Protein AF-A0A1B8P230-F1 (afdb_monomer)

Mean predicted aligned error: 6.33 Å

Nearest PDB structures (foldseek):
  3vr4-assembly1_B  TM=9.465E-01  e=1.217E-45  Enterococcus hirae
  3vr5-assembly1_C  TM=9.523E-01  e=3.014E-45  Enterococcus hirae
  5bn3-assembly1_A  TM=9.558E-01  e=3.732E-43  Nanoarchaeum equitans Kin4-M
  5bn4-assembly1_A  TM=9.608E-01  e=5.244E-43  Nanoarchaeum equitans Kin4-M
  8gxu-assembly1_B  TM=9.397E-01  e=6.437E-44  Thermus thermophilus HB8

Radius of gyration: 21.9 Å; Cα contacts (8 Å, |Δi|>4): 856; chains: 1; bounding box: 59×44×60 Å

Organism: Halomonas elongata (NCBI:txid2746)

InterPro domains:
  IPR000194 ATPase, F1/V1/A1 complex, alpha/beta subunit, nucleotide-binding domain [PF00006] (243-408)
  IPR004100 ATPase, F1/V1/A1 complex, alpha/beta subunit, N-terminal domain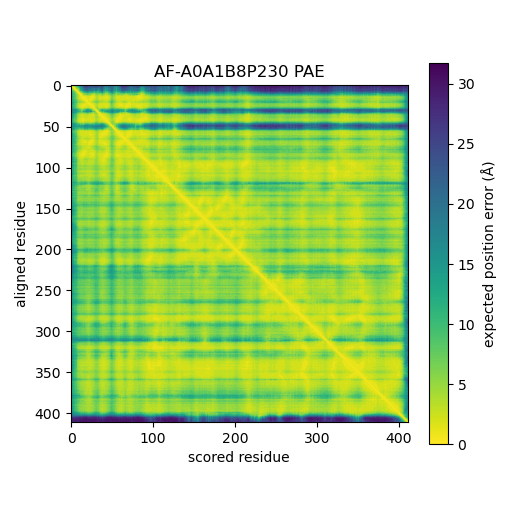 [PF02874] (55-90)
  IPR022878 V-type ATP synthase catalytic alpha chain [NF003220] (13-408)
  IPR022878 V-type ATP synthase catalytic alpha chain [PTHR43607] (56-407)
  IPR027417 P-loop containing nucleoside triphosphate hydrolase [G3DSA:3.40.50.300] (95-408)
  IPR027417 P-loop containing nucleoside triphosphate hydrolase [SSF52540] (185-402)
  IPR031686 ATPsynthase alpha/beta subunit, barrel-sandwich domain [PF16886] (130-217)

Solvent-accessible surface area (backbone atoms only — not comparable to full-atom values): 22576 Å² total; per-residue (Å²): 100,66,77,64,67,71,72,70,55,65,73,63,34,26,25,27,71,43,77,57,81,47,38,32,31,33,33,53,74,46,87,86,55,63,80,88,54,72,48,23,30,32,32,39,39,36,84,59,47,101,92,34,78,78,36,45,41,51,22,34,23,73,43,71,60,90,67,33,31,40,25,40,34,46,48,88,47,83,79,62,49,74,67,25,39,22,26,67,64,90,37,54,59,55,46,83,47,49,79,64,53,59,53,38,48,24,33,21,82,43,33,31,48,73,58,45,37,76,75,55,38,96,53,92,56,79,46,69,54,54,73,58,54,59,71,80,53,65,41,59,37,43,62,70,60,54,63,70,42,78,47,40,54,57,24,65,46,22,35,30,73,50,86,92,43,80,42,65,31,50,38,56,74,87,55,83,70,61,28,33,26,69,40,68,61,64,47,75,39,32,39,78,44,69,42,34,32,33,28,41,90,87,68,51,78,46,81,35,41,51,46,47,75,46,46,34,89,54,60,70,61,54,60,37,35,76,69,69,36,29,46,82,47,82,55,77,54,70,39,49,36,84,41,70,68,40,57,71,76,57,64,47,32,46,41,55,86,86,82,84,86,74,65,88,89,71,48,60,67,59,52,51,51,49,37,70,58,53,33,76,52,65,35,39,34,41,22,35,23,47,35,59,62,67,63,52,48,48,52,68,62,45,32,61,72,36,71,21,84,87,79,72,45,41,43,27,65,38,22,30,38,25,41,21,37,57,89,45,49,56,59,25,25,54,39,17,55,32,43,47,50,45,57,42,48,54,47,36,73,70,66,43,48,62,46,77,46,68,47,34,62,67,44,33,52,49,33,48,20,52,53,34,55,75,69,68,51,76,61,38,74,98,51,29,42,75,58,49,67,62,50,53,48,60,56,58,66,68,55,49,29,63,50,71,66,54,73,95,67,95,122

Secondary structure (DSSP, 8-state):
--HHHHHTPPPP-EEEEEEETTEEEEEES-GGG----TTEEEEE-PPPBTTB----EEEEEEEEETTEEEEEESS--TT--TT-EEEEEEEE-EEEESTT-TT-EEETTS-BHHHHHHHH-SSPPTT----SS-SS-EEEEEE-S-TT-EE-TT-EEEEEEETTEEEEEESPTT--S-EEEEEE--EEEETTS--EEEE-TT--EEEE-S-EEEETTS-HHHHHHHTTSEEEE---SEE--S-HHHHHHS-EETT--------TTSSHHHHHHHHHHHSS-SEEEEEEES--HHHHHHHHHHGGGSB-TTTSSBGGGGEEEEEE-TTS-HHHHHHHHHHHHHHHHHHHHTT--EEEEEETHHHHHHHHHHHHHHTTPPB-GGG-BTTHHHHHHHHHTT-SEEEE--SS---

pLDDT: mean 88.94, std 12.14, range [22.64, 98.06]

Sequence (411 aa):
MTQDTVASMPAATARVVAINEDVVTIELDDDDAGCLIKNEVVYICPPSSVDRPRTLLKAEVLSVKGNEAEAQVYEDTRNVGVGDPVIQSGQQLTVELGPGLLGQVYDGLQNPLPRLLETGGTFLQRGLEVRALDDRHEWSFEARVRSGDEVMPGDTLGVVQEGRFSHRIFVPFALQGTFSVAWIQAGSFTIDTVVARLTDEAGNEHPITMAQRWPVRHPLSQELVSLGRAERRYPEAPLTTTLRLIDTFFPIAKGGTACIPGPFGAGKTVLQNLISRYSDVDIVIIVACGERAGEVVETITEFPQLADPHTGGSLMDRTIIVCNTSSMPVAAREASIHTGTTLGEYYRQMGYDVLLIADSTSRWAQAMRETSGRLEEIPGEEAFPAYLESSIRKLYERAGSSTCTAGSAAA

Structure (mmCIF, N/CA/C/O backbone):
data_AF-A0A1B8P230-F1
#
_entry.id   AF-A0A1B8P230-F1
#
loop_
_atom_site.group_PDB
_atom_site.id
_atom_site.type_symbol
_atom_site.label_atom_id
_atom_site.label_alt_id
_atom_site.label_comp_id
_atom_site.label_asym_id
_atom_site.label_entity_id
_atom_site.label_seq_id
_atom_site.pdbx_PDB_ins_code
_atom_site.Cartn_x
_atom_site.Cartn_y
_atom_site.Cartn_z
_atom_site.occupancy
_atom_site.B_iso_or_equiv
_atom_site.auth_seq_id
_atom_site.auth_comp_id
_atom_site.auth_asym_id
_atom_site.auth_atom_id
_atom_site.pdbx_PDB_model_num
ATOM 1 N N . MET A 1 1 ? -6.462 -16.017 -11.731 1.00 45.06 1 MET A N 1
ATOM 2 C CA . MET A 1 1 ? -7.659 -15.468 -12.407 1.00 45.06 1 MET A CA 1
ATOM 3 C C . MET A 1 1 ? -8.842 -16.406 -12.238 1.00 45.06 1 MET A C 1
ATOM 5 O O . MET A 1 1 ? -8.774 -17.548 -12.683 1.00 45.06 1 MET A O 1
ATOM 9 N N . THR A 1 2 ? -9.929 -15.945 -11.621 1.00 30.88 2 THR A N 1
ATOM 10 C CA . THR A 1 2 ? -11.245 -16.487 -11.982 1.00 30.88 2 THR A CA 1
ATOM 11 C C . THR A 1 2 ? -11.480 -16.136 -13.455 1.00 30.88 2 THR A C 1
ATOM 13 O O . THR A 1 2 ? -11.006 -15.105 -13.934 1.00 30.88 2 THR A O 1
ATOM 16 N N . GLN A 1 3 ? -12.134 -17.013 -14.216 1.00 31.08 3 GLN A N 1
ATOM 17 C CA . GLN A 1 3 ? -12.385 -16.798 -15.651 1.00 31.08 3 GLN A CA 1
ATOM 18 C C . GLN A 1 3 ? -13.116 -15.468 -15.944 1.00 31.08 3 GLN A C 1
ATOM 20 O O . GLN A 1 3 ? -13.044 -14.967 -17.065 1.00 31.08 3 GLN A O 1
ATOM 25 N N . ASP A 1 4 ? -13.736 -14.866 -14.929 1.00 33.03 4 ASP A N 1
ATOM 26 C CA . ASP A 1 4 ? -14.536 -13.649 -15.026 1.00 33.03 4 ASP A CA 1
ATOM 27 C C . ASP A 1 4 ? -13.721 -12.362 -15.253 1.00 33.03 4 ASP A C 1
ATOM 29 O O . ASP A 1 4 ? -14.192 -11.474 -15.957 1.00 33.03 4 ASP A O 1
ATOM 33 N N . THR A 1 5 ? -12.479 -12.247 -14.755 1.00 42.19 5 THR A N 1
ATOM 34 C CA . THR A 1 5 ? -11.695 -10.994 -14.892 1.00 42.19 5 THR A CA 1
ATOM 35 C C . THR A 1 5 ? -11.097 -10.807 -16.292 1.00 42.19 5 THR A C 1
ATOM 37 O O . THR A 1 5 ? -10.924 -9.680 -16.744 1.00 42.19 5 THR A O 1
ATOM 40 N N . VAL A 1 6 ? -10.808 -11.899 -17.014 1.00 41.81 6 VAL A N 1
ATOM 41 C CA . VAL A 1 6 ? -10.354 -11.842 -18.423 1.00 41.81 6 VAL A CA 1
ATOM 42 C C . VAL A 1 6 ? -11.523 -11.528 -19.359 1.00 41.81 6 VAL A C 1
ATOM 44 O O . VAL A 1 6 ? -11.333 -10.893 -20.394 1.00 41.81 6 VAL A O 1
ATOM 47 N N . ALA A 1 7 ? -12.733 -11.973 -19.006 1.00 39.06 7 ALA A N 1
ATOM 48 C CA . ALA A 1 7 ? -13.933 -11.797 -19.819 1.00 39.06 7 ALA A CA 1
ATOM 49 C C . ALA A 1 7 ? -14.480 -10.356 -19.797 1.00 39.06 7 ALA A C 1
ATOM 51 O O . ALA A 1 7 ? -15.213 -9.979 -20.709 1.00 39.06 7 ALA A O 1
ATOM 52 N N . SER A 1 8 ? -14.115 -9.550 -18.793 1.00 51.03 8 SER A N 1
ATOM 53 C CA . SER A 1 8 ? -14.563 -8.159 -18.636 1.00 51.03 8 SER A CA 1
ATOM 54 C C . SER A 1 8 ? -13.562 -7.107 -19.125 1.00 51.03 8 SER A C 1
ATOM 56 O O . SER A 1 8 ? -13.821 -5.915 -18.966 1.00 51.03 8 SER A O 1
ATOM 58 N N . MET A 1 9 ? -12.400 -7.508 -19.649 1.00 62.38 9 MET A N 1
ATOM 59 C CA . MET A 1 9 ? -11.395 -6.548 -20.106 1.00 62.38 9 MET A CA 1
ATOM 60 C C . MET A 1 9 ? -11.778 -5.932 -21.458 1.00 62.38 9 MET A C 1
ATOM 62 O O . MET A 1 9 ? -12.250 -6.656 -22.340 1.00 62.38 9 MET A O 1
ATOM 66 N N . PRO A 1 10 ? -11.574 -4.613 -21.637 1.00 69.88 10 PRO A N 1
ATOM 67 C CA . PRO A 1 10 ? -11.842 -3.951 -22.905 1.00 69.88 10 PRO A CA 1
ATOM 68 C C . PRO A 1 10 ? -10.972 -4.530 -24.028 1.00 69.88 10 PRO A C 1
ATOM 70 O O . PRO A 1 10 ? -9.953 -5.187 -23.790 1.00 69.88 10 PRO A O 1
ATOM 73 N N . ALA A 1 11 ? -11.400 -4.311 -25.272 1.00 82.56 11 ALA A N 1
ATOM 74 C CA . ALA A 1 11 ? -10.597 -4.672 -26.433 1.00 82.56 11 ALA A CA 1
ATOM 75 C C . ALA A 1 11 ? -9.239 -3.953 -26.383 1.00 82.56 11 ALA A C 1
ATOM 77 O O . ALA A 1 11 ? -9.122 -2.876 -25.801 1.00 82.56 11 ALA A O 1
ATOM 78 N N . ALA A 1 12 ? -8.217 -4.556 -26.989 1.00 85.19 12 ALA A N 1
ATOM 79 C CA . ALA A 1 12 ? -6.936 -3.883 -27.149 1.00 85.19 12 ALA A CA 1
ATOM 80 C C . ALA A 1 12 ? -7.118 -2.629 -28.020 1.00 85.19 12 ALA A C 1
ATOM 82 O O . ALA A 1 12 ? -7.791 -2.689 -29.049 1.00 85.19 12 ALA A O 1
ATOM 83 N N . THR A 1 13 ? -6.545 -1.516 -27.570 1.00 90.31 13 THR A N 1
ATOM 84 C CA . THR A 1 13 ? -6.625 -0.187 -28.207 1.00 90.31 13 THR A CA 1
ATOM 85 C C . THR A 1 13 ? -5.250 0.345 -28.610 1.00 90.31 13 THR A C 1
ATOM 87 O O . THR A 1 13 ? -5.142 1.407 -29.224 1.00 90.31 13 THR A O 1
ATOM 90 N N . ALA A 1 14 ? -4.193 -0.382 -28.255 1.00 93.06 14 ALA A N 1
ATOM 91 C CA . ALA A 1 14 ? -2.812 -0.044 -28.535 1.00 93.06 14 ALA A CA 1
ATOM 92 C C . ALA A 1 14 ? -2.002 -1.311 -28.841 1.00 93.06 14 ALA A C 1
ATOM 94 O O . ALA A 1 14 ? -2.432 -2.437 -28.570 1.00 93.06 14 ALA A O 1
ATOM 95 N N . ARG A 1 15 ? -0.783 -1.120 -29.340 1.00 95.00 15 ARG A N 1
ATOM 96 C CA . ARG A 1 15 ? 0.180 -2.187 -29.638 1.00 95.00 15 ARG A CA 1
ATOM 97 C C . ARG A 1 15 ? 1.577 -1.825 -29.157 1.00 95.00 15 ARG A C 1
ATOM 99 O O . ARG A 1 15 ? 1.935 -0.654 -29.080 1.00 95.00 15 ARG A O 1
ATOM 106 N N . VAL A 1 16 ? 2.398 -2.833 -28.884 1.00 96.56 16 VAL A N 1
ATOM 107 C CA . VAL A 1 16 ? 3.826 -2.643 -28.596 1.00 96.56 16 VAL A CA 1
ATOM 108 C C . VAL A 1 16 ? 4.570 -2.282 -29.886 1.00 96.56 16 VAL A C 1
ATOM 110 O O . VAL A 1 16 ? 4.508 -3.029 -30.860 1.00 96.56 16 VAL A O 1
ATOM 113 N N . VAL A 1 17 ? 5.315 -1.178 -29.896 1.00 96.62 17 VAL A N 1
ATOM 114 C CA . VAL A 1 17 ? 6.129 -0.734 -31.047 1.00 96.62 17 VAL A CA 1
ATOM 115 C C . VAL A 1 17 ? 7.633 -0.841 -30.803 1.00 96.62 17 VAL A C 1
ATOM 117 O O . VAL A 1 17 ? 8.394 -1.032 -31.751 1.00 96.62 17 VAL A O 1
ATOM 120 N N . ALA A 1 18 ? 8.070 -0.809 -29.543 1.00 94.44 18 ALA A N 1
ATOM 121 C CA . ALA A 1 18 ? 9.461 -1.047 -29.164 1.00 94.44 18 ALA A CA 1
ATOM 122 C C . ALA A 1 18 ? 9.562 -1.702 -27.781 1.00 94.44 18 ALA A C 1
ATOM 124 O O . ALA A 1 18 ? 8.653 -1.598 -26.959 1.00 94.44 18 ALA A O 1
ATOM 125 N N . ILE A 1 19 ? 10.673 -2.395 -27.530 1.00 93.25 19 ILE A N 1
ATOM 126 C CA . ILE A 1 19 ? 10.939 -3.102 -26.272 1.00 93.25 19 ILE A CA 1
ATOM 127 C C . ILE A 1 19 ? 12.391 -2.842 -25.882 1.00 93.25 19 ILE A C 1
ATOM 129 O O . ILE A 1 19 ? 13.303 -3.169 -26.644 1.00 93.25 19 ILE A O 1
ATOM 133 N N . ASN A 1 20 ? 12.596 -2.290 -24.691 1.00 89.38 20 ASN A N 1
ATOM 134 C CA . ASN A 1 20 ? 13.899 -2.067 -24.085 1.00 89.38 20 ASN A CA 1
ATOM 135 C C . ASN A 1 20 ? 13.904 -2.642 -22.662 1.00 89.38 20 ASN A C 1
ATOM 137 O O . ASN A 1 20 ? 13.469 -1.998 -21.710 1.00 89.38 20 ASN A O 1
ATOM 141 N N . GLU A 1 21 ? 14.379 -3.883 -22.536 1.00 86.75 21 GLU A N 1
ATOM 142 C CA . GLU A 1 21 ? 14.309 -4.662 -21.295 1.00 86.75 21 GLU A CA 1
ATOM 143 C C . GLU A 1 21 ? 12.884 -4.701 -20.720 1.00 86.75 21 GLU A C 1
ATOM 145 O O . GLU A 1 21 ? 12.017 -5.345 -21.308 1.00 86.75 21 GLU A O 1
ATOM 150 N N . ASP A 1 22 ? 12.638 -4.055 -19.580 1.00 88.31 22 ASP A N 1
ATOM 151 C CA . ASP A 1 22 ? 11.344 -4.021 -18.899 1.00 88.31 22 ASP A CA 1
ATOM 152 C C . ASP A 1 22 ? 10.513 -2.758 -19.199 1.00 88.31 22 ASP A C 1
ATOM 154 O O . ASP A 1 22 ? 9.384 -2.645 -18.719 1.00 88.31 22 ASP A O 1
ATOM 158 N N . VAL A 1 23 ? 11.022 -1.851 -20.038 1.00 92.50 23 VAL A N 1
ATOM 159 C CA . VAL A 1 23 ? 10.278 -0.712 -20.587 1.00 92.50 23 VAL A CA 1
ATOM 160 C C . VAL A 1 23 ? 9.848 -1.041 -22.013 1.00 92.50 23 VAL A C 1
ATOM 162 O O . VAL A 1 23 ? 10.655 -1.442 -22.852 1.00 92.50 23 VAL A O 1
ATOM 165 N N . VAL A 1 24 ? 8.568 -0.859 -22.312 1.00 94.94 24 VAL A N 1
ATOM 166 C CA . VAL A 1 24 ? 8.015 -1.006 -23.660 1.00 94.94 24 VAL A CA 1
ATOM 167 C C . VAL A 1 24 ? 7.485 0.329 -24.157 1.00 94.94 24 VAL A C 1
ATOM 169 O O . VAL A 1 24 ? 6.923 1.105 -23.389 1.00 94.94 24 VAL A O 1
ATOM 172 N N . THR A 1 25 ? 7.625 0.590 -25.451 1.00 95.81 25 THR A N 1
ATOM 173 C CA . THR A 1 25 ? 6.913 1.686 -26.109 1.00 95.81 25 THR A CA 1
ATOM 174 C C . THR A 1 25 ? 5.636 1.121 -26.701 1.00 95.81 25 THR A C 1
ATOM 176 O O . THR A 1 25 ? 5.675 0.129 -27.434 1.00 95.81 25 THR A O 1
ATOM 179 N N . ILE A 1 26 ? 4.511 1.741 -26.371 1.00 96.12 26 ILE A N 1
ATOM 180 C CA . ILE A 1 26 ? 3.188 1.407 -26.888 1.00 96.12 26 ILE A CA 1
ATOM 181 C C . ILE A 1 26 ? 2.682 2.548 -27.765 1.00 96.12 26 ILE A C 1
ATOM 183 O O . ILE A 1 26 ? 2.973 3.709 -27.491 1.00 96.12 26 ILE A O 1
ATOM 187 N N . GLU A 1 27 ? 1.922 2.217 -28.799 1.00 95.56 27 GLU A N 1
ATOM 188 C CA . GLU A 1 27 ? 1.308 3.172 -29.722 1.00 95.56 27 GLU A CA 1
ATOM 189 C C . GLU A 1 27 ? -0.181 2.853 -29.861 1.00 95.56 27 GLU A C 1
ATOM 191 O O . GLU A 1 27 ? -0.549 1.677 -29.938 1.00 95.56 27 GLU A O 1
ATOM 196 N N . LEU A 1 28 ? -1.033 3.882 -29.883 1.00 93.62 28 LEU A N 1
ATOM 197 C CA . LEU A 1 28 ? -2.464 3.717 -30.156 1.00 93.62 28 LEU A CA 1
ATOM 198 C C . LEU A 1 28 ? -2.692 3.131 -31.554 1.00 93.62 28 LEU A C 1
ATOM 200 O O . LEU A 1 28 ? -2.002 3.478 -32.516 1.00 93.62 28 LEU A O 1
ATOM 204 N N . ASP A 1 29 ? -3.679 2.243 -31.671 1.00 86.94 29 ASP A N 1
ATOM 205 C CA . ASP A 1 29 ? -3.987 1.613 -32.954 1.00 86.94 29 ASP A CA 1
ATOM 206 C C . ASP A 1 29 ? -4.685 2.562 -33.939 1.00 86.94 29 ASP A C 1
ATOM 208 O O . ASP A 1 29 ? -4.467 2.438 -35.146 1.00 86.94 29 ASP A O 1
ATOM 212 N N . ASP A 1 30 ? -5.470 3.515 -33.429 1.00 79.44 30 ASP A N 1
ATOM 213 C CA . ASP A 1 30 ? -6.177 4.549 -34.193 1.00 79.44 30 ASP A CA 1
ATOM 214 C C . ASP A 1 30 ? -6.366 5.814 -33.328 1.00 79.44 30 ASP A C 1
ATOM 216 O O . ASP A 1 30 ? -6.385 5.722 -32.098 1.00 79.44 30 ASP A O 1
ATOM 220 N N . ASP A 1 31 ? -6.561 6.982 -33.946 1.00 67.38 31 ASP A N 1
ATOM 221 C CA . ASP A 1 31 ? -6.812 8.250 -33.234 1.00 67.38 31 ASP A CA 1
ATOM 222 C C . ASP A 1 31 ? -8.158 8.225 -32.475 1.00 67.38 31 ASP A C 1
ATOM 224 O O . ASP A 1 31 ? -8.325 8.903 -31.460 1.00 67.38 31 ASP A O 1
ATOM 228 N N . ASP A 1 32 ? -9.104 7.393 -32.926 1.00 65.56 32 ASP A N 1
ATOM 229 C CA . ASP A 1 32 ? -10.402 7.167 -32.273 1.00 65.56 32 ASP A CA 1
ATOM 230 C C . ASP A 1 32 ? -10.347 6.096 -31.158 1.00 65.56 32 ASP A C 1
ATOM 232 O O . ASP A 1 32 ? -11.343 5.871 -30.463 1.00 65.56 32 ASP A O 1
ATOM 236 N N . ALA A 1 33 ? -9.202 5.428 -30.951 1.00 66.00 33 ALA A N 1
ATOM 237 C CA . ALA A 1 33 ? -9.055 4.325 -29.990 1.00 66.00 33 ALA A CA 1
ATOM 238 C C . ALA A 1 33 ? -8.981 4.779 -28.516 1.00 66.00 33 ALA A C 1
ATOM 240 O O . ALA A 1 33 ? -8.999 3.943 -27.611 1.00 66.00 33 ALA A O 1
ATOM 241 N N . GLY A 1 34 ? -8.936 6.092 -28.264 1.00 75.31 34 GLY A N 1
ATOM 242 C CA . GLY A 1 34 ? -8.895 6.692 -26.932 1.00 75.31 34 GLY A CA 1
ATOM 243 C C . GLY A 1 34 ? -7.674 7.586 -26.731 1.00 75.31 34 GLY A C 1
ATOM 244 O O . GLY A 1 34 ? -7.084 8.087 -27.682 1.00 75.31 34 GLY A O 1
ATOM 245 N N . CYS A 1 35 ? -7.296 7.816 -25.473 1.00 85.31 35 CYS A N 1
ATOM 246 C CA . CYS A 1 35 ? -6.089 8.562 -25.129 1.00 85.31 35 CYS A CA 1
ATOM 247 C C . CYS A 1 35 ? -5.187 7.738 -24.211 1.00 85.31 35 CYS A C 1
ATOM 249 O O . CYS A 1 35 ? -5.665 6.957 -23.390 1.00 85.31 35 CYS A O 1
ATOM 251 N N . LEU A 1 36 ? -3.874 7.925 -24.343 1.00 90.56 36 LEU A N 1
ATOM 252 C CA . LEU A 1 36 ? -2.891 7.361 -23.423 1.00 90.56 36 LEU A CA 1
ATOM 253 C C . LEU A 1 36 ? -2.810 8.248 -22.180 1.00 90.56 36 LEU A C 1
ATOM 255 O O . LEU A 1 36 ? -2.578 9.456 -22.282 1.00 90.56 36 LEU A O 1
ATOM 259 N N . ILE A 1 37 ? -2.999 7.655 -21.001 1.00 91.81 37 ILE A N 1
ATOM 260 C CA . ILE A 1 37 ? -3.019 8.389 -19.736 1.00 91.81 37 ILE A CA 1
ATOM 261 C C . ILE A 1 37 ? -1.754 8.059 -18.939 1.00 91.81 37 ILE A C 1
ATOM 263 O O . ILE A 1 37 ? -1.391 6.904 -18.733 1.00 91.81 37 ILE A O 1
ATOM 267 N N . LYS A 1 38 ? -1.064 9.092 -18.446 1.00 92.56 38 LYS A N 1
ATOM 268 C CA . LYS A 1 38 ? 0.098 8.905 -17.571 1.00 92.56 38 LYS A CA 1
ATOM 269 C C . LYS A 1 38 ? -0.310 8.232 -16.251 1.00 92.56 38 LYS A C 1
ATOM 271 O O . LYS A 1 38 ? -1.301 8.625 -15.639 1.00 92.56 38 LYS A O 1
ATOM 276 N N . ASN A 1 39 ? 0.512 7.293 -15.782 1.00 91.69 39 ASN A N 1
ATOM 277 C CA . ASN A 1 39 ? 0.304 6.418 -14.620 1.00 91.69 39 ASN A CA 1
ATOM 278 C C . ASN A 1 39 ? -0.857 5.420 -14.775 1.00 91.69 39 ASN A C 1
ATOM 280 O O . ASN A 1 39 ? -1.260 4.784 -13.800 1.00 91.69 39 ASN A O 1
ATOM 284 N N . GLU A 1 40 ? -1.431 5.294 -15.971 1.00 93.88 40 GLU A N 1
ATOM 285 C CA . GLU A 1 40 ? -2.437 4.278 -16.254 1.00 93.88 40 GLU A CA 1
ATOM 286 C C . GLU A 1 40 ? -1.801 2.886 -16.245 1.00 93.88 40 GLU A C 1
ATOM 288 O O . GLU A 1 40 ? -0.692 2.688 -16.745 1.00 93.88 40 GLU A O 1
ATOM 293 N N . VAL A 1 41 ? -2.514 1.908 -15.695 1.00 93.94 41 VAL A N 1
ATOM 294 C CA . VAL A 1 41 ? -2.167 0.500 -15.835 1.00 93.94 41 VAL A CA 1
ATOM 295 C C . VAL A 1 41 ? -2.624 0.010 -17.202 1.00 93.94 41 VAL A C 1
ATOM 297 O O . VAL A 1 41 ? -3.785 0.172 -17.578 1.00 93.94 41 VAL A O 1
ATOM 300 N N . VAL A 1 42 ? -1.731 -0.652 -17.920 1.00 94.62 42 VAL A N 1
ATOM 301 C CA . VAL A 1 42 ? -2.019 -1.322 -19.188 1.00 94.62 42 VAL A CA 1
ATOM 302 C C . VAL A 1 42 ? -1.642 -2.796 -19.093 1.00 94.62 42 VAL A C 1
ATOM 304 O O . VAL A 1 42 ? -0.809 -3.187 -18.272 1.00 94.62 42 VAL A O 1
ATOM 307 N N . TYR A 1 43 ? -2.258 -3.627 -19.929 1.00 94.56 43 TYR A N 1
ATOM 308 C CA . TYR A 1 43 ? -1.983 -5.060 -19.987 1.00 94.56 43 TYR A CA 1
ATOM 309 C C . TYR A 1 43 ? -1.454 -5.434 -21.363 1.00 94.56 43 TYR A C 1
ATOM 311 O O . TYR A 1 43 ? -2.175 -5.369 -22.359 1.00 94.56 43 TYR A O 1
ATOM 319 N N . ILE A 1 44 ? -0.195 -5.857 -21.413 1.00 94.00 44 ILE A N 1
ATOM 320 C CA . ILE A 1 44 ? 0.414 -6.385 -22.633 1.00 94.00 44 ILE A CA 1
ATOM 321 C C . ILE A 1 44 ? -0.061 -7.825 -22.803 1.00 94.00 44 ILE A C 1
ATOM 323 O O . ILE A 1 44 ? -0.026 -8.617 -21.856 1.00 94.00 44 ILE A O 1
ATOM 327 N N . CYS A 1 45 ? -0.489 -8.166 -24.013 1.00 92.00 45 CYS A N 1
ATOM 328 C CA . CYS A 1 45 ? -1.096 -9.446 -24.350 1.00 92.00 45 CYS A CA 1
ATOM 329 C C . CYS A 1 45 ? -0.232 -10.223 -25.359 1.00 92.00 45 CYS A C 1
ATOM 331 O O . CYS A 1 45 ? -0.622 -10.319 -26.527 1.00 92.00 45 CYS A O 1
ATOM 333 N N . PRO A 1 46 ? 0.911 -10.811 -24.952 1.00 87.31 46 PRO A N 1
ATOM 334 C CA . PRO A 1 46 ? 1.714 -11.617 -25.860 1.00 87.31 46 PRO A CA 1
ATOM 335 C C . PRO A 1 46 ? 0.906 -12.769 -26.474 1.00 87.31 46 PRO A C 1
ATOM 337 O O . PRO A 1 46 ? 0.050 -13.357 -25.796 1.00 87.31 46 PRO A O 1
ATOM 340 N N . PRO A 1 47 ? 1.170 -13.136 -27.739 1.00 78.56 47 PRO A N 1
ATOM 341 C CA . PRO A 1 47 ? 0.441 -14.192 -28.421 1.00 78.56 47 PRO A CA 1
ATOM 342 C C . PRO A 1 47 ? 0.578 -15.527 -27.683 1.00 78.56 47 PRO A C 1
ATOM 344 O O . PRO A 1 47 ? 1.678 -15.991 -27.370 1.00 78.56 47 PRO A O 1
ATOM 347 N N . SER A 1 48 ? -0.562 -16.176 -27.440 1.00 74.69 48 SER A N 1
ATOM 348 C CA . SER A 1 48 ? -0.601 -17.535 -26.901 1.00 74.69 48 SER A CA 1
ATOM 349 C C . SER A 1 48 ? -0.121 -18.538 -27.949 1.00 74.69 48 SER A C 1
ATOM 351 O O . SER A 1 48 ? -0.516 -18.456 -29.113 1.00 74.69 48 SER A O 1
ATOM 353 N N . SER A 1 49 ? 0.665 -19.529 -27.536 1.00 62.97 49 SER A N 1
ATOM 354 C CA . SER A 1 49 ? 1.032 -20.680 -28.368 1.00 62.97 49 SER A CA 1
ATOM 355 C C . SER A 1 49 ? 0.613 -21.980 -27.682 1.00 62.97 49 SER A C 1
ATOM 357 O O . SER A 1 49 ? 0.206 -21.971 -26.524 1.00 62.97 49 SER A O 1
ATOM 359 N N . VAL A 1 50 ? 0.701 -23.117 -28.378 1.00 57.41 50 VAL A N 1
ATOM 360 C CA . VAL A 1 50 ? 0.337 -24.435 -27.814 1.00 57.41 50 VAL A CA 1
ATOM 361 C C . VAL A 1 50 ? 1.103 -24.737 -26.512 1.00 57.41 50 VAL A C 1
ATOM 363 O O . VAL A 1 50 ? 0.557 -25.372 -25.617 1.00 57.41 50 VAL A O 1
ATOM 366 N N . ASP A 1 51 ? 2.315 -24.191 -26.370 1.00 56.88 51 ASP A N 1
ATOM 367 C CA . ASP A 1 51 ? 3.165 -24.324 -25.180 1.00 56.88 51 ASP A CA 1
ATOM 368 C C . ASP A 1 51 ? 3.071 -23.123 -24.213 1.00 56.88 51 ASP A C 1
ATOM 370 O O . ASP A 1 51 ? 3.795 -23.072 -23.216 1.00 56.88 51 ASP A O 1
ATOM 374 N N . ARG A 1 52 ? 2.239 -22.111 -24.511 1.0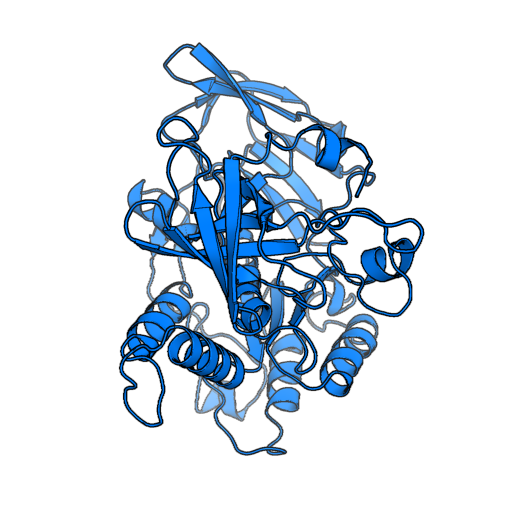0 61.72 52 ARG A N 1
ATOM 375 C CA . ARG A 1 52 ? 2.171 -20.842 -23.766 1.00 61.72 52 ARG A CA 1
ATOM 376 C C . ARG A 1 52 ? 0.723 -20.382 -23.573 1.00 61.72 52 ARG A C 1
ATOM 378 O O . ARG A 1 52 ? 0.116 -19.887 -24.528 1.00 61.72 52 ARG A O 1
ATOM 385 N N . PRO A 1 53 ? 0.166 -20.494 -22.354 1.00 64.44 53 PRO A N 1
ATOM 386 C CA . PRO A 1 53 ? -1.154 -19.949 -22.070 1.00 64.44 53 PRO A CA 1
ATOM 387 C C . PRO A 1 53 ? -1.162 -18.430 -22.278 1.00 64.44 53 PRO A C 1
ATOM 389 O O . PRO A 1 53 ? -0.124 -17.773 -22.208 1.00 64.44 53 PRO A O 1
ATOM 392 N N . ARG A 1 54 ? -2.345 -17.870 -22.542 1.00 68.25 54 ARG A N 1
ATOM 393 C CA . ARG A 1 54 ? -2.532 -16.421 -22.661 1.00 68.25 54 ARG A CA 1
ATOM 394 C C . ARG A 1 54 ? -2.140 -15.752 -21.340 1.00 68.25 54 ARG A C 1
ATOM 396 O O . ARG A 1 54 ? -2.743 -16.043 -20.311 1.00 68.25 54 ARG A O 1
ATOM 403 N N . THR A 1 55 ? -1.153 -14.863 -21.385 1.00 81.75 55 THR A N 1
ATOM 404 C CA . THR A 1 55 ? -0.675 -14.084 -20.233 1.00 81.75 55 THR A CA 1
ATOM 405 C C . THR A 1 55 ? -1.006 -12.613 -20.427 1.00 81.75 55 THR A C 1
ATOM 407 O O . THR A 1 55 ? -0.867 -12.098 -21.535 1.00 81.75 55 THR A O 1
ATOM 410 N N . LEU A 1 56 ? -1.403 -11.940 -19.351 1.00 88.81 56 LEU A N 1
ATOM 411 C CA . LEU A 1 56 ? -1.617 -10.497 -19.321 1.00 88.81 56 LEU A CA 1
ATOM 412 C C . LEU A 1 56 ? -0.539 -9.882 -18.440 1.00 88.81 56 LEU A C 1
ATOM 414 O O . LEU A 1 56 ? -0.568 -10.057 -17.227 1.00 88.81 56 LEU A O 1
ATOM 418 N N . LEU A 1 57 ? 0.432 -9.206 -19.045 1.00 91.75 57 LEU A N 1
ATOM 419 C CA . LEU A 1 57 ? 1.528 -8.601 -18.293 1.00 91.75 57 LEU A CA 1
ATOM 420 C C . LEU A 1 57 ? 1.126 -7.191 -17.889 1.00 91.75 57 LEU A C 1
ATOM 422 O O . LEU A 1 57 ? 0.898 -6.337 -18.748 1.00 91.75 57 LEU A O 1
ATOM 426 N N . LYS A 1 58 ? 1.041 -6.959 -16.582 1.00 93.62 58 LYS A N 1
ATOM 427 C CA . LYS A 1 58 ? 0.692 -5.658 -16.017 1.00 93.62 58 LYS A CA 1
ATOM 428 C C . LYS A 1 58 ? 1.856 -4.684 -16.196 1.00 93.62 58 LYS A C 1
ATOM 430 O O . LYS A 1 58 ? 2.992 -4.992 -15.829 1.00 93.62 58 LYS A O 1
ATOM 435 N N . ALA A 1 59 ? 1.566 -3.507 -16.728 1.00 94.00 59 ALA A N 1
ATOM 436 C CA . ALA A 1 59 ? 2.522 -2.424 -16.903 1.00 94.00 59 ALA A CA 1
ATOM 437 C C . ALA A 1 59 ? 1.903 -1.082 -16.494 1.00 94.00 59 ALA A C 1
ATOM 439 O O . ALA A 1 59 ? 0.682 -0.952 -16.459 1.00 94.00 59 ALA A O 1
ATOM 440 N N . GLU A 1 60 ? 2.730 -0.089 -16.185 1.00 94.38 60 GLU A N 1
ATOM 441 C CA . GLU A 1 60 ? 2.305 1.278 -15.866 1.00 94.38 60 GLU A CA 1
ATOM 442 C C . GLU A 1 60 ? 2.893 2.269 -16.870 1.00 94.38 60 GLU A C 1
ATOM 444 O O . GLU A 1 60 ? 4.097 2.268 -17.122 1.00 94.38 60 GLU A O 1
ATOM 449 N N . VAL A 1 61 ? 2.052 3.141 -17.425 1.00 94.81 61 VAL A N 1
ATOM 450 C CA . VAL A 1 61 ? 2.471 4.207 -18.341 1.00 94.81 61 VAL A CA 1
ATOM 451 C C . VAL A 1 61 ? 3.283 5.263 -17.587 1.00 94.81 61 VAL A C 1
ATOM 453 O O . VAL A 1 61 ? 2.761 5.959 -16.718 1.00 94.81 61 VAL A O 1
ATOM 456 N N . LEU A 1 62 ? 4.551 5.437 -17.951 1.00 91.94 62 LEU A N 1
ATOM 457 C CA . LEU A 1 62 ? 5.467 6.396 -17.330 1.00 91.94 62 LEU A CA 1
ATOM 458 C C . LEU A 1 62 ? 5.428 7.767 -18.015 1.00 91.94 62 LEU A C 1
ATOM 460 O O . LEU A 1 62 ? 5.421 8.815 -17.355 1.00 91.94 62 LEU A O 1
ATOM 464 N N . SER A 1 63 ? 5.400 7.766 -19.347 1.00 91.69 63 SER A N 1
ATOM 465 C CA . SER A 1 63 ? 5.443 8.972 -20.171 1.00 91.69 63 SER A CA 1
ATOM 466 C C . SER A 1 63 ? 4.521 8.825 -21.383 1.00 91.69 63 SER A C 1
ATOM 468 O O . SER A 1 63 ? 4.287 7.718 -21.857 1.00 91.69 63 SER A O 1
ATOM 470 N N . VAL A 1 64 ? 3.974 9.945 -21.860 1.00 93.44 64 VAL A N 1
ATOM 471 C CA . VAL A 1 64 ? 3.108 10.003 -23.047 1.00 93.44 64 VAL A CA 1
ATOM 472 C C . VAL A 1 64 ? 3.644 11.092 -23.970 1.00 93.44 64 VAL A C 1
ATOM 474 O O . VAL A 1 64 ? 3.872 12.223 -23.529 1.00 93.44 64 VAL A O 1
ATOM 477 N N . LYS A 1 65 ? 3.864 10.751 -25.240 1.00 91.56 65 LYS A N 1
ATOM 478 C CA . LYS A 1 65 ? 4.405 11.612 -26.297 1.00 91.56 65 LYS A CA 1
ATOM 479 C C . LYS A 1 65 ? 3.542 11.445 -27.553 1.00 91.56 65 LYS A C 1
ATOM 481 O O . LYS A 1 65 ? 3.795 10.588 -28.388 1.00 91.56 65 LYS A O 1
ATOM 486 N N . GLY A 1 66 ? 2.518 12.286 -27.697 1.00 90.31 66 GLY A N 1
ATOM 487 C CA . GLY A 1 66 ? 1.577 12.170 -28.815 1.00 90.31 66 GLY A CA 1
ATOM 488 C C . GLY A 1 66 ? 0.727 10.903 -28.700 1.00 90.31 66 GLY A C 1
ATOM 489 O O . GLY A 1 66 ? 0.044 10.728 -27.693 1.00 90.31 66 GLY A O 1
ATOM 490 N N . ASN A 1 67 ? 0.779 10.047 -29.722 1.00 92.06 67 ASN A N 1
ATOM 491 C CA . ASN A 1 67 ? 0.097 8.750 -29.779 1.00 92.06 67 ASN A CA 1
ATOM 492 C C . ASN A 1 67 ? 0.954 7.585 -29.245 1.00 92.06 67 ASN A C 1
ATOM 494 O O . ASN A 1 67 ? 0.491 6.445 -29.258 1.00 92.06 67 ASN A O 1
ATOM 498 N N . GLU A 1 68 ? 2.175 7.864 -28.778 1.00 94.56 68 GLU A N 1
ATOM 499 C CA . GLU A 1 68 ? 3.073 6.888 -28.164 1.00 94.56 68 GLU A CA 1
ATOM 500 C C . GLU A 1 68 ? 3.197 7.106 -26.651 1.00 94.56 68 GLU A C 1
ATOM 502 O O . GLU A 1 68 ? 3.099 8.226 -26.138 1.00 94.56 68 GLU A O 1
ATOM 507 N N . ALA A 1 69 ? 3.467 6.028 -25.922 1.00 95.25 69 ALA A N 1
ATOM 508 C CA . ALA A 1 69 ? 3.790 6.066 -24.505 1.00 95.25 69 ALA A CA 1
ATOM 509 C C . ALA A 1 69 ? 4.878 5.055 -24.148 1.00 95.25 69 ALA A C 1
ATOM 511 O O . ALA A 1 69 ? 4.952 3.970 -24.718 1.00 95.25 69 ALA A O 1
ATOM 512 N N . GLU A 1 70 ? 5.700 5.394 -23.161 1.00 95.06 70 GLU A N 1
ATOM 513 C CA . GLU A 1 70 ? 6.628 4.453 -22.533 1.00 95.06 70 GLU A CA 1
ATOM 514 C C . GLU A 1 70 ? 5.934 3.853 -21.308 1.00 95.06 70 GLU A C 1
ATOM 516 O O . GLU A 1 70 ? 5.493 4.586 -20.418 1.00 95.06 70 GLU A O 1
ATOM 521 N N . ALA A 1 71 ? 5.823 2.528 -21.258 1.00 94.88 71 ALA A N 1
ATOM 522 C CA . ALA A 1 71 ? 5.206 1.788 -20.168 1.00 94.88 71 ALA A CA 1
ATOM 523 C C . ALA A 1 71 ? 6.204 0.821 -19.526 1.00 94.88 71 ALA A C 1
ATOM 525 O O . ALA A 1 71 ? 6.929 0.094 -20.203 1.00 94.88 71 ALA A O 1
ATOM 526 N N . GLN A 1 72 ? 6.219 0.799 -18.201 1.00 94.25 72 GLN A N 1
ATOM 527 C CA . GLN A 1 72 ? 7.075 -0.052 -17.392 1.00 94.25 72 GLN A CA 1
ATOM 528 C C . GLN A 1 72 ? 6.338 -1.327 -17.016 1.00 94.25 72 GLN A C 1
ATOM 530 O O . GLN A 1 72 ? 5.331 -1.279 -16.312 1.00 94.25 72 GLN A O 1
ATOM 535 N N . VAL A 1 73 ? 6.856 -2.473 -17.438 1.00 93.56 73 VAL A N 1
ATOM 536 C CA . VAL A 1 73 ? 6.286 -3.777 -17.102 1.00 93.56 73 VAL A CA 1
ATOM 537 C C . VAL A 1 73 ? 6.704 -4.158 -15.681 1.00 93.56 73 VAL A C 1
ATOM 539 O O . VAL A 1 73 ? 7.880 -4.074 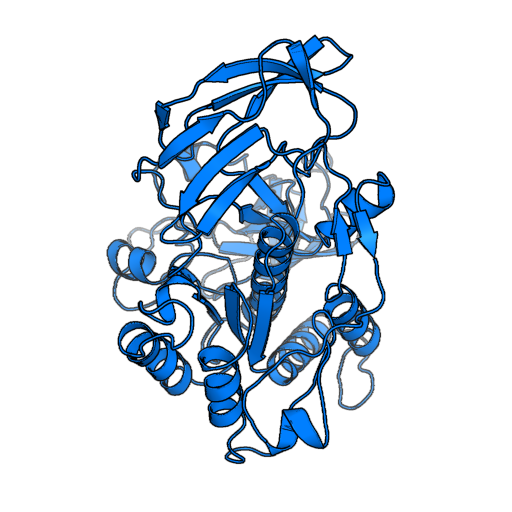-15.324 1.00 93.56 73 VAL A O 1
ATOM 542 N N . TYR A 1 74 ? 5.745 -4.583 -14.855 1.00 90.81 74 TYR A N 1
ATOM 543 C CA . TYR A 1 74 ? 6.005 -5.035 -13.479 1.00 90.81 74 TYR A CA 1
ATOM 544 C C . TYR A 1 74 ? 6.476 -6.487 -13.392 1.00 90.81 74 TYR A C 1
ATOM 546 O O . TYR A 1 74 ? 6.686 -7.016 -12.303 1.00 90.81 74 TYR A O 1
ATOM 554 N N . GLU A 1 75 ? 6.635 -7.132 -14.538 1.00 87.94 75 GLU A N 1
ATOM 555 C CA . GLU A 1 75 ? 6.979 -8.531 -14.698 1.00 87.94 75 GLU A CA 1
ATOM 556 C C . GLU A 1 75 ? 8.078 -8.692 -15.745 1.00 87.94 75 GLU A C 1
ATOM 558 O O . GLU A 1 75 ? 8.442 -7.768 -16.468 1.00 87.94 75 GLU A O 1
ATOM 563 N N . ASP A 1 76 ? 8.598 -9.908 -15.845 1.00 85.56 76 ASP A N 1
ATOM 564 C CA . ASP A 1 76 ? 9.543 -10.286 -16.885 1.00 85.56 76 ASP A CA 1
ATOM 565 C C . ASP A 1 76 ? 8.931 -10.086 -18.288 1.00 85.56 76 ASP A C 1
ATOM 567 O O . ASP A 1 76 ? 7.808 -10.524 -18.556 1.00 85.56 76 ASP A O 1
ATOM 571 N N . THR A 1 77 ? 9.672 -9.452 -19.197 1.00 88.00 77 THR A N 1
ATOM 572 C CA . THR A 1 77 ? 9.255 -9.128 -20.573 1.00 88.00 77 THR A CA 1
ATOM 573 C C . THR A 1 77 ? 9.695 -10.153 -21.615 1.00 88.00 77 THR A C 1
ATOM 575 O O . THR A 1 77 ? 9.446 -9.974 -22.807 1.00 88.00 77 THR A O 1
ATOM 578 N N . ARG A 1 78 ? 10.303 -11.280 -21.219 1.00 86.12 78 ARG A N 1
ATOM 579 C CA . ARG A 1 78 ? 10.668 -12.352 -22.157 1.00 86.12 78 ARG A CA 1
ATOM 580 C C . ARG A 1 78 ? 9.465 -12.755 -23.005 1.00 86.12 78 ARG A C 1
ATOM 582 O O . ARG A 1 78 ? 8.408 -13.108 -22.483 1.00 86.12 78 ARG A O 1
ATOM 589 N N . ASN A 1 79 ? 9.652 -12.821 -24.317 1.00 85.69 79 ASN A N 1
ATOM 590 C CA . ASN A 1 79 ? 8.604 -13.151 -25.287 1.00 85.69 79 ASN A CA 1
ATOM 591 C C . ASN A 1 79 ? 7.509 -12.091 -25.481 1.00 85.69 79 ASN A C 1
ATOM 593 O O . ASN A 1 79 ? 6.520 -12.412 -26.130 1.00 85.69 79 ASN A O 1
ATOM 597 N N . VAL A 1 80 ? 7.673 -10.877 -24.954 1.00 90.62 80 VAL A N 1
ATOM 598 C CA . VAL A 1 80 ? 6.952 -9.720 -25.495 1.00 90.62 80 VAL A CA 1
ATOM 599 C C . VAL A 1 80 ? 7.562 -9.401 -26.860 1.00 90.62 80 VAL A C 1
ATOM 601 O O . VAL A 1 80 ? 8.786 -9.453 -27.020 1.00 90.62 80 VAL A O 1
ATOM 604 N N . GLY A 1 81 ? 6.718 -9.147 -27.852 1.00 92.00 81 GLY A N 1
ATOM 605 C CA . GLY A 1 81 ? 7.091 -8.842 -29.228 1.00 92.00 81 GLY A CA 1
ATOM 606 C C . GLY A 1 81 ? 6.502 -7.521 -29.715 1.00 92.00 81 GLY A C 1
ATOM 607 O O . GLY A 1 81 ? 5.504 -7.026 -29.200 1.00 92.00 81 GLY A O 1
ATOM 608 N N . VAL A 1 82 ? 7.132 -6.943 -30.738 1.00 94.50 82 VAL A N 1
ATOM 609 C CA . VAL A 1 82 ? 6.552 -5.812 -31.472 1.00 94.50 82 VAL A CA 1
ATOM 610 C C . VAL A 1 82 ? 5.282 -6.285 -32.182 1.00 94.50 82 VAL A C 1
ATOM 612 O O . VAL A 1 82 ? 5.283 -7.332 -32.829 1.00 94.50 82 VAL A O 1
ATOM 615 N N . GLY A 1 83 ? 4.216 -5.500 -32.064 1.00 92.75 83 GLY A N 1
ATOM 616 C CA . GLY A 1 83 ? 2.872 -5.824 -32.531 1.00 92.75 83 GLY A CA 1
ATOM 617 C C . GLY A 1 83 ? 2.002 -6.532 -31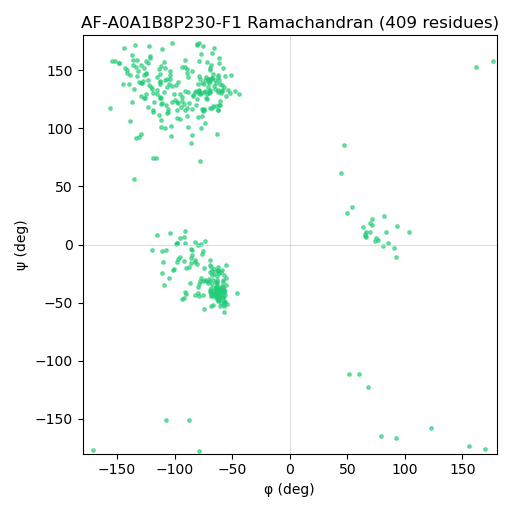.492 1.00 92.75 83 GLY A C 1
ATOM 618 O O . GLY A 1 83 ? 0.830 -6.769 -31.780 1.00 92.75 83 GLY A O 1
ATOM 619 N N . ASP A 1 84 ? 2.526 -6.855 -30.303 1.00 93.69 84 ASP A N 1
ATOM 620 C CA . ASP A 1 84 ? 1.709 -7.444 -29.241 1.00 93.69 84 ASP A CA 1
ATOM 621 C C . ASP A 1 84 ? 0.597 -6.464 -28.821 1.00 93.69 84 ASP A C 1
ATOM 623 O O . ASP A 1 84 ? 0.889 -5.289 -28.571 1.00 93.69 84 ASP A O 1
ATOM 627 N N . PRO A 1 85 ? -0.666 -6.919 -28.728 1.00 93.88 85 PRO A N 1
ATOM 628 C CA . PRO A 1 85 ? -1.778 -6.062 -28.346 1.00 93.88 85 PRO A CA 1
ATOM 629 C C . PRO A 1 85 ? -1.660 -5.587 -26.896 1.00 93.88 85 PRO A C 1
ATOM 631 O O . PRO A 1 85 ? -1.201 -6.315 -26.013 1.00 93.88 85 PRO A O 1
ATOM 634 N N . VAL A 1 86 ? -2.133 -4.371 -26.645 1.00 94.50 86 VAL A N 1
ATOM 635 C CA . VAL A 1 86 ? -2.118 -3.704 -25.345 1.00 94.50 86 VAL A CA 1
ATOM 636 C C . VAL A 1 86 ? -3.533 -3.254 -24.998 1.00 94.50 86 VAL A C 1
ATOM 638 O O . VAL A 1 86 ? -4.200 -2.560 -25.764 1.00 94.50 86 VAL A O 1
ATOM 641 N N . ILE A 1 87 ? -3.994 -3.673 -23.822 1.00 93.38 87 ILE A N 1
ATOM 642 C CA . ILE A 1 87 ? -5.294 -3.298 -23.269 1.00 93.38 87 ILE A CA 1
ATOM 643 C C . ILE A 1 87 ? -5.088 -2.153 -22.281 1.00 93.38 87 ILE A C 1
ATOM 645 O O . ILE A 1 87 ? -4.358 -2.298 -21.299 1.00 93.38 87 ILE A O 1
ATOM 649 N N . GLN A 1 88 ? -5.766 -1.038 -22.524 1.00 91.88 88 GLN A N 1
ATOM 650 C CA . GLN A 1 88 ? -5.833 0.097 -21.611 1.00 91.88 88 GLN A CA 1
ATOM 651 C C . GLN A 1 88 ? -6.895 -0.142 -20.535 1.00 91.88 88 GLN A C 1
ATOM 653 O O . GLN A 1 88 ? -8.015 -0.553 -20.838 1.00 91.88 88 GLN A O 1
ATOM 658 N N . SER A 1 89 ? -6.547 0.073 -19.265 1.00 90.25 89 SER A N 1
ATOM 659 C CA . SER A 1 89 ? -7.492 -0.128 -18.157 1.00 90.25 89 SER A CA 1
ATOM 660 C C . SER A 1 89 ? -8.302 1.123 -17.815 1.00 90.25 89 SER A C 1
ATOM 662 O O . SER A 1 89 ? -9.328 1.018 -17.145 1.00 90.25 89 SER A O 1
ATOM 664 N N . GLY A 1 90 ? -7.827 2.305 -18.217 1.00 88.25 90 GLY A N 1
ATOM 665 C CA . GLY A 1 90 ? -8.339 3.607 -17.789 1.00 88.25 90 GLY A CA 1
ATOM 666 C C . GLY A 1 90 ? -8.122 3.906 -16.301 1.00 88.25 90 GLY A C 1
ATOM 667 O O . GLY A 1 90 ? -8.647 4.895 -15.791 1.00 88.25 90 GLY A O 1
ATOM 668 N N . GLN A 1 91 ? -7.387 3.056 -15.577 1.00 89.75 91 GLN A N 1
ATOM 669 C CA . GLN A 1 91 ? -7.217 3.129 -14.127 1.00 89.75 91 GLN A CA 1
ATOM 670 C C . GLN A 1 91 ? -5.736 3.186 -13.758 1.00 89.75 91 GLN A C 1
ATOM 672 O O . GLN A 1 91 ? -4.889 2.585 -14.409 1.00 89.75 91 GLN A O 1
ATOM 677 N N . GLN A 1 92 ? -5.415 3.902 -12.681 1.00 92.38 92 GLN A N 1
ATOM 678 C CA . GLN A 1 92 ? -4.077 3.862 -12.085 1.00 92.38 92 GLN A CA 1
ATOM 679 C C . GLN A 1 92 ? -3.871 2.556 -11.309 1.00 92.38 92 GLN A C 1
ATOM 681 O O . GLN A 1 92 ? -4.821 1.811 -11.061 1.00 92.38 92 GLN A O 1
ATOM 686 N N . LEU A 1 93 ? -2.640 2.284 -10.871 1.00 92.50 93 LEU A N 1
ATOM 687 C CA . LEU A 1 93 ? -2.379 1.151 -9.986 1.00 92.50 93 LEU A CA 1
ATOM 688 C C . LEU A 1 93 ? -3.137 1.337 -8.665 1.00 92.50 93 LEU A C 1
ATOM 690 O O . LEU A 1 93 ? -2.864 2.268 -7.905 1.00 92.50 93 LEU A O 1
ATOM 694 N N . THR A 1 94 ? -4.084 0.441 -8.393 1.00 94.19 94 THR A N 1
ATOM 695 C CA . THR A 1 94 ? -4.913 0.456 -7.182 1.00 94.19 94 THR A CA 1
ATOM 696 C C . THR A 1 94 ? -4.642 -0.737 -6.284 1.00 94.19 94 THR A C 1
ATOM 698 O O . THR A 1 94 ? -4.396 -1.832 -6.786 1.00 94.19 94 THR A O 1
ATOM 701 N N . VAL A 1 95 ? -4.840 -0.539 -4.986 1.00 96.06 95 VAL A N 1
ATOM 702 C CA . VAL A 1 95 ? -4.962 -1.606 -3.985 1.00 96.06 95 VAL A CA 1
ATOM 703 C C . VAL A 1 95 ? -6.417 -1.797 -3.572 1.00 96.06 95 VAL A C 1
ATOM 705 O O . VAL A 1 95 ? -7.197 -0.846 -3.589 1.00 96.06 95 VAL A O 1
ATOM 708 N N . GLU A 1 96 ? -6.781 -3.020 -3.207 1.00 96.75 96 GLU A N 1
ATOM 709 C CA . GLU A 1 96 ? -8.050 -3.368 -2.573 1.00 96.75 96 GLU A CA 1
ATOM 710 C C . GLU A 1 96 ? -7.951 -3.134 -1.056 1.00 96.75 96 GLU A C 1
ATOM 712 O O . GLU A 1 96 ? -7.024 -3.603 -0.396 1.00 96.75 96 GLU A O 1
ATOM 717 N N . LEU A 1 97 ? -8.896 -2.379 -0.507 1.00 97.06 97 LEU A N 1
ATOM 718 C CA . LEU A 1 97 ? -8.997 -2.001 0.898 1.00 97.06 97 LEU A CA 1
ATOM 719 C C . LEU A 1 97 ? -10.298 -2.567 1.463 1.00 97.06 97 LEU A C 1
ATOM 721 O O . LEU A 1 97 ? -11.371 -2.270 0.939 1.00 97.06 97 LEU A O 1
ATOM 725 N N . GLY A 1 98 ? -10.209 -3.366 2.518 1.00 96.75 98 GLY A N 1
ATOM 726 C CA . GLY A 1 98 ? -11.354 -4.015 3.149 1.00 96.75 98 GLY A CA 1
ATOM 727 C C . GLY A 1 98 ? -10.903 -5.060 4.169 1.00 96.75 98 GLY A C 1
ATOM 728 O O . GLY A 1 98 ? -9.699 -5.192 4.412 1.00 96.75 98 GLY A O 1
ATOM 729 N N . PRO A 1 99 ? -11.839 -5.800 4.777 1.00 97.12 99 PRO A N 1
ATOM 730 C CA . PRO A 1 99 ? -11.510 -6.770 5.812 1.00 97.12 99 PRO A CA 1
ATOM 731 C C . PRO A 1 99 ? -10.792 -7.998 5.238 1.00 97.12 99 PRO A C 1
ATOM 733 O O . PRO A 1 99 ? -11.115 -8.474 4.148 1.00 97.12 99 PRO A O 1
ATOM 736 N N . GLY A 1 100 ? -9.817 -8.516 5.987 1.00 95.81 100 GLY A N 1
ATOM 737 C CA . GLY A 1 100 ? -8.967 -9.645 5.597 1.00 95.81 100 GLY A CA 1
ATOM 738 C C . GLY A 1 100 ? -7.558 -9.249 5.149 1.00 95.81 100 GLY A C 1
ATOM 739 O O . GLY A 1 100 ? -6.845 -10.084 4.597 1.00 95.81 100 GLY A O 1
ATOM 740 N N . LEU A 1 101 ? -7.148 -7.994 5.360 1.00 97.12 101 LEU A N 1
ATOM 741 C CA . LEU A 1 101 ? -5.792 -7.524 5.073 1.00 97.12 101 LEU A CA 1
ATOM 742 C C . LEU A 1 101 ? -4.795 -7.944 6.162 1.00 97.12 101 LEU A C 1
ATOM 744 O O . LEU A 1 101 ? -3.628 -8.170 5.841 1.00 97.12 101 LEU A O 1
ATOM 748 N N . LEU A 1 102 ? -5.218 -8.011 7.431 1.00 96.12 102 LEU A N 1
ATOM 749 C CA . LEU A 1 102 ? -4.332 -8.353 8.546 1.00 96.12 102 LEU A CA 1
ATOM 750 C C . LEU A 1 102 ? -3.897 -9.821 8.481 1.00 96.12 102 LEU A C 1
ATOM 752 O O . LEU A 1 102 ? -4.666 -10.708 8.110 1.00 96.12 102 LEU A O 1
ATOM 756 N N . GLY A 1 103 ? -2.638 -10.079 8.836 1.00 94.44 103 GLY A N 1
ATOM 757 C CA . GLY A 1 103 ? -2.044 -11.413 8.783 1.00 94.44 103 GLY A CA 1
ATOM 758 C C . GLY A 1 103 ? -1.693 -11.897 7.376 1.00 94.44 103 GLY A C 1
ATOM 759 O O . GLY A 1 103 ? -1.256 -13.038 7.221 1.00 94.44 103 GLY A O 1
ATOM 760 N N . GLN A 1 104 ? -1.844 -11.054 6.351 1.00 96.12 104 GLN A N 1
ATOM 761 C CA . GLN A 1 104 ? -1.519 -11.407 4.973 1.00 96.12 104 GLN A CA 1
ATOM 762 C C . GLN A 1 104 ? -0.077 -11.062 4.592 1.00 96.12 104 GLN A C 1
ATOM 764 O O . GLN A 1 104 ? 0.542 -10.124 5.106 1.00 96.12 104 GLN A O 1
ATOM 769 N N . VAL A 1 105 ? 0.427 -11.829 3.623 1.00 96.50 105 VAL A N 1
ATOM 770 C CA . VAL A 1 105 ? 1.706 -11.592 2.952 1.00 96.50 105 VAL A CA 1
ATOM 771 C C . VAL A 1 105 ? 1.440 -11.357 1.470 1.00 96.50 105 VAL A C 1
ATOM 773 O O . VAL A 1 105 ? 0.988 -12.260 0.762 1.00 96.50 105 VAL A O 1
ATOM 776 N N . TYR A 1 106 ? 1.745 -10.152 1.007 1.00 96.75 106 TYR A N 1
ATOM 777 C CA . TYR A 1 106 ? 1.518 -9.687 -0.356 1.00 96.75 106 TYR A CA 1
ATOM 778 C C . TYR A 1 106 ? 2.824 -9.539 -1.136 1.00 96.75 106 TYR A C 1
ATOM 780 O O . TYR A 1 106 ? 3.882 -9.328 -0.545 1.00 96.75 106 TYR A O 1
ATOM 788 N N . ASP A 1 107 ? 2.755 -9.593 -2.464 1.00 94.12 107 ASP A N 1
ATOM 789 C CA . ASP A 1 107 ? 3.799 -9.039 -3.327 1.00 94.12 107 ASP A CA 1
ATOM 790 C C . ASP A 1 107 ? 3.687 -7.500 -3.453 1.00 94.12 107 ASP A C 1
ATOM 792 O O . ASP A 1 107 ? 2.816 -6.865 -2.850 1.00 94.12 107 ASP A O 1
ATOM 796 N N . GLY A 1 108 ? 4.557 -6.875 -4.255 1.00 92.12 108 GLY A N 1
ATOM 797 C CA . GLY A 1 108 ? 4.535 -5.422 -4.480 1.00 92.12 108 GLY A CA 1
ATOM 798 C C . GLY A 1 108 ? 3.259 -4.873 -5.140 1.00 92.12 108 GLY A C 1
ATOM 799 O O . GLY A 1 108 ? 2.983 -3.677 -5.014 1.00 92.12 108 GLY A O 1
ATOM 800 N N . LEU A 1 109 ? 2.469 -5.729 -5.796 1.00 93.06 109 LEU A N 1
ATOM 801 C CA . LEU A 1 109 ? 1.218 -5.400 -6.490 1.00 93.06 109 LEU A CA 1
ATOM 802 C C . LEU A 1 109 ? -0.032 -5.836 -5.709 1.00 93.06 109 LEU A C 1
ATOM 804 O O . LEU A 1 109 ? -1.136 -5.748 -6.242 1.00 93.06 109 LEU A O 1
ATOM 808 N N . GLN A 1 110 ? 0.139 -6.262 -4.453 1.00 96.12 110 GLN A N 1
ATOM 809 C CA . GLN A 1 110 ? -0.917 -6.748 -3.564 1.00 96.12 110 GLN A CA 1
ATOM 810 C C . GLN A 1 110 ? -1.499 -8.130 -3.923 1.00 96.12 110 GLN A C 1
ATOM 812 O O . GLN A 1 110 ? -2.592 -8.479 -3.476 1.00 96.12 110 GLN A O 1
ATOM 817 N N . ASN A 1 111 ? -0.774 -8.970 -4.666 1.00 94.75 111 ASN A N 1
ATOM 818 C CA . ASN A 1 111 ? -1.157 -10.374 -4.814 1.00 94.75 111 ASN A CA 1
ATOM 819 C C . ASN A 1 111 ? -0.762 -11.163 -3.553 1.00 94.75 111 ASN A C 1
ATOM 821 O O . ASN A 1 111 ? 0.396 -11.090 -3.130 1.00 94.75 111 ASN A O 1
ATOM 825 N N . PRO A 1 112 ? -1.664 -11.952 -2.945 1.00 95.44 112 PRO A N 1
ATOM 826 C CA . PRO A 1 112 ? -1.345 -12.719 -1.748 1.00 95.44 112 PRO A CA 1
ATOM 827 C C . PRO A 1 112 ? -0.461 -13.920 -2.107 1.00 95.44 112 PRO A C 1
ATOM 829 O O . PRO A 1 112 ? -0.889 -14.839 -2.816 1.00 95.44 112 PRO A O 1
ATOM 832 N N . LEU A 1 113 ? 0.771 -13.941 -1.588 1.00 93.31 113 LEU A N 1
ATOM 833 C CA . LEU A 1 113 ? 1.768 -14.973 -1.901 1.00 93.31 113 LEU A CA 1
ATOM 834 C C . LEU A 1 113 ? 1.287 -16.408 -1.597 1.00 93.31 113 LEU A C 1
ATOM 836 O O . LEU A 1 113 ? 1.531 -17.284 -2.430 1.00 93.31 113 LEU A O 1
ATOM 840 N N . PRO A 1 114 ? 0.571 -16.689 -0.483 1.00 92.38 114 PRO A N 1
ATOM 841 C CA . PRO A 1 114 ? 0.053 -18.034 -0.223 1.00 92.38 114 PRO A CA 1
ATOM 842 C C . PRO A 1 114 ? -0.907 -18.538 -1.310 1.00 92.38 114 PRO A C 1
ATOM 844 O O . PRO A 1 114 ? -0.820 -19.691 -1.721 1.00 92.38 114 PRO A O 1
ATOM 847 N N . ARG A 1 115 ? -1.775 -17.674 -1.852 1.00 91.06 115 ARG A N 1
ATOM 848 C CA . ARG A 1 115 ? -2.707 -18.079 -2.919 1.00 91.06 115 ARG A CA 1
ATOM 849 C C . ARG A 1 115 ? -2.040 -18.166 -4.285 1.00 91.06 115 ARG A C 1
ATOM 851 O O . ARG A 1 115 ? -2.438 -18.989 -5.113 1.00 91.06 115 ARG A O 1
ATOM 858 N N . LEU A 1 116 ? -1.022 -17.340 -4.531 1.00 90.00 116 LEU A N 1
ATOM 859 C CA . LEU A 1 116 ? -0.173 -17.491 -5.712 1.00 90.00 116 LEU A CA 1
ATOM 860 C C . LEU A 1 116 ? 0.521 -18.856 -5.712 1.00 90.00 116 LEU A C 1
ATOM 862 O O . LEU A 1 116 ? 0.572 -19.493 -6.759 1.00 90.00 116 LEU A O 1
ATOM 866 N N . LEU A 1 117 ? 0.970 -19.343 -4.551 1.00 89.75 117 LEU A N 1
ATOM 867 C CA . LEU A 1 117 ? 1.537 -20.686 -4.411 1.00 89.75 117 LEU A CA 1
ATOM 868 C C . LEU A 1 117 ? 0.509 -21.783 -4.734 1.00 89.75 117 LEU A C 1
ATOM 870 O O . LEU A 1 117 ? 0.826 -22.718 -5.468 1.00 89.75 117 LEU A O 1
ATOM 874 N N . GLU A 1 118 ? -0.719 -21.661 -4.226 1.00 88.19 118 GLU A N 1
ATOM 875 C CA . GLU A 1 118 ? -1.804 -22.619 -4.495 1.00 88.19 118 GLU A CA 1
ATOM 876 C C . GLU A 1 118 ? -2.206 -22.660 -5.978 1.00 88.19 118 GLU A C 1
ATOM 878 O O . GLU A 1 118 ? -2.506 -23.728 -6.510 1.00 88.19 118 GLU A O 1
ATOM 883 N N . THR A 1 119 ? -2.193 -21.506 -6.654 1.00 83.38 119 THR A N 1
ATOM 884 C CA . THR A 1 119 ? -2.683 -21.372 -8.037 1.00 83.38 119 THR A CA 1
ATOM 885 C C . THR A 1 119 ? -1.584 -21.584 -9.085 1.00 83.38 119 THR A C 1
ATOM 887 O O . THR A 1 119 ? -1.823 -22.201 -10.121 1.00 83.38 119 THR A O 1
ATOM 890 N N . GLY A 1 120 ? -0.384 -21.050 -8.840 1.00 77.94 120 GLY A N 1
ATOM 891 C CA . GLY A 1 120 ? 0.740 -20.988 -9.784 1.00 77.94 120 GLY A CA 1
ATOM 892 C C . GLY A 1 120 ? 1.929 -21.886 -9.431 1.00 77.94 120 GLY A C 1
ATOM 893 O O . GLY A 1 120 ? 2.867 -22.007 -10.223 1.00 77.94 120 GLY A O 1
ATOM 894 N N . GLY A 1 121 ? 1.906 -22.551 -8.275 1.00 85.56 121 GLY A N 1
ATOM 895 C CA . GLY A 1 121 ? 2.999 -23.399 -7.806 1.00 85.56 121 GLY A CA 1
ATOM 896 C C . GLY A 1 121 ? 4.162 -22.614 -7.192 1.00 85.56 121 GLY A C 1
ATOM 897 O O . GLY A 1 121 ? 4.043 -21.454 -6.814 1.00 85.56 121 GLY A O 1
ATOM 898 N N . THR A 1 122 ? 5.311 -23.276 -7.037 1.00 85.56 122 THR A N 1
ATOM 899 C CA . THR A 1 122 ? 6.437 -22.780 -6.219 1.00 85.56 122 THR A CA 1
ATOM 900 C C . THR A 1 122 ? 7.136 -21.537 -6.776 1.00 85.56 122 THR A C 1
ATOM 902 O O . THR A 1 122 ? 7.743 -20.786 -6.015 1.00 85.56 122 THR A O 1
ATOM 905 N N . PHE A 1 123 ? 7.087 -21.321 -8.089 1.00 86.12 123 PHE A N 1
ATOM 906 C CA . PHE A 1 123 ? 7.714 -20.173 -8.741 1.00 86.12 123 PHE A CA 1
ATOM 907 C C . PHE A 1 123 ? 6.650 -19.173 -9.177 1.00 86.12 123 PHE A C 1
ATOM 909 O O . PHE A 1 123 ? 5.592 -19.571 -9.661 1.00 86.12 123 PHE A O 1
ATOM 916 N N . LEU A 1 124 ? 6.959 -17.879 -9.059 1.00 85.00 124 LEU A N 1
ATOM 917 C CA . LEU A 1 124 ? 6.075 -16.824 -9.545 1.00 85.00 124 LEU A CA 1
ATOM 918 C C . LEU A 1 124 ? 5.877 -16.961 -11.057 1.00 85.00 124 LEU A C 1
ATOM 920 O O . LEU A 1 124 ? 6.836 -16.924 -11.834 1.00 85.00 124 LEU A O 1
ATOM 924 N N . GLN A 1 125 ? 4.621 -17.139 -11.455 1.00 84.19 125 GLN A N 1
ATOM 925 C CA . GLN A 1 125 ? 4.216 -17.194 -12.851 1.00 84.19 125 GLN A CA 1
ATOM 926 C C . GLN A 1 125 ? 3.875 -15.795 -13.358 1.00 84.19 125 GLN A C 1
ATOM 928 O O . GLN A 1 125 ? 3.370 -14.959 -12.616 1.00 84.19 125 GLN A O 1
ATOM 933 N N . ARG A 1 126 ? 4.140 -15.559 -14.641 1.00 86.12 126 ARG A N 1
ATOM 934 C CA . ARG A 1 126 ? 3.849 -14.288 -15.311 1.00 86.12 126 ARG A CA 1
ATOM 935 C C . ARG A 1 126 ? 2.368 -14.175 -15.647 1.00 86.12 126 ARG A C 1
ATOM 937 O O . ARG A 1 126 ? 1.755 -15.162 -16.053 1.00 86.12 126 ARG A O 1
ATOM 944 N N . GLY A 1 127 ? 1.823 -12.975 -15.514 1.00 84.12 127 GLY A N 1
ATOM 945 C CA . GLY A 1 127 ? 0.428 -12.634 -15.756 1.00 84.12 127 GLY A CA 1
ATOM 946 C C . GLY A 1 127 ? -0.546 -13.337 -14.818 1.00 84.12 127 GLY A C 1
ATOM 947 O O . GLY A 1 127 ? -1.741 -13.399 -15.109 1.00 84.12 127 GLY A O 1
ATOM 948 N N . LEU A 1 128 ? -0.045 -13.911 -13.720 1.00 84.75 128 LEU A N 1
ATOM 949 C CA . LEU A 1 128 ? -0.878 -14.537 -12.711 1.00 84.75 128 LEU A CA 1
ATOM 950 C C . LEU A 1 128 ? -1.284 -13.486 -11.681 1.00 84.75 128 LEU A C 1
ATOM 952 O O . LEU A 1 128 ? -0.530 -13.171 -10.769 1.00 84.75 128 LEU A O 1
ATOM 956 N N . GLU A 1 129 ? -2.514 -13.003 -11.806 1.00 83.56 129 GLU A N 1
ATOM 957 C CA . GLU A 1 129 ? -3.137 -12.134 -10.811 1.00 83.56 129 GLU A CA 1
ATOM 958 C C . GLU A 1 129 ? -4.132 -12.935 -9.961 1.00 83.56 129 GLU A C 1
ATOM 960 O O . GLU A 1 129 ? -4.913 -13.769 -10.463 1.00 83.56 129 GLU A O 1
ATOM 965 N N . VAL A 1 130 ? -4.081 -12.685 -8.654 1.00 88.69 130 VAL A N 1
ATOM 966 C CA . VAL A 1 130 ? -4.990 -13.253 -7.658 1.00 88.69 130 VAL A CA 1
ATOM 967 C C . VAL A 1 130 ? -5.544 -12.108 -6.830 1.00 88.69 130 VAL A C 1
ATOM 969 O O . VAL A 1 130 ? -4.819 -11.187 -6.466 1.00 88.69 130 VAL A O 1
ATOM 972 N N . ARG A 1 131 ? -6.839 -12.172 -6.523 1.00 91.44 131 ARG A N 1
ATOM 973 C CA . ARG A 1 131 ? -7.498 -11.160 -5.707 1.00 91.44 131 ARG A CA 1
ATOM 974 C C . ARG A 1 131 ? -6.811 -11.015 -4.347 1.00 91.44 131 ARG A C 1
ATOM 976 O O . ARG A 1 131 ? -6.511 -12.026 -3.704 1.00 91.44 131 ARG A O 1
ATOM 983 N N . ALA A 1 132 ? -6.608 -9.765 -3.933 1.00 94.00 132 ALA A N 1
ATOM 984 C CA . ALA A 1 132 ? -5.955 -9.414 -2.679 1.00 94.00 132 ALA A CA 1
ATOM 985 C C . ALA A 1 132 ? -6.724 -9.963 -1.472 1.00 94.00 132 ALA A C 1
ATOM 987 O O . ALA A 1 132 ? -6.158 -10.688 -0.657 1.00 94.00 132 ALA A O 1
ATOM 988 N N . LEU A 1 133 ? -8.025 -9.675 -1.395 1.00 94.88 133 LEU A N 1
ATOM 989 C CA . LEU A 1 133 ? -8.882 -10.099 -0.287 1.00 94.88 133 LEU A CA 1
ATOM 990 C C . LEU A 1 133 ? -9.553 -11.454 -0.544 1.00 94.88 133 LEU A C 1
ATOM 992 O O . LEU A 1 133 ? -9.637 -11.923 -1.679 1.00 94.88 133 LEU A O 1
ATOM 996 N N . ASP A 1 134 ? -9.988 -12.133 0.522 1.00 93.12 134 ASP A N 1
ATOM 997 C CA . ASP A 1 134 ? -10.775 -13.370 0.419 1.00 93.12 134 ASP A CA 1
ATOM 998 C C . ASP A 1 134 ? -12.218 -13.088 0.014 1.00 93.12 134 ASP A C 1
ATOM 1000 O O . ASP A 1 134 ? -12.967 -12.468 0.765 1.00 93.12 134 ASP A O 1
ATOM 1004 N N . ASP A 1 135 ? -12.609 -13.572 -1.160 1.00 89.69 135 ASP A N 1
ATOM 1005 C CA . ASP A 1 135 ? -13.961 -13.418 -1.691 1.00 89.69 135 ASP A CA 1
ATOM 1006 C C . ASP A 1 135 ? -14.942 -14.488 -1.193 1.00 89.69 135 ASP A C 1
ATOM 1008 O O . ASP A 1 135 ? -16.152 -14.359 -1.389 1.00 89.69 135 ASP A O 1
ATOM 1012 N N . ARG A 1 136 ? -14.447 -15.524 -0.505 1.00 92.62 136 ARG A N 1
ATOM 1013 C CA . ARG A 1 136 ? -15.257 -16.618 0.053 1.00 92.62 136 ARG A CA 1
ATOM 1014 C C . ARG A 1 136 ? -15.494 -16.477 1.545 1.00 92.62 136 ARG A C 1
ATOM 1016 O O . ARG A 1 136 ? -16.422 -17.093 2.063 1.00 92.62 136 ARG A O 1
ATOM 1023 N N . HIS A 1 137 ? -14.649 -15.724 2.243 1.00 94.50 137 HIS A N 1
ATOM 1024 C CA . HIS A 1 137 ? -14.819 -15.504 3.670 1.00 94.50 137 HIS A CA 1
ATOM 1025 C C . HIS A 1 137 ? -16.039 -14.620 3.937 1.00 94.50 137 HIS A C 1
ATOM 1027 O O . HIS A 1 137 ? -16.189 -13.548 3.347 1.00 94.50 137 HIS A O 1
ATOM 1033 N N . GLU A 1 138 ? -16.898 -15.066 4.850 1.00 96.62 138 GLU A N 1
ATOM 1034 C CA . GLU A 1 138 ? -18.045 -14.288 5.297 1.00 96.62 138 GLU A CA 1
ATOM 1035 C C . GLU A 1 138 ? -17.717 -13.512 6.574 1.00 96.62 138 GLU A C 1
ATOM 1037 O O . GLU A 1 138 ? -17.252 -14.071 7.566 1.00 96.62 138 GLU A O 1
ATOM 1042 N N . TRP A 1 139 ? -18.019 -12.219 6.555 1.00 97.69 139 TRP A N 1
ATOM 1043 C CA . TRP A 1 139 ? -17.839 -11.296 7.663 1.00 97.69 139 TRP A CA 1
ATOM 1044 C C . TRP A 1 139 ? -19.186 -10.939 8.284 1.00 97.69 139 TRP A C 1
ATOM 1046 O O . TRP A 1 139 ? -20.143 -10.618 7.578 1.00 97.69 139 TRP A O 1
ATOM 1056 N N . SER A 1 140 ? -19.247 -10.933 9.616 1.00 97.94 140 SER A N 1
ATOM 1057 C CA . SER A 1 140 ? -20.401 -10.419 10.359 1.00 97.94 140 SER A CA 1
ATOM 1058 C C . SER A 1 140 ? -20.383 -8.889 10.364 1.00 97.94 140 SER A C 1
ATOM 1060 O O . SER A 1 140 ? -19.654 -8.275 11.143 1.00 97.94 140 SER A O 1
ATOM 1062 N N . PHE A 1 141 ? -21.186 -8.282 9.493 1.00 98.06 141 PHE A N 1
ATOM 1063 C CA . PHE A 1 141 ? -21.330 -6.840 9.337 1.00 98.06 141 PHE A CA 1
ATOM 1064 C C . PHE A 1 141 ? -22.393 -6.257 10.270 1.00 98.06 141 PHE A C 1
ATOM 1066 O O . PHE A 1 141 ? -23.576 -6.609 10.210 1.00 98.06 141 PHE A O 1
ATOM 1073 N N . GLU A 1 142 ? -21.965 -5.305 11.099 1.00 97.62 142 GLU A N 1
ATOM 1074 C CA . GLU A 1 142 ? -22.808 -4.524 11.998 1.00 97.62 142 GLU A CA 1
ATOM 1075 C C . GLU A 1 142 ? -22.967 -3.090 11.482 1.00 97.62 142 GLU A C 1
ATOM 1077 O O . GLU A 1 142 ? -22.023 -2.296 11.494 1.00 97.62 142 GLU A O 1
ATOM 1082 N N . ALA A 1 143 ? -24.181 -2.725 11.072 1.00 96.38 143 ALA A N 1
ATOM 1083 C CA . ALA A 1 143 ? -24.494 -1.370 10.626 1.00 96.38 143 ALA A CA 1
ATOM 1084 C C . ALA A 1 143 ? -24.383 -0.343 11.773 1.00 96.38 143 ALA A C 1
ATOM 1086 O O . ALA A 1 143 ? -24.876 -0.571 12.882 1.00 96.38 143 ALA A O 1
ATOM 1087 N N . ARG A 1 144 ? -23.768 0.813 11.494 1.00 95.50 144 ARG A N 1
ATOM 1088 C CA . ARG A 1 144 ? -23.649 1.961 12.416 1.00 95.50 144 ARG A CA 1
ATOM 1089 C C . ARG A 1 144 ? -24.498 3.163 11.995 1.00 95.50 144 ARG A C 1
ATOM 1091 O O . ARG A 1 144 ? -24.764 4.017 12.835 1.00 95.50 144 ARG A O 1
ATOM 1098 N N . VAL A 1 145 ? -24.974 3.177 10.751 1.00 94.69 145 VAL A N 1
ATOM 1099 C CA . VAL A 1 145 ? -25.929 4.159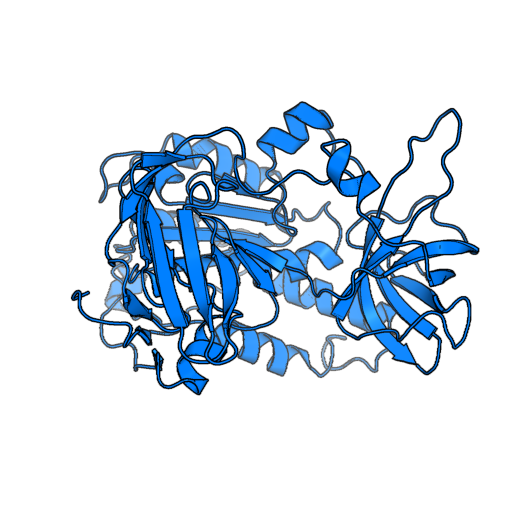 10.207 1.00 94.69 145 VAL A CA 1
ATOM 1100 C C . VAL A 1 145 ? -27.289 3.514 9.925 1.00 94.69 145 VAL A C 1
ATOM 1102 O O . VAL A 1 145 ? -27.434 2.288 9.960 1.00 94.69 145 VAL A O 1
ATOM 1105 N N . ARG A 1 146 ? -28.305 4.334 9.658 1.00 94.38 146 ARG A N 1
ATOM 1106 C CA . ARG A 1 146 ? -29.677 3.926 9.330 1.00 94.38 146 ARG A CA 1
ATOM 1107 C C . ARG A 1 146 ? -30.091 4.472 7.965 1.00 94.38 146 ARG A C 1
ATOM 1109 O O . ARG A 1 146 ? -29.515 5.424 7.454 1.00 94.38 146 ARG A O 1
ATOM 1116 N N . SER A 1 147 ? -31.120 3.862 7.376 1.00 95.25 147 SER A N 1
ATOM 1117 C CA . SER A 1 147 ? -31.751 4.401 6.166 1.00 95.25 147 SER A CA 1
ATOM 1118 C C . SER A 1 147 ? -32.273 5.818 6.433 1.00 95.25 147 SER A C 1
ATOM 1120 O O . SER A 1 147 ? -32.917 6.057 7.456 1.00 95.25 147 SER A O 1
ATOM 1122 N N . GLY A 1 148 ? -31.972 6.735 5.517 1.00 92.75 148 GLY A N 1
ATOM 1123 C CA . GLY A 1 148 ? -32.271 8.161 5.619 1.00 92.75 148 GLY A CA 1
ATOM 1124 C C . GLY A 1 148 ? -31.162 9.019 6.233 1.00 92.75 148 GLY A C 1
ATOM 1125 O O . GLY A 1 148 ? -31.262 10.239 6.132 1.00 92.75 148 GLY A O 1
ATOM 1126 N N . ASP A 1 149 ? -30.116 8.431 6.824 1.00 95.06 149 ASP A N 1
ATOM 1127 C CA . ASP A 1 149 ? -28.976 9.206 7.326 1.00 95.06 149 ASP A CA 1
ATOM 1128 C C . ASP A 1 149 ? -28.193 9.829 6.155 1.00 95.06 149 ASP A C 1
ATOM 1130 O O . ASP A 1 149 ? -28.033 9.211 5.097 1.00 95.06 149 ASP A O 1
ATOM 1134 N N . GLU A 1 150 ? -27.691 11.049 6.352 1.00 95.00 150 GLU A N 1
ATOM 1135 C CA . GLU A 1 150 ? -26.755 11.693 5.428 1.00 95.00 150 GLU A CA 1
ATOM 1136 C C . GLU A 1 150 ? -25.320 11.312 5.791 1.00 95.00 150 GLU A C 1
ATOM 1138 O O . GLU A 1 150 ? -24.910 11.399 6.950 1.00 95.00 150 GLU A O 1
ATOM 1143 N N . VAL A 1 151 ? -24.555 10.893 4.788 1.00 93.88 151 VAL A N 1
ATOM 1144 C CA . VAL A 1 151 ? -23.171 10.444 4.926 1.00 93.88 151 VAL A CA 1
ATOM 1145 C C . VAL A 1 151 ? -22.293 11.073 3.849 1.00 93.88 151 VAL A C 1
ATOM 1147 O O . VAL A 1 151 ? -22.740 11.396 2.747 1.00 93.88 151 VAL A O 1
ATOM 1150 N N . MET A 1 152 ? -21.016 11.228 4.165 1.00 91.56 152 MET A N 1
ATOM 1151 C CA . MET A 1 152 ? -19.983 11.745 3.277 1.00 91.56 152 MET A CA 1
ATOM 1152 C C . MET A 1 152 ? -18.858 10.713 3.105 1.00 91.56 152 MET A C 1
ATOM 1154 O O . MET A 1 152 ? -18.709 9.809 3.933 1.00 91.56 152 MET A O 1
ATOM 1158 N N . PRO A 1 153 ? -18.020 10.840 2.062 1.00 90.75 153 PRO A N 1
ATOM 1159 C CA . PRO A 1 153 ? -16.819 10.024 1.900 1.00 90.75 153 PRO A CA 1
ATOM 1160 C C . PRO A 1 153 ? -15.982 9.953 3.187 1.00 90.75 153 PRO A C 1
ATOM 1162 O O . PRO A 1 153 ? -15.733 10.966 3.853 1.00 90.75 153 PRO A O 1
ATOM 1165 N N . GLY A 1 154 ? -15.575 8.737 3.559 1.00 89.38 154 GLY A N 1
ATOM 1166 C CA . GLY A 1 154 ? -14.848 8.466 4.801 1.00 89.38 154 GLY A CA 1
ATOM 1167 C C . GLY A 1 154 ? -15.704 8.355 6.072 1.00 89.38 154 GLY A C 1
ATOM 1168 O O . GLY A 1 154 ? -15.143 8.071 7.128 1.00 89.38 154 GLY A O 1
ATOM 1169 N N . ASP A 1 155 ? -17.031 8.531 6.015 1.00 91.69 155 ASP A N 1
ATOM 1170 C CA . ASP A 1 155 ? -17.906 8.159 7.138 1.00 91.69 155 ASP A CA 1
ATOM 1171 C C . ASP A 1 155 ? -17.982 6.644 7.317 1.00 91.69 155 ASP A C 1
ATOM 1173 O O . ASP A 1 155 ? -17.881 5.880 6.360 1.00 91.69 155 ASP A O 1
ATOM 1177 N N . THR A 1 156 ? -18.180 6.195 8.555 1.00 94.44 156 THR A N 1
ATOM 1178 C CA . THR A 1 156 ? -18.321 4.768 8.868 1.00 94.44 156 THR A CA 1
ATOM 1179 C C . THR A 1 156 ? -19.767 4.318 8.665 1.00 94.44 156 THR A C 1
ATOM 1181 O O . THR A 1 156 ? -20.657 4.744 9.394 1.00 94.44 156 THR A O 1
ATOM 1184 N N . LEU A 1 157 ? -19.997 3.406 7.719 1.00 95.31 157 LEU A N 1
ATOM 1185 C CA . LEU A 1 157 ? -21.301 2.774 7.485 1.00 95.31 157 LEU A CA 1
ATOM 1186 C C . LEU A 1 157 ? -21.579 1.651 8.487 1.00 95.31 157 LEU A C 1
ATOM 1188 O O . LEU A 1 157 ? -22.710 1.452 8.935 1.00 95.31 157 LEU A O 1
ATOM 1192 N N . GLY A 1 158 ? -20.539 0.908 8.848 1.00 95.81 158 GLY A N 1
ATOM 1193 C CA . GLY A 1 158 ? -20.634 -0.225 9.753 1.00 95.81 158 GLY A CA 1
ATOM 1194 C C . GLY A 1 158 ? -19.270 -0.753 10.156 1.00 95.81 158 GLY A C 1
ATOM 1195 O O . GLY A 1 158 ? -18.239 -0.187 9.791 1.00 95.81 158 GLY A O 1
ATOM 1196 N N . VAL A 1 159 ? -19.265 -1.832 10.927 1.00 97.56 159 VAL A N 1
ATOM 1197 C CA . VAL A 1 159 ? -18.042 -2.484 11.401 1.00 97.56 159 VAL A CA 1
ATOM 1198 C C . VAL A 1 159 ? -18.106 -3.988 11.180 1.00 97.56 159 VAL A C 1
ATOM 1200 O O . VAL A 1 159 ? -19.181 -4.584 11.228 1.00 97.56 159 VAL A O 1
ATOM 1203 N N . VAL A 1 160 ? -16.943 -4.589 10.958 1.00 97.44 160 VAL A N 1
ATOM 1204 C CA . VAL A 1 160 ? -16.726 -6.038 10.988 1.00 97.44 160 VAL A CA 1
ATOM 1205 C C . VAL A 1 160 ? -15.579 -6.345 11.943 1.00 97.44 160 VAL A C 1
ATOM 1207 O O . VAL A 1 160 ? -14.687 -5.522 12.148 1.00 97.44 160 VAL A O 1
ATOM 1210 N N . GLN A 1 161 ? -15.595 -7.527 12.548 1.00 96.56 161 GLN A N 1
ATOM 1211 C CA . GLN A 1 161 ? -14.532 -7.944 13.456 1.00 96.56 161 GLN A CA 1
ATOM 1212 C C . GLN A 1 161 ? -13.420 -8.659 12.676 1.00 96.56 161 GLN A C 1
ATOM 1214 O O . GLN A 1 161 ? -13.619 -9.785 12.230 1.00 96.56 161 GLN A O 1
ATOM 1219 N N . GLU A 1 162 ? -12.246 -8.036 12.549 1.00 94.94 162 GLU A N 1
ATOM 1220 C CA . GLU A 1 162 ? -11.049 -8.622 11.929 1.00 94.94 162 GLU A CA 1
ATOM 1221 C C . GLU A 1 162 ? -10.054 -9.045 13.011 1.00 94.94 162 GLU A C 1
ATOM 1223 O O . GLU A 1 162 ? -9.264 -8.256 13.536 1.00 94.94 162 GLU A O 1
ATOM 1228 N N . GLY A 1 163 ? -10.144 -10.314 13.414 1.00 90.31 163 GLY A N 1
ATOM 1229 C CA . GLY A 1 163 ? -9.395 -10.822 14.559 1.00 90.31 163 GLY A CA 1
ATOM 1230 C C . GLY A 1 163 ? -9.773 -10.057 15.828 1.00 90.31 163 GLY A C 1
ATOM 1231 O O . GLY A 1 163 ? -10.892 -10.171 16.323 1.00 90.31 163 GLY A O 1
ATOM 1232 N N . ARG A 1 164 ? -8.845 -9.257 16.357 1.00 89.38 164 ARG A N 1
ATOM 1233 C CA . ARG A 1 164 ? -9.054 -8.406 17.544 1.00 89.38 164 ARG A CA 1
ATOM 1234 C C . ARG A 1 164 ? -9.445 -6.963 17.208 1.00 89.38 164 ARG A C 1
ATOM 1236 O O . ARG A 1 164 ? -9.828 -6.222 18.109 1.00 89.38 164 ARG A O 1
ATOM 1243 N N . PHE A 1 165 ? -9.352 -6.567 15.943 1.00 93.56 165 PHE A N 1
ATOM 1244 C CA . PHE A 1 165 ? -9.570 -5.194 15.508 1.00 93.56 165 PHE A CA 1
ATOM 1245 C C . PHE A 1 165 ? -10.998 -5.006 14.993 1.00 93.56 165 PHE A C 1
ATOM 1247 O O . PHE A 1 165 ? -11.558 -5.860 14.306 1.00 93.56 165 PHE A O 1
ATOM 1254 N N . SER A 1 166 ? -11.592 -3.867 15.342 1.00 95.38 166 SER A N 1
ATOM 1255 C CA . SER A 1 166 ? -12.886 -3.431 14.823 1.00 95.38 166 SER A CA 1
ATOM 1256 C C . SER A 1 166 ? -12.655 -2.721 13.495 1.00 95.38 166 SER A C 1
ATOM 1258 O O . SER A 1 166 ? -12.406 -1.515 13.449 1.00 95.38 166 SER A O 1
ATOM 1260 N N . HIS A 1 167 ? -12.768 -3.466 12.408 1.00 97.25 167 HIS A N 1
ATOM 1261 C CA . HIS A 1 167 ? -12.546 -2.964 11.066 1.00 97.25 167 HIS A CA 1
ATOM 1262 C C . HIS A 1 167 ? -13.745 -2.123 10.610 1.00 97.25 167 HIS A C 1
ATOM 1264 O O . HIS A 1 167 ? -14.868 -2.620 10.494 1.00 97.25 167 HIS A O 1
ATOM 1270 N N . ARG A 1 168 ? -13.525 -0.827 10.362 1.00 96.31 168 ARG A N 1
ATOM 1271 C CA . ARG A 1 168 ? -14.584 0.101 9.934 1.00 96.31 168 ARG A CA 1
ATOM 1272 C C . ARG A 1 168 ? -14.789 0.018 8.424 1.00 96.31 168 ARG A C 1
ATOM 1274 O O . ARG A 1 168 ? -13.845 0.159 7.653 1.00 96.31 168 ARG A O 1
ATOM 1281 N N . ILE A 1 169 ? -16.038 -0.158 8.008 1.00 96.88 169 ILE A N 1
ATOM 1282 C CA . ILE A 1 169 ? -16.441 -0.088 6.604 1.00 96.88 169 ILE A CA 1
ATOM 1283 C C . ILE A 1 169 ? -16.848 1.349 6.306 1.00 96.88 169 ILE A C 1
ATOM 1285 O O . ILE A 1 169 ? -17.807 1.865 6.886 1.00 96.88 169 ILE A O 1
ATOM 1289 N N . PHE A 1 170 ? -16.101 1.995 5.418 1.00 94.62 170 PHE A N 1
ATOM 1290 C CA . PHE A 1 170 ? -16.293 3.400 5.082 1.00 94.62 170 PHE A CA 1
ATOM 1291 C C . PHE A 1 170 ? -17.194 3.590 3.865 1.00 94.62 170 PHE A C 1
ATOM 1293 O O . PHE A 1 170 ? -17.204 2.763 2.953 1.00 94.62 170 PHE A O 1
ATOM 1300 N N . VAL A 1 171 ? -17.867 4.738 3.802 1.00 94.19 171 VAL A N 1
ATOM 1301 C CA . VAL A 1 171 ? -18.300 5.313 2.526 1.00 94.19 171 VAL A CA 1
ATOM 1302 C C . VAL A 1 171 ? -17.059 5.453 1.638 1.00 94.19 171 VAL A C 1
ATOM 1304 O O . VAL A 1 171 ? -16.070 6.033 2.107 1.00 94.19 171 VAL A O 1
ATOM 1307 N N . PRO A 1 172 ? -17.071 4.939 0.392 1.00 93.50 172 PRO A N 1
ATOM 1308 C CA . PRO A 1 172 ? -15.878 4.906 -0.437 1.00 93.50 172 PRO A CA 1
ATOM 1309 C C . PRO A 1 172 ? -15.214 6.272 -0.576 1.00 93.50 172 PRO A C 1
ATOM 1311 O O . PRO A 1 172 ? -15.871 7.269 -0.877 1.00 93.50 172 PRO A O 1
ATOM 1314 N N . PHE A 1 173 ? -13.896 6.306 -0.390 1.00 90.94 173 PHE A N 1
ATOM 1315 C CA . PHE A 1 173 ? -13.129 7.556 -0.368 1.00 90.94 173 PHE A CA 1
ATOM 1316 C C . PHE A 1 173 ? -13.116 8.279 -1.722 1.00 90.94 173 PHE A C 1
ATOM 1318 O O . PHE A 1 173 ? -12.832 9.469 -1.776 1.00 90.94 173 PHE A O 1
ATOM 1325 N N . ALA A 1 174 ? -13.390 7.556 -2.813 1.00 89.12 174 ALA A N 1
ATOM 1326 C CA . ALA A 1 174 ? -13.362 8.086 -4.176 1.00 89.12 174 ALA A CA 1
ATOM 1327 C C . ALA A 1 174 ? -14.653 8.821 -4.566 1.00 89.12 174 ALA A C 1
ATOM 1329 O O . ALA A 1 174 ? -14.688 9.499 -5.591 1.00 89.12 174 ALA A O 1
ATOM 1330 N N . LEU A 1 175 ? -15.722 8.661 -3.780 1.00 89.44 175 LEU A N 1
ATOM 1331 C CA . LEU A 1 175 ? -16.962 9.394 -3.995 1.00 89.44 175 LEU A CA 1
ATOM 1332 C C . LEU A 1 175 ? -16.783 10.868 -3.610 1.00 89.44 175 LEU A C 1
ATOM 1334 O O . LEU A 1 175 ? -15.915 11.216 -2.813 1.00 89.44 175 LEU A O 1
ATOM 1338 N N . GLN A 1 176 ? -17.622 11.736 -4.171 1.00 87.06 176 GLN A N 1
ATOM 1339 C CA . GLN A 1 176 ? -17.626 13.170 -3.885 1.00 87.06 176 GLN A CA 1
ATOM 1340 C C . GLN A 1 176 ? -19.051 13.652 -3.626 1.00 87.06 176 GLN A C 1
ATOM 1342 O O . GLN A 1 176 ? -19.991 13.183 -4.263 1.00 87.06 176 GLN A O 1
ATOM 1347 N N . GLY A 1 177 ? -19.191 14.611 -2.711 1.00 88.19 177 GLY A N 1
ATOM 1348 C CA . GLY A 1 177 ? -20.482 15.166 -2.308 1.00 88.19 177 GLY A CA 1
ATOM 1349 C C . GLY A 1 177 ? -21.102 14.461 -1.102 1.00 88.19 177 GLY A C 1
ATOM 1350 O O . GLY A 1 177 ? -20.433 13.721 -0.376 1.00 88.19 177 GLY A O 1
ATOM 1351 N N . THR A 1 178 ? -22.383 14.742 -0.882 1.00 92.06 178 THR A N 1
ATOM 1352 C CA . THR A 1 178 ? -23.187 14.180 0.209 1.00 92.06 178 THR A CA 1
ATOM 1353 C C . THR A 1 178 ? -24.108 13.105 -0.343 1.00 92.06 178 THR A C 1
ATOM 1355 O O . THR A 1 178 ? -24.651 13.239 -1.440 1.00 92.06 178 THR A O 1
ATOM 1358 N N . PHE A 1 179 ? -24.303 12.044 0.431 1.00 95.12 179 PHE A N 1
ATOM 1359 C CA . PHE A 1 179 ? -25.137 10.917 0.050 1.00 95.12 179 PHE A CA 1
ATOM 1360 C C . PHE A 1 179 ? -26.173 10.629 1.126 1.00 95.12 179 PHE A C 1
ATOM 1362 O O . PHE A 1 179 ? -25.893 10.746 2.315 1.00 95.12 179 PHE A O 1
ATOM 1369 N N . SER A 1 180 ? -27.352 10.180 0.712 1.00 96.25 180 SER A N 1
ATOM 1370 C CA . SER A 1 180 ? -28.357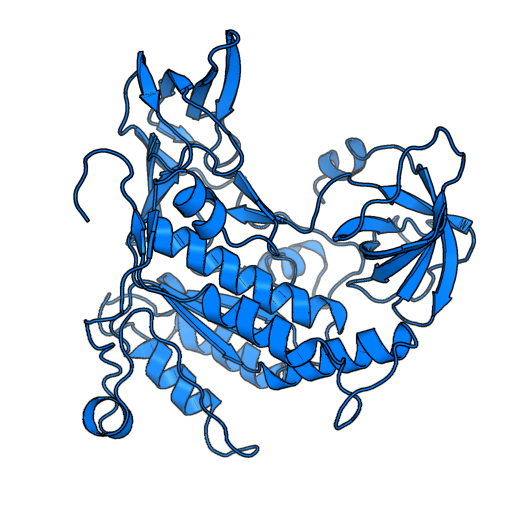 9.634 1.625 1.00 96.25 180 SER A CA 1
ATOM 1371 C C . SER A 1 180 ? -28.311 8.108 1.614 1.00 96.25 180 SER A C 1
ATOM 1373 O O . SER A 1 180 ? -28.189 7.479 0.558 1.00 96.25 180 SER A O 1
ATOM 1375 N N . VAL A 1 181 ? -28.402 7.482 2.786 1.00 96.75 181 VAL A N 1
ATOM 1376 C CA . VAL A 1 181 ? -28.445 6.018 2.894 1.00 96.75 181 VAL A CA 1
ATOM 1377 C C . VAL A 1 181 ? -29.822 5.527 2.441 1.00 96.75 181 VAL A C 1
ATOM 1379 O O . VAL A 1 181 ? -30.797 5.633 3.184 1.00 96.75 181 VAL A O 1
ATOM 1382 N N . ALA A 1 182 ? -29.918 4.952 1.240 1.00 95.44 182 ALA A N 1
ATOM 1383 C CA . ALA A 1 182 ? -31.169 4.383 0.736 1.00 95.44 182 ALA A CA 1
ATOM 1384 C C . ALA A 1 182 ? -31.567 3.160 1.567 1.00 95.44 182 ALA A C 1
ATOM 1386 O O . ALA A 1 182 ? -32.668 3.084 2.114 1.00 95.44 182 ALA A O 1
ATOM 1387 N N . TRP A 1 183 ? -30.635 2.224 1.730 1.00 96.56 183 TRP A N 1
ATOM 1388 C CA . TRP A 1 183 ? -30.776 1.099 2.645 1.00 96.56 183 TRP A CA 1
ATOM 1389 C C . TRP A 1 183 ? -29.409 0.591 3.096 1.00 96.56 183 TRP A C 1
ATOM 1391 O O . TRP A 1 183 ? -28.398 0.793 2.424 1.00 96.56 183 TRP A O 1
ATOM 1401 N N . ILE A 1 184 ? -29.405 -0.084 4.242 1.00 96.50 184 ILE A N 1
ATOM 1402 C CA . ILE A 1 184 ? -28.247 -0.763 4.818 1.00 96.50 184 ILE A CA 1
ATOM 1403 C C . ILE A 1 184 ? -28.722 -2.035 5.522 1.00 96.50 184 ILE A C 1
ATOM 1405 O O . ILE A 1 184 ? -29.764 -2.023 6.182 1.00 96.50 184 ILE A O 1
ATOM 1409 N N . GLN A 1 185 ? -27.986 -3.135 5.367 1.00 95.88 185 GLN A N 1
ATOM 1410 C CA . GLN A 1 185 ? -28.357 -4.434 5.925 1.00 95.88 185 GLN A CA 1
ATOM 1411 C C . GLN A 1 185 ? -27.216 -5.012 6.765 1.00 95.88 185 GLN A C 1
ATOM 1413 O O . GLN A 1 185 ? -26.108 -5.169 6.273 1.00 95.88 185 GLN A O 1
ATOM 1418 N N . ALA A 1 186 ? -27.506 -5.363 8.020 1.00 96.50 186 ALA A N 1
ATOM 1419 C CA . ALA A 1 186 ? -26.605 -6.123 8.888 1.00 96.50 186 ALA A CA 1
ATOM 1420 C C . ALA A 1 186 ? -26.754 -7.640 8.651 1.00 96.50 186 ALA A C 1
ATOM 1422 O O . ALA A 1 186 ? -27.846 -8.110 8.315 1.00 96.50 186 ALA A O 1
ATOM 1423 N N . GLY A 1 187 ? -25.679 -8.410 8.832 1.00 96.06 187 GLY A N 1
ATOM 1424 C CA . GLY A 1 187 ? -25.673 -9.856 8.571 1.00 96.06 187 GLY A CA 1
ATOM 1425 C C . GLY A 1 187 ? -24.284 -10.428 8.281 1.00 96.06 187 GLY A C 1
ATOM 1426 O O . GLY A 1 187 ? -23.288 -9.729 8.414 1.00 96.06 187 GLY A O 1
ATOM 1427 N N . SER A 1 188 ? -24.233 -11.706 7.898 1.00 97.50 188 SER A N 1
ATOM 1428 C CA . SER A 1 188 ? -23.015 -12.385 7.434 1.00 97.50 188 SER A CA 1
ATOM 1429 C C . SER A 1 188 ? -22.931 -12.257 5.917 1.00 97.50 188 SER A C 1
ATOM 1431 O O . SER A 1 188 ? -23.869 -12.663 5.228 1.00 97.50 188 SER A O 1
ATOM 1433 N N . PHE A 1 189 ? -21.858 -11.661 5.401 1.00 97.00 189 PHE A N 1
ATOM 1434 C CA . PHE A 1 189 ? -21.709 -11.371 3.976 1.00 97.00 189 PHE A CA 1
ATOM 1435 C C . PHE A 1 189 ? -20.267 -11.551 3.509 1.00 97.00 189 PHE A C 1
ATOM 1437 O O . PHE A 1 189 ? -19.331 -11.329 4.273 1.00 97.00 189 PHE A O 1
ATOM 1444 N N . THR A 1 190 ? -20.065 -11.885 2.238 1.00 97.06 190 THR A N 1
ATOM 1445 C CA . THR A 1 190 ? -18.735 -11.787 1.620 1.00 97.06 190 THR A CA 1
ATOM 1446 C C . THR A 1 190 ? -18.405 -10.335 1.289 1.00 97.06 190 THR A C 1
ATOM 1448 O O . THR A 1 190 ? -19.293 -9.482 1.215 1.00 97.06 190 THR A O 1
ATOM 1451 N N . ILE A 1 191 ? -17.129 -10.047 1.034 1.00 95.56 191 ILE A N 1
ATOM 1452 C CA . ILE A 1 191 ? -16.668 -8.691 0.705 1.00 95.56 191 ILE A CA 1
ATOM 1453 C C . ILE A 1 191 ? -17.316 -8.084 -0.550 1.00 95.56 191 ILE A C 1
ATOM 1455 O O . ILE A 1 191 ? -17.392 -6.862 -0.634 1.00 95.56 191 ILE A O 1
ATOM 1459 N N . ASP A 1 192 ? -17.812 -8.913 -1.478 1.00 94.88 192 ASP A N 1
ATOM 1460 C CA . ASP A 1 192 ? -18.488 -8.501 -2.723 1.00 94.88 192 ASP A CA 1
ATOM 1461 C C . ASP A 1 192 ? -19.976 -8.239 -2.570 1.00 94.88 192 ASP A C 1
ATOM 1463 O O . ASP A 1 192 ? -20.618 -7.669 -3.456 1.00 94.88 192 ASP A O 1
ATOM 1467 N N . THR A 1 193 ? -20.559 -8.712 -1.475 1.00 96.25 193 THR A N 1
ATOM 1468 C CA . THR A 1 193 ? -21.986 -8.539 -1.269 1.00 96.25 193 THR A CA 1
ATOM 1469 C C . THR A 1 193 ? -22.256 -7.066 -0.986 1.00 96.25 193 THR A C 1
ATOM 1471 O O . THR A 1 193 ? -21.595 -6.439 -0.156 1.00 96.25 193 THR A O 1
ATOM 1474 N N . VAL A 1 194 ? -23.243 -6.502 -1.678 1.00 97.19 194 VAL A N 1
ATOM 1475 C CA . VAL A 1 194 ? -23.684 -5.127 -1.435 1.00 97.19 194 VAL A CA 1
ATOM 1476 C C . VAL A 1 194 ? -24.339 -5.069 -0.056 1.00 97.19 194 VAL A C 1
ATOM 1478 O O . VAL A 1 194 ? -25.356 -5.721 0.170 1.00 97.19 194 VAL A O 1
ATOM 1481 N N . VAL A 1 195 ? -23.760 -4.288 0.856 1.00 96.38 195 VAL A N 1
ATOM 1482 C CA . VAL A 1 195 ? -24.234 -4.127 2.245 1.00 96.38 195 VAL A CA 1
ATOM 1483 C C . VAL A 1 195 ? -25.029 -2.838 2.450 1.00 96.38 195 VAL A C 1
ATOM 1485 O O . VAL A 1 195 ? -25.818 -2.741 3.392 1.00 96.38 195 VAL A O 1
ATOM 1488 N N . ALA A 1 196 ? -24.850 -1.854 1.564 1.00 96.44 196 ALA A N 1
ATOM 1489 C CA . ALA A 1 196 ? -25.607 -0.609 1.559 1.00 96.44 196 ALA A CA 1
ATOM 1490 C C . ALA A 1 196 ? -25.790 -0.060 0.136 1.00 96.44 196 ALA A C 1
ATOM 1492 O O . ALA A 1 196 ? -24.984 -0.330 -0.756 1.00 96.44 196 ALA A O 1
ATOM 1493 N N . ARG A 1 197 ? -26.824 0.759 -0.069 1.00 97.19 197 ARG A N 1
ATOM 1494 C CA . ARG A 1 197 ? -26.933 1.650 -1.234 1.00 97.19 197 ARG A CA 1
ATOM 1495 C C . ARG A 1 197 ? -27.013 3.094 -0.784 1.00 97.19 197 ARG A C 1
ATOM 1497 O O . ARG A 1 197 ? -27.784 3.426 0.116 1.00 97.19 197 ARG A O 1
ATOM 1504 N N . LEU A 1 198 ? -26.235 3.937 -1.445 1.00 96.62 198 LEU A N 1
ATOM 1505 C CA . LEU A 1 198 ? -26.205 5.376 -1.234 1.00 96.62 198 LEU A CA 1
ATOM 1506 C C . LEU A 1 198 ? -26.851 6.078 -2.424 1.00 96.62 198 LEU A C 1
ATOM 1508 O O . LEU A 1 198 ? -26.655 5.645 -3.553 1.00 96.62 198 LEU A O 1
ATOM 1512 N N . THR A 1 199 ? -27.608 7.143 -2.190 1.00 96.56 199 THR A N 1
ATOM 1513 C CA . THR A 1 199 ? -28.196 7.962 -3.261 1.00 96.56 199 THR A CA 1
ATOM 1514 C C . THR A 1 199 ? -27.543 9.333 -3.256 1.00 96.56 199 THR A C 1
ATOM 1516 O O . THR A 1 199 ? -27.489 9.973 -2.202 1.00 96.56 199 THR A O 1
ATOM 1519 N N . ASP A 1 200 ? -27.026 9.757 -4.408 1.00 94.62 200 ASP A N 1
ATOM 1520 C CA . ASP A 1 200 ? -26.460 11.098 -4.585 1.00 94.62 200 ASP A CA 1
ATOM 1521 C C . ASP A 1 200 ? -27.550 12.172 -4.776 1.00 94.62 200 ASP A C 1
ATOM 1523 O O . ASP A 1 200 ? -28.739 11.873 -4.899 1.00 94.62 200 ASP A O 1
ATOM 1527 N N . GLU A 1 201 ? -27.151 13.445 -4.819 1.00 90.50 201 GLU A N 1
ATOM 1528 C CA . GLU A 1 201 ? -28.069 14.576 -5.036 1.00 90.50 201 GLU A CA 1
ATOM 1529 C C . GLU A 1 201 ? -28.791 14.530 -6.397 1.00 90.50 201 GLU A C 1
ATOM 1531 O O . GLU A 1 201 ? -29.864 15.116 -6.553 1.00 90.50 201 GLU A O 1
ATOM 1536 N N . ALA A 1 202 ? -28.225 13.828 -7.384 1.00 90.94 202 ALA A N 1
ATOM 1537 C CA . ALA A 1 202 ? -28.820 13.636 -8.704 1.00 90.94 202 ALA A CA 1
ATOM 1538 C C . ALA A 1 202 ? -29.800 12.446 -8.752 1.00 90.94 202 ALA A C 1
ATOM 1540 O O . ALA A 1 202 ? -30.453 12.234 -9.776 1.00 90.94 202 ALA A O 1
ATOM 1541 N N . GLY A 1 203 ? -29.941 11.697 -7.654 1.00 89.50 203 GLY A N 1
ATOM 1542 C CA . GLY A 1 203 ? -30.813 10.533 -7.548 1.00 89.50 203 GLY A CA 1
ATOM 1543 C C . GLY A 1 203 ? -30.204 9.234 -8.082 1.00 89.50 203 GLY A C 1
ATOM 1544 O O . GLY A 1 203 ? -30.935 8.254 -8.226 1.00 89.50 203 GLY A O 1
ATOM 1545 N N . ASN A 1 204 ? -28.902 9.193 -8.386 1.00 93.50 204 ASN A N 1
ATOM 1546 C CA . ASN A 1 204 ? -28.246 7.949 -8.782 1.00 93.50 204 ASN A CA 1
ATOM 1547 C C . ASN A 1 204 ? -27.920 7.107 -7.549 1.00 93.50 204 ASN A C 1
ATOM 1549 O O . ASN A 1 204 ? -27.431 7.614 -6.536 1.00 93.50 204 ASN A O 1
ATOM 1553 N N . GLU A 1 205 ? -28.148 5.800 -7.663 1.00 94.19 205 GLU A N 1
ATOM 1554 C CA . GLU A 1 205 ? -27.814 4.842 -6.616 1.00 94.19 205 GLU A CA 1
ATOM 1555 C C . GLU A 1 205 ? -26.402 4.274 -6.799 1.00 94.19 205 GLU A C 1
ATOM 1557 O O . GLU A 1 205 ? -26.039 3.771 -7.863 1.00 94.19 205 GLU A O 1
ATOM 1562 N N . HIS A 1 206 ? -25.641 4.274 -5.710 1.00 95.25 206 HIS A N 1
ATOM 1563 C CA . HIS A 1 206 ? -24.277 3.773 -5.614 1.00 95.25 206 HIS A CA 1
ATOM 1564 C C . HIS A 1 206 ? -24.257 2.538 -4.699 1.00 95.25 206 HIS A C 1
ATOM 1566 O O . HIS A 1 206 ? -24.516 2.667 -3.495 1.00 95.25 206 HIS A O 1
ATOM 1572 N N . PRO A 1 207 ? -24.005 1.326 -5.231 1.00 96.31 207 PRO A N 1
ATOM 1573 C CA . PRO A 1 207 ? -23.900 0.116 -4.422 1.00 96.31 207 PRO A CA 1
ATOM 1574 C C . PRO A 1 207 ? -22.579 0.088 -3.653 1.00 96.31 207 PRO A C 1
ATOM 1576 O O . PRO A 1 207 ? -21.513 0.276 -4.237 1.00 96.31 207 PRO A O 1
ATOM 1579 N N . ILE A 1 208 ? -22.651 -0.181 -2.350 1.00 96.38 208 ILE A N 1
ATOM 1580 C CA . ILE A 1 208 ? -21.490 -0.228 -1.463 1.00 96.38 208 ILE A CA 1
ATOM 1581 C C . ILE A 1 208 ? -21.248 -1.654 -0.978 1.00 96.38 208 ILE A C 1
ATOM 1583 O O . ILE A 1 208 ? -22.129 -2.297 -0.402 1.00 96.38 208 ILE A O 1
ATOM 1587 N N . THR A 1 209 ? -20.026 -2.117 -1.199 1.00 96.81 209 THR A N 1
ATOM 1588 C CA . THR A 1 209 ? -19.459 -3.383 -0.730 1.00 96.81 209 THR A CA 1
ATOM 1589 C C . THR A 1 209 ? -18.535 -3.150 0.468 1.00 96.81 209 THR A C 1
ATOM 1591 O O . THR A 1 209 ? -18.250 -2.008 0.829 1.00 96.81 209 THR A O 1
ATOM 1594 N N . MET A 1 210 ? -18.044 -4.219 1.102 1.00 96.31 210 MET A N 1
ATOM 1595 C CA . MET A 1 210 ? -17.086 -4.087 2.214 1.00 96.31 210 MET A CA 1
ATOM 1596 C C . MET A 1 210 ? -15.645 -3.850 1.745 1.00 96.31 210 MET A C 1
ATOM 1598 O O . MET A 1 210 ? -14.813 -3.407 2.533 1.00 96.31 210 MET A O 1
ATOM 1602 N N . ALA A 1 211 ? -15.360 -4.123 0.471 1.00 95.75 211 ALA A N 1
ATOM 1603 C CA . ALA A 1 211 ? -14.101 -3.789 -0.176 1.00 95.75 211 ALA A CA 1
ATOM 1604 C C . ALA A 1 211 ? -14.253 -2.566 -1.092 1.00 95.75 211 ALA A C 1
ATOM 1606 O O . ALA A 1 211 ? -15.285 -2.384 -1.739 1.00 95.75 211 ALA A O 1
ATOM 1607 N N . GLN A 1 212 ? -13.205 -1.751 -1.179 1.00 94.94 212 GLN A N 1
ATOM 1608 C CA . GLN A 1 212 ? -13.077 -0.633 -2.116 1.00 94.94 212 GLN A CA 1
ATOM 1609 C C . GLN A 1 212 ? -11.668 -0.603 -2.715 1.00 94.94 212 GLN A C 1
ATOM 1611 O O . GLN A 1 212 ? -10.752 -1.217 -2.178 1.00 94.94 212 GLN A O 1
ATOM 1616 N N . ARG A 1 213 ? -11.467 0.108 -3.827 1.00 94.31 213 ARG A N 1
ATOM 1617 C CA . ARG A 1 213 ? -10.151 0.223 -4.476 1.00 94.31 213 ARG A CA 1
ATOM 1618 C C . ARG A 1 213 ? -9.626 1.648 -4.368 1.00 94.31 213 ARG A C 1
ATOM 1620 O O . ARG A 1 213 ? -10.395 2.592 -4.534 1.00 94.31 213 ARG A O 1
ATOM 1627 N N . TRP A 1 214 ? -8.327 1.801 -4.121 1.00 94.69 214 TRP A N 1
ATOM 1628 C CA . TRP A 1 214 ? -7.685 3.112 -4.001 1.00 94.69 214 TRP A CA 1
ATOM 1629 C C . TRP A 1 214 ? -6.364 3.179 -4.771 1.00 94.69 214 TRP A C 1
ATOM 1631 O O . TRP A 1 214 ? -5.559 2.251 -4.652 1.00 94.69 214 TRP A O 1
ATOM 1641 N N . PRO A 1 215 ? -6.101 4.244 -5.551 1.00 94.69 215 PRO A N 1
ATOM 1642 C CA . PRO A 1 215 ? -4.863 4.368 -6.308 1.00 94.69 215 PRO A CA 1
ATOM 1643 C C . PRO A 1 215 ? -3.665 4.650 -5.389 1.00 94.69 215 PRO A C 1
ATOM 1645 O O . PRO A 1 215 ? -3.642 5.629 -4.648 1.00 94.69 215 PRO A O 1
ATOM 1648 N N . VAL A 1 216 ? -2.625 3.817 -5.469 1.00 93.81 216 VAL A N 1
ATOM 1649 C CA . VAL A 1 216 ? -1.528 3.795 -4.478 1.00 93.81 216 VAL A CA 1
ATOM 1650 C C . VAL A 1 216 ? -0.658 5.053 -4.475 1.00 93.81 216 VAL A C 1
ATOM 1652 O O . VAL A 1 216 ? 0.010 5.361 -3.483 1.00 93.81 216 VAL A O 1
ATOM 1655 N N . ARG A 1 217 ? -0.645 5.790 -5.591 1.00 90.31 217 ARG A N 1
ATOM 1656 C CA . ARG A 1 217 ? 0.129 7.029 -5.755 1.00 90.31 217 ARG A CA 1
ATOM 1657 C C . ARG A 1 217 ? -0.568 8.257 -5.165 1.00 90.31 217 ARG A C 1
ATOM 1659 O O . ARG A 1 217 ? 0.105 9.265 -4.952 1.00 90.31 217 ARG A O 1
ATOM 1666 N N . HIS A 1 218 ? -1.867 8.174 -4.866 1.00 91.12 218 HIS A N 1
ATOM 1667 C CA . HIS A 1 218 ? -2.621 9.263 -4.243 1.00 91.12 218 HIS A CA 1
ATOM 1668 C C . HIS A 1 218 ? -2.710 9.037 -2.733 1.00 91.12 218 HIS A C 1
ATOM 1670 O O . HIS A 1 218 ? -3.219 7.998 -2.307 1.00 91.12 218 HIS A O 1
ATOM 1676 N N . PRO A 1 219 ? -2.231 9.979 -1.902 1.00 89.88 219 PRO A N 1
ATOM 1677 C CA . PRO A 1 219 ? -2.396 9.883 -0.459 1.00 89.88 219 PRO A CA 1
ATOM 1678 C C . PRO A 1 219 ? -3.879 9.858 -0.091 1.00 89.88 219 PRO A C 1
ATOM 1680 O O . PRO A 1 219 ? -4.614 10.796 -0.397 1.00 89.88 219 PRO A O 1
ATOM 1683 N N . LEU A 1 220 ? -4.317 8.824 0.622 1.00 87.62 220 LEU A N 1
ATOM 1684 C CA . LEU A 1 220 ? -5.723 8.662 0.995 1.00 87.62 220 LEU A CA 1
ATOM 1685 C C . LEU A 1 220 ? -6.201 9.820 1.885 1.00 87.62 220 LEU A C 1
ATOM 1687 O O . LEU A 1 220 ? -7.314 10.321 1.742 1.00 87.62 220 LEU A O 1
ATOM 1691 N N . SER A 1 221 ? -5.335 10.320 2.772 1.00 78.56 221 SER A N 1
ATOM 1692 C CA . SER A 1 221 ? -5.658 11.472 3.620 1.00 78.56 221 SER A CA 1
ATOM 1693 C C . SER A 1 221 ? -5.774 12.791 2.867 1.00 78.56 221 SER A C 1
ATOM 1695 O O . SER A 1 221 ? -6.411 13.697 3.387 1.00 78.56 221 SER A O 1
ATOM 1697 N N . GLN A 1 222 ? -5.156 12.943 1.693 1.00 82.38 222 GLN A N 1
ATOM 1698 C CA . GLN A 1 222 ? -5.149 14.229 0.991 1.00 82.38 222 GLN A CA 1
ATOM 1699 C C . GLN A 1 222 ? -6.558 14.630 0.550 1.00 82.38 222 GLN A C 1
ATOM 1701 O O . GLN A 1 222 ? -6.949 15.778 0.757 1.00 82.38 222 GLN A O 1
ATOM 1706 N N . GLU A 1 223 ? -7.330 13.678 0.026 1.00 76.62 223 GLU A N 1
ATOM 1707 C CA . GLU A 1 223 ? -8.724 13.903 -0.367 1.00 76.62 223 GLU A CA 1
ATOM 1708 C C . GLU A 1 223 ? -9.574 14.289 0.847 1.00 76.62 223 GLU A C 1
ATOM 1710 O O . GLU A 1 223 ? -10.229 15.330 0.843 1.00 76.62 223 GLU A O 1
ATOM 1715 N N . LEU A 1 224 ? -9.461 13.543 1.952 1.00 81.12 224 LEU A N 1
ATOM 1716 C CA . LEU A 1 224 ? -10.182 13.861 3.189 1.00 81.12 224 LEU A CA 1
ATOM 1717 C C . LEU A 1 224 ? -9.789 15.227 3.770 1.00 81.12 224 LEU A C 1
ATOM 1719 O O . LEU A 1 224 ? -10.656 15.965 4.229 1.00 81.12 224 LEU A O 1
ATOM 1723 N N . VAL A 1 225 ? -8.510 15.607 3.727 1.00 82.62 225 VAL A N 1
ATOM 1724 C CA . VAL A 1 225 ? -8.064 16.941 4.165 1.00 82.62 225 VAL A CA 1
ATOM 1725 C C . VAL A 1 225 ? -8.653 18.030 3.271 1.00 82.62 225 VAL A C 1
ATOM 1727 O O . VAL A 1 225 ? -9.135 19.039 3.780 1.00 82.62 225 VAL A O 1
ATOM 1730 N N . SER A 1 226 ? -8.665 17.825 1.951 1.00 80.31 226 SER A N 1
ATOM 1731 C CA . SER A 1 226 ? -9.223 18.796 1.002 1.00 80.31 226 SER A CA 1
ATOM 1732 C C . SER A 1 226 ? -10.725 19.021 1.199 1.00 80.31 226 SER A C 1
ATOM 1734 O O . SER A 1 226 ? -11.208 20.142 1.054 1.00 80.31 226 SER A O 1
ATOM 1736 N N . LEU A 1 227 ? -11.439 17.981 1.636 1.00 77.25 227 LEU A N 1
ATOM 1737 C CA . LEU A 1 227 ? -12.853 18.028 2.001 1.00 77.25 227 LEU A CA 1
ATOM 1738 C C . LEU A 1 227 ? -13.101 18.600 3.414 1.00 77.25 227 LEU A C 1
ATOM 1740 O O . LEU A 1 227 ? -14.248 18.674 3.848 1.00 77.25 227 LEU A O 1
ATOM 1744 N N . GLY A 1 228 ? -12.057 18.980 4.166 1.00 79.00 228 GLY A N 1
ATOM 1745 C CA . GLY A 1 228 ? -12.178 19.429 5.563 1.00 79.00 228 GLY A CA 1
ATOM 1746 C C . GLY A 1 228 ? -12.561 18.311 6.543 1.00 79.00 228 GLY A C 1
ATOM 1747 O O . GLY A 1 228 ? -13.041 18.568 7.649 1.00 79.00 228 GLY A O 1
ATOM 1748 N N . ARG A 1 229 ? -12.372 17.057 6.126 1.00 78.38 229 ARG A N 1
ATOM 1749 C CA . ARG A 1 229 ? -12.765 15.825 6.828 1.00 78.38 229 ARG A CA 1
ATOM 1750 C C . ARG A 1 229 ? -11.628 15.197 7.625 1.00 78.38 229 ARG A C 1
ATOM 1752 O O . ARG A 1 229 ? -11.849 14.302 8.437 1.00 78.38 229 ARG A O 1
ATOM 1759 N N . ALA A 1 230 ? -10.408 15.661 7.396 1.00 83.00 230 ALA A N 1
ATOM 1760 C CA . ALA A 1 230 ? -9.249 15.324 8.193 1.00 83.00 230 ALA A CA 1
ATOM 1761 C C . ALA A 1 230 ? -8.391 16.570 8.410 1.00 83.00 230 ALA A C 1
ATOM 1763 O O . ALA A 1 230 ? -8.277 17.425 7.536 1.00 83.00 230 ALA A O 1
ATOM 1764 N N . GLU A 1 231 ? -7.758 16.657 9.572 1.00 85.88 231 GLU A N 1
ATOM 1765 C CA . GLU A 1 231 ? -6.810 17.719 9.894 1.00 85.88 231 GLU A CA 1
ATOM 1766 C C . GLU A 1 231 ? -5.489 17.091 10.326 1.00 85.88 231 GLU A C 1
ATOM 1768 O O . GLU A 1 231 ? -5.464 16.198 11.179 1.00 85.88 231 GLU A O 1
ATOM 1773 N N . ARG A 1 232 ? -4.381 17.541 9.728 1.00 86.31 232 ARG A N 1
ATOM 1774 C CA . ARG A 1 232 ? -3.046 17.085 10.115 1.00 86.31 232 ARG A CA 1
ATOM 1775 C C . ARG A 1 232 ? -2.633 17.768 11.412 1.00 86.31 232 ARG A C 1
ATOM 1777 O O . ARG A 1 232 ? -2.692 18.989 11.517 1.00 86.31 232 ARG A O 1
ATOM 1784 N N . ARG A 1 233 ? -2.173 16.976 12.377 1.00 87.69 233 ARG A N 1
ATOM 1785 C CA . ARG A 1 233 ? -1.699 17.459 13.675 1.00 87.69 233 ARG A CA 1
ATOM 1786 C C . ARG A 1 233 ? -0.203 17.257 13.821 1.00 87.69 233 ARG A C 1
ATOM 1788 O O . ARG A 1 233 ? 0.386 16.352 13.226 1.00 87.69 233 ARG A O 1
ATOM 1795 N N . TYR A 1 234 ? 0.403 18.100 14.649 1.00 88.31 234 TYR A N 1
ATOM 1796 C CA . TYR A 1 234 ? 1.769 17.871 15.087 1.00 88.31 234 TYR A CA 1
ATOM 1797 C C . TYR A 1 234 ? 1.814 16.646 16.015 1.00 88.31 234 TYR A C 1
ATOM 1799 O O . TYR A 1 234 ? 0.981 16.536 16.915 1.00 88.31 234 TYR A O 1
ATOM 1807 N N . PRO A 1 235 ? 2.757 15.712 15.803 1.00 89.62 235 PRO A N 1
ATOM 1808 C CA . PRO A 1 235 ? 2.988 14.597 16.713 1.00 89.62 235 PRO A CA 1
ATOM 1809 C C . PRO A 1 235 ? 3.424 15.074 18.106 1.00 89.62 235 PRO A C 1
ATOM 1811 O O . PRO A 1 235 ? 4.505 15.642 18.251 1.00 89.62 235 PRO A O 1
ATOM 1814 N N . GLU A 1 236 ? 2.609 14.819 19.130 1.00 88.88 236 GLU A N 1
ATOM 1815 C CA . GLU A 1 236 ? 2.925 15.178 20.526 1.00 88.88 236 GLU A CA 1
ATOM 1816 C C . GLU A 1 236 ? 3.224 13.954 21.402 1.00 88.88 236 GLU A C 1
ATOM 1818 O O . GLU A 1 236 ? 4.079 14.008 22.286 1.00 88.88 236 GLU A O 1
ATOM 1823 N N . ALA A 1 237 ? 2.542 12.833 21.156 1.00 92.00 237 ALA A N 1
ATOM 1824 C CA . ALA A 1 237 ? 2.709 11.615 21.941 1.00 92.00 237 ALA A CA 1
ATOM 1825 C C . ALA A 1 237 ? 3.981 10.853 21.521 1.00 92.00 237 ALA A C 1
ATOM 1827 O O . ALA A 1 237 ? 4.172 10.625 20.325 1.00 92.00 237 ALA A O 1
ATOM 1828 N N . PRO A 1 238 ? 4.844 10.410 22.455 1.00 93.62 238 PRO A N 1
ATOM 1829 C CA . PRO A 1 238 ? 5.987 9.568 22.122 1.00 93.62 238 PRO A CA 1
ATOM 1830 C C . PRO A 1 238 ? 5.539 8.154 21.716 1.00 93.62 238 PRO A C 1
ATOM 1832 O O . PRO A 1 238 ? 4.639 7.568 22.316 1.00 93.62 238 PRO A O 1
ATOM 1835 N N . LEU A 1 239 ? 6.205 7.588 20.714 1.00 94.38 239 LEU A N 1
ATOM 1836 C CA . LEU A 1 239 ? 6.140 6.177 20.366 1.00 94.38 239 LEU A CA 1
ATOM 1837 C C . LEU A 1 239 ? 7.044 5.406 21.328 1.00 94.38 239 LEU A C 1
ATOM 1839 O O . LEU A 1 239 ? 8.268 5.504 21.252 1.00 94.38 239 LEU A O 1
ATOM 1843 N N . THR A 1 240 ? 6.442 4.620 22.218 1.00 94.69 240 THR A N 1
ATOM 1844 C CA . THR A 1 240 ? 7.206 3.749 23.116 1.00 94.69 240 THR A CA 1
ATOM 1845 C C . THR A 1 240 ? 7.696 2.544 22.326 1.00 94.69 240 THR A C 1
ATOM 1847 O O . THR A 1 240 ? 6.892 1.710 21.916 1.00 94.69 240 THR A O 1
ATOM 1850 N N . THR A 1 241 ? 9.007 2.448 22.095 1.00 93.12 241 THR A N 1
ATOM 1851 C CA . THR A 1 241 ? 9.619 1.310 21.386 1.00 93.12 241 THR A CA 1
ATOM 1852 C C . THR A 1 241 ? 10.078 0.203 22.331 1.00 93.12 241 THR A C 1
ATOM 1854 O O . THR A 1 241 ? 10.382 -0.898 21.878 1.00 93.12 241 THR A O 1
ATOM 1857 N N . THR A 1 242 ? 10.147 0.491 23.638 1.00 92.12 242 THR A N 1
ATOM 1858 C CA . THR A 1 242 ? 10.746 -0.323 24.717 1.00 92.12 242 THR A CA 1
ATOM 1859 C C . THR A 1 242 ? 12.262 -0.509 24.601 1.00 92.12 242 THR A C 1
ATOM 1861 O O . THR A 1 242 ? 12.892 -1.235 25.379 1.00 92.12 242 THR A O 1
ATOM 1864 N N . LEU A 1 243 ? 12.890 0.192 23.657 1.00 94.50 243 LEU A N 1
ATOM 1865 C CA . LEU A 1 243 ? 14.326 0.180 23.453 1.00 94.50 243 LEU A CA 1
ATOM 1866 C C . LEU A 1 243 ? 14.930 1.394 24.144 1.00 94.50 243 LEU A C 1
ATOM 1868 O O . LEU A 1 243 ? 14.822 2.517 23.661 1.00 94.50 243 LEU A O 1
ATOM 1872 N N . ARG A 1 244 ? 15.644 1.153 25.251 1.00 96.12 244 ARG A N 1
ATOM 1873 C CA . ARG A 1 244 ? 16.247 2.204 26.095 1.00 96.12 244 ARG A CA 1
ATOM 1874 C C . ARG A 1 244 ? 16.986 3.283 25.300 1.00 96.12 244 ARG A C 1
ATOM 1876 O O . ARG A 1 244 ? 16.880 4.456 25.636 1.00 96.12 244 ARG A O 1
ATOM 1883 N N . LEU A 1 245 ? 17.740 2.889 24.270 1.00 94.50 245 LEU A N 1
ATOM 1884 C CA . LEU A 1 245 ? 18.508 3.828 23.449 1.00 94.50 245 LEU A CA 1
ATOM 1885 C C . LEU A 1 245 ? 17.608 4.777 22.649 1.00 94.50 245 LEU A C 1
ATOM 1887 O O . LEU A 1 245 ? 17.896 5.969 22.604 1.00 94.50 245 LEU A O 1
ATOM 1891 N N . ILE A 1 246 ? 16.529 4.264 22.056 1.00 95.19 246 ILE A N 1
ATOM 1892 C CA . ILE A 1 246 ? 15.591 5.065 21.265 1.00 95.19 246 ILE A CA 1
ATOM 1893 C C . ILE A 1 246 ? 14.740 5.909 22.209 1.00 95.19 246 ILE A C 1
ATOM 1895 O O . ILE A 1 246 ? 14.792 7.130 22.139 1.00 95.19 246 ILE A O 1
ATOM 1899 N N . ASP A 1 247 ? 14.066 5.283 23.173 1.00 95.62 247 ASP A N 1
ATOM 1900 C CA . ASP A 1 247 ? 13.102 5.970 24.039 1.00 95.62 247 ASP A CA 1
ATOM 1901 C C . ASP A 1 247 ? 13.749 7.062 24.917 1.00 95.62 247 ASP A C 1
ATOM 1903 O O . ASP A 1 247 ? 13.083 8.024 25.288 1.00 95.62 247 ASP A O 1
ATOM 1907 N N . THR A 1 248 ? 15.045 6.941 25.243 1.00 95.81 248 THR A N 1
ATOM 1908 C CA . THR A 1 248 ? 15.754 7.927 26.086 1.00 95.81 248 THR A CA 1
ATOM 1909 C C . THR A 1 248 ? 16.479 9.000 25.276 1.00 95.81 248 THR A C 1
ATOM 1911 O O . THR A 1 248 ? 16.403 10.175 25.625 1.00 95.81 248 THR A O 1
ATOM 1914 N N . PHE A 1 249 ? 17.233 8.618 24.238 1.00 96.44 249 PHE A N 1
ATOM 1915 C CA . PHE A 1 249 ? 18.152 9.541 23.554 1.00 96.44 249 PHE A CA 1
ATOM 1916 C C . PHE A 1 249 ? 17.647 10.014 22.192 1.00 96.44 249 PHE A C 1
ATOM 1918 O O . PHE A 1 249 ? 17.991 11.118 21.775 1.00 96.44 249 PHE A O 1
ATOM 1925 N N . PHE A 1 250 ? 16.845 9.200 21.504 1.00 95.62 250 PHE A N 1
ATOM 1926 C CA . PHE A 1 250 ? 16.366 9.473 20.148 1.00 95.62 250 PHE A CA 1
ATOM 1927 C C . PHE A 1 250 ? 14.866 9.159 20.026 1.00 95.62 250 PHE A C 1
ATOM 1929 O O . PHE A 1 250 ? 14.489 8.312 19.212 1.00 95.62 250 PHE A O 1
ATOM 1936 N N . PRO A 1 251 ? 14.008 9.776 20.863 1.00 94.25 251 PRO A N 1
ATOM 1937 C CA . PRO A 1 251 ? 12.600 9.421 20.914 1.00 94.25 251 PRO A CA 1
ATOM 1938 C C . PRO A 1 251 ? 11.914 9.752 19.590 1.00 94.25 251 PRO A C 1
ATOM 1940 O O . PRO A 1 251 ? 12.171 10.782 18.965 1.00 94.25 251 PRO A O 1
ATOM 1943 N N . ILE A 1 252 ? 11.008 8.871 19.185 1.00 94.44 252 ILE A N 1
ATOM 1944 C CA . ILE A 1 252 ? 10.170 9.029 17.998 1.00 94.44 252 ILE A CA 1
ATOM 1945 C C . ILE A 1 252 ? 8.773 9.390 18.500 1.00 94.44 252 ILE A C 1
ATOM 1947 O O . ILE A 1 252 ? 8.322 8.819 19.485 1.00 94.44 252 ILE A O 1
ATOM 1951 N N . ALA A 1 253 ? 8.080 10.331 17.863 1.00 94.12 253 ALA A N 1
ATOM 1952 C CA . ALA A 1 253 ? 6.682 10.629 18.182 1.00 94.12 253 ALA A CA 1
ATOM 1953 C C . ALA A 1 253 ? 5.726 9.758 17.345 1.00 94.12 253 ALA A C 1
ATOM 1955 O O . ALA A 1 253 ? 6.057 9.390 16.217 1.00 94.12 253 ALA A O 1
ATOM 1956 N N . LYS A 1 254 ? 4.527 9.450 17.852 1.00 93.69 254 LYS A N 1
ATOM 1957 C CA . LYS A 1 254 ? 3.459 8.777 17.096 1.00 93.69 254 LYS A CA 1
ATOM 1958 C C . LYS A 1 254 ? 2.999 9.672 15.941 1.00 93.69 254 LYS A C 1
ATOM 1960 O O . LYS A 1 254 ? 2.564 10.801 16.149 1.00 93.69 254 LYS A O 1
ATOM 1965 N N . GLY A 1 255 ? 3.140 9.178 14.711 1.00 90.56 255 GLY A N 1
ATOM 1966 C CA . GLY A 1 255 ? 2.975 9.971 13.486 1.00 90.56 255 GLY A CA 1
ATOM 1967 C C . GLY A 1 255 ? 4.240 10.719 13.042 1.00 90.56 255 GLY A C 1
ATOM 1968 O O . GLY A 1 255 ? 4.204 11.431 12.043 1.00 90.56 255 GLY A O 1
ATOM 1969 N N . GLY A 1 256 ? 5.352 10.572 13.762 1.00 92.56 256 GLY A N 1
ATOM 1970 C CA . GLY A 1 256 ? 6.670 11.021 13.331 1.00 92.56 256 GLY A CA 1
ATOM 1971 C C . GLY A 1 256 ? 7.331 10.044 12.357 1.00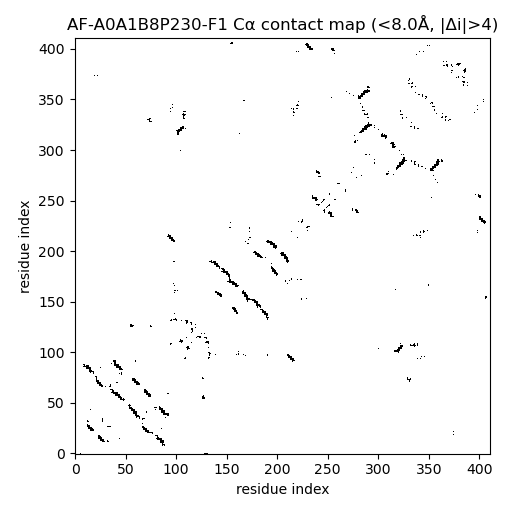 92.56 256 GLY A C 1
ATOM 1972 O O . GLY A 1 256 ? 6.858 8.934 12.121 1.00 92.56 256 GLY A O 1
ATOM 1973 N N . THR A 1 257 ? 8.466 10.461 11.805 1.00 93.75 257 THR A N 1
ATOM 1974 C CA . THR A 1 257 ? 9.272 9.665 10.873 1.00 93.75 257 THR A CA 1
ATOM 1975 C C . THR A 1 257 ? 10.678 9.489 11.425 1.00 93.75 257 THR A C 1
ATOM 1977 O O . THR A 1 257 ? 11.275 10.455 11.899 1.00 93.75 257 THR A O 1
ATOM 1980 N N . ALA A 1 258 ? 11.232 8.284 11.319 1.00 93.81 258 ALA A N 1
ATOM 1981 C CA . ALA A 1 258 ? 12.599 7.985 11.729 1.00 93.81 258 ALA A CA 1
ATOM 1982 C C . ALA A 1 258 ? 13.360 7.275 10.606 1.00 93.81 258 ALA A C 1
ATOM 1984 O O . ALA A 1 258 ? 12.767 6.606 9.759 1.00 93.81 258 ALA A O 1
ATOM 1985 N N . CYS A 1 259 ? 14.684 7.407 10.612 1.00 93.56 259 CYS A N 1
ATOM 1986 C CA . CYS A 1 259 ? 15.569 6.684 9.710 1.00 93.56 259 CYS A CA 1
ATOM 1987 C C . CYS A 1 259 ? 16.593 5.874 10.513 1.00 93.56 259 CYS A C 1
ATOM 1989 O O . CYS A 1 259 ? 17.097 6.324 11.540 1.00 93.56 259 CYS A O 1
ATOM 1991 N N . ILE A 1 260 ? 16.905 4.669 10.033 1.00 93.56 260 ILE A N 1
ATOM 1992 C CA . ILE A 1 260 ? 17.912 3.781 10.630 1.00 93.56 260 ILE A CA 1
ATOM 1993 C C . ILE A 1 260 ? 19.010 3.544 9.581 1.00 93.56 260 ILE A C 1
ATOM 1995 O O . ILE A 1 260 ? 19.050 2.488 8.941 1.00 93.56 260 ILE A O 1
ATOM 1999 N N . PRO A 1 261 ? 19.879 4.540 9.322 1.00 94.25 261 PRO A N 1
ATOM 2000 C CA . PRO A 1 261 ? 20.987 4.371 8.397 1.00 94.25 261 PRO A CA 1
ATOM 2001 C C . PRO A 1 261 ? 22.068 3.487 9.027 1.00 94.25 261 PRO A C 1
ATOM 2003 O O . PRO A 1 261 ? 22.347 3.559 10.222 1.00 94.25 261 PRO A O 1
ATOM 2006 N N . GLY A 1 262 ? 22.723 2.660 8.217 1.00 92.81 262 GLY A N 1
ATOM 2007 C CA . GLY A 1 262 ? 23.847 1.864 8.696 1.00 92.81 262 GLY A CA 1
ATOM 2008 C C . GLY A 1 262 ? 24.411 0.914 7.644 1.00 92.81 262 GLY A C 1
ATOM 2009 O O . GLY A 1 262 ? 23.697 0.536 6.706 1.00 92.81 262 GLY A O 1
ATOM 2010 N N . PRO A 1 263 ? 25.676 0.487 7.797 1.00 91.94 263 PRO A N 1
ATOM 2011 C CA . PRO A 1 263 ? 26.312 -0.431 6.862 1.00 91.94 263 PRO A CA 1
ATOM 2012 C C . PRO A 1 263 ? 25.642 -1.815 6.872 1.00 91.94 263 PRO A C 1
ATOM 2014 O O . PRO A 1 263 ? 24.793 -2.136 7.714 1.00 91.94 263 PRO A O 1
ATOM 2017 N N . PHE A 1 264 ? 25.997 -2.649 5.898 1.00 86.25 264 PHE A N 1
ATOM 2018 C CA . PHE A 1 264 ? 25.554 -4.043 5.854 1.00 86.25 264 PHE A CA 1
ATOM 2019 C C . PHE A 1 264 ? 26.005 -4.790 7.118 1.00 86.25 264 PHE A C 1
ATOM 2021 O O . PHE A 1 264 ? 27.125 -4.599 7.584 1.00 86.25 264 PHE A O 1
ATOM 2028 N N . GLY A 1 265 ? 25.123 -5.615 7.690 1.00 85.69 265 GLY A N 1
ATOM 2029 C CA . GLY A 1 265 ? 25.419 -6.384 8.906 1.00 85.69 265 GLY A CA 1
ATOM 2030 C C . GLY A 1 265 ? 25.393 -5.594 10.223 1.00 85.69 265 GLY A C 1
ATOM 2031 O O . GLY A 1 265 ? 25.643 -6.177 11.269 1.00 85.69 265 GLY A O 1
ATOM 2032 N N . ALA A 1 266 ? 25.043 -4.302 10.218 1.00 91.19 266 ALA A N 1
ATOM 2033 C CA . ALA A 1 266 ? 24.980 -3.476 11.434 1.00 91.19 266 ALA A CA 1
ATOM 2034 C C . ALA A 1 266 ? 23.780 -3.768 12.366 1.00 91.19 266 ALA A C 1
ATOM 2036 O O . ALA A 1 266 ? 23.589 -3.061 13.349 1.00 91.19 266 ALA A O 1
ATOM 2037 N N . GLY A 1 267 ? 22.945 -4.765 12.050 1.00 90.31 267 GLY A N 1
ATOM 2038 C CA . GLY A 1 267 ? 21.761 -5.106 12.848 1.00 90.31 267 GLY A CA 1
ATOM 2039 C C . GLY A 1 267 ? 20.519 -4.246 12.578 1.00 90.31 267 GLY A C 1
ATOM 2040 O O . GLY A 1 267 ? 19.659 -4.154 13.447 1.00 90.31 267 GLY A O 1
ATOM 2041 N N . LYS A 1 268 ? 20.395 -3.631 11.390 1.00 91.75 268 LYS A N 1
ATOM 2042 C CA . LYS A 1 268 ? 19.216 -2.821 11.006 1.00 91.75 268 LYS A CA 1
ATOM 2043 C C . LYS A 1 268 ? 17.908 -3.612 11.100 1.00 91.75 268 LYS A C 1
ATOM 2045 O O . LYS A 1 268 ? 17.004 -3.201 11.817 1.00 91.75 268 LYS A O 1
ATOM 2050 N N . THR A 1 269 ? 17.857 -4.772 10.451 1.00 89.00 269 THR A N 1
ATOM 2051 C CA . THR A 1 269 ? 16.684 -5.656 10.436 1.00 89.00 269 THR A CA 1
ATOM 2052 C C . THR A 1 269 ? 16.366 -6.196 11.831 1.00 89.00 269 THR A C 1
ATOM 2054 O O . THR A 1 269 ? 15.208 -6.248 12.226 1.00 89.00 269 THR A O 1
ATOM 2057 N N . VAL A 1 270 ? 17.391 -6.493 12.643 1.00 91.38 270 VAL A N 1
ATOM 2058 C CA . VAL A 1 270 ? 17.205 -6.882 14.053 1.00 91.38 270 VAL A CA 1
ATOM 2059 C C . VAL A 1 270 ? 16.531 -5.754 14.836 1.00 91.38 270 VAL A C 1
ATOM 2061 O O . VAL A 1 270 ? 15.571 -5.995 15.562 1.00 91.38 270 VAL A O 1
ATOM 2064 N N . LEU A 1 271 ? 17.002 -4.515 14.672 1.00 93.50 271 LEU A N 1
ATOM 2065 C CA . LEU A 1 271 ? 16.415 -3.354 15.334 1.00 93.50 271 LEU A CA 1
ATOM 2066 C C . LEU A 1 271 ? 14.967 -3.112 14.884 1.00 93.50 271 LEU A C 1
ATOM 2068 O O . LEU A 1 271 ? 14.100 -2.894 15.724 1.00 93.50 271 LEU A O 1
ATOM 2072 N N . GLN A 1 272 ? 14.694 -3.191 13.581 1.00 93.19 272 GLN A N 1
ATOM 2073 C CA . GLN A 1 272 ? 13.347 -3.061 13.019 1.00 93.19 272 GLN A CA 1
ATOM 2074 C C . GLN A 1 272 ? 12.397 -4.148 13.540 1.00 93.19 272 GLN A C 1
ATOM 2076 O O . GLN A 1 272 ? 11.280 -3.826 13.937 1.00 93.19 272 GLN A O 1
ATOM 2081 N N . ASN A 1 273 ? 12.845 -5.406 13.615 1.00 91.44 273 ASN A N 1
ATOM 2082 C CA . ASN A 1 273 ? 12.064 -6.510 14.174 1.00 91.44 273 ASN A CA 1
ATOM 2083 C C . ASN A 1 273 ? 11.733 -6.246 15.657 1.00 91.44 273 ASN A C 1
ATOM 2085 O O . ASN A 1 273 ? 10.569 -6.304 16.055 1.00 91.44 273 ASN A O 1
ATOM 2089 N N . LEU A 1 274 ? 12.714 -5.820 16.462 1.00 93.25 274 LEU A N 1
ATOM 2090 C CA . LEU A 1 274 ? 12.472 -5.435 17.858 1.00 93.25 274 LEU A CA 1
ATOM 2091 C C . LEU A 1 274 ? 11.439 -4.304 17.982 1.00 93.25 274 LEU A C 1
ATOM 2093 O O . LEU A 1 274 ? 10.530 -4.409 18.803 1.00 93.25 274 LEU A O 1
ATOM 2097 N N . ILE A 1 275 ? 11.537 -3.259 17.153 1.00 94.19 275 ILE A N 1
ATOM 2098 C CA . ILE A 1 275 ? 10.547 -2.173 17.139 1.00 94.19 275 ILE A CA 1
ATOM 2099 C C . ILE A 1 275 ? 9.171 -2.727 16.747 1.00 94.19 275 ILE A C 1
ATOM 2101 O O . ILE A 1 275 ? 8.197 -2.456 17.439 1.00 94.19 275 ILE A O 1
ATOM 2105 N N . SER A 1 276 ? 9.067 -3.551 15.703 1.00 92.94 276 SER A N 1
ATOM 2106 C CA . SER A 1 276 ? 7.789 -4.133 15.264 1.00 92.94 276 SER A CA 1
ATOM 2107 C C . SER A 1 276 ? 7.102 -4.970 16.349 1.00 92.94 276 SER A C 1
ATOM 2109 O O . SER A 1 276 ? 5.880 -4.939 16.502 1.00 92.94 276 SER A O 1
ATOM 2111 N N . ARG A 1 277 ? 7.894 -5.679 17.158 1.00 91.81 277 ARG A N 1
ATOM 2112 C CA . ARG A 1 277 ? 7.394 -6.566 18.202 1.00 91.81 277 ARG A CA 1
ATOM 2113 C C . ARG A 1 277 ? 6.956 -5.823 19.456 1.00 91.81 277 ARG A C 1
ATOM 2115 O O . ARG A 1 277 ? 5.930 -6.174 20.026 1.00 91.81 277 ARG A O 1
ATOM 2122 N N . TYR A 1 278 ? 7.752 -4.860 19.911 1.00 92.81 278 TYR A N 1
ATOM 2123 C CA . TYR A 1 278 ? 7.560 -4.245 21.226 1.00 92.81 278 TYR A CA 1
ATOM 2124 C C . TYR A 1 278 ? 7.007 -2.818 21.182 1.00 92.81 278 TYR A C 1
ATOM 2126 O O . TYR A 1 278 ? 6.746 -2.243 22.235 1.00 92.81 278 TYR A O 1
ATOM 2134 N N . SER A 1 279 ? 6.844 -2.224 19.998 1.00 92.38 279 SER A N 1
ATOM 2135 C CA . SER A 1 279 ? 6.278 -0.879 19.902 1.00 92.38 279 SER A CA 1
ATOM 2136 C C . SER A 1 279 ? 4.805 -0.826 20.307 1.00 92.38 279 SER A C 1
ATOM 2138 O O . SER A 1 279 ? 4.013 -1.731 20.022 1.00 92.38 279 SER A O 1
ATOM 2140 N N . ASP A 1 280 ? 4.450 0.280 20.961 1.00 90.75 280 ASP A N 1
ATOM 2141 C CA . ASP A 1 280 ? 3.080 0.648 21.319 1.00 90.75 280 ASP A CA 1
ATOM 2142 C C . ASP A 1 280 ? 2.320 1.220 20.112 1.00 90.75 280 ASP A C 1
ATOM 2144 O O . ASP A 1 280 ? 2.101 2.428 19.996 1.00 90.75 280 ASP A O 1
ATOM 2148 N N . VAL A 1 281 ? 1.992 0.333 19.176 1.00 93.56 281 VAL A N 1
ATOM 2149 C CA . VAL A 1 281 ? 1.161 0.595 17.992 1.00 93.56 281 VAL A CA 1
ATOM 2150 C C . VAL A 1 281 ? 0.106 -0.492 17.852 1.00 93.56 281 VAL A C 1
ATOM 2152 O O . VAL A 1 281 ? 0.284 -1.596 18.363 1.00 93.56 281 VAL A O 1
ATOM 2155 N N . ASP A 1 282 ? -0.972 -0.210 17.133 1.00 94.25 282 ASP A N 1
ATOM 2156 C CA . ASP A 1 282 ? -2.039 -1.178 16.897 1.00 94.25 282 ASP A CA 1
ATOM 2157 C C . ASP A 1 282 ? -1.693 -2.121 15.748 1.00 94.25 282 ASP A C 1
ATOM 2159 O O . ASP A 1 282 ? -1.901 -3.326 15.857 1.00 94.25 282 ASP A O 1
ATOM 2163 N N . ILE A 1 283 ? -1.149 -1.580 14.653 1.00 95.69 283 ILE A N 1
ATOM 2164 C CA . ILE A 1 283 ? -0.929 -2.308 13.398 1.00 95.69 283 ILE A CA 1
ATOM 2165 C C . ILE A 1 283 ? 0.495 -2.083 12.900 1.00 95.69 283 ILE A C 1
ATOM 2167 O O . ILE A 1 283 ? 1.030 -0.974 12.947 1.00 95.69 283 ILE A O 1
ATOM 2171 N N . VAL A 1 284 ? 1.106 -3.146 12.383 1.00 96.69 284 VAL A N 1
ATOM 2172 C CA . VAL A 1 284 ? 2.451 -3.124 11.809 1.00 96.69 284 VAL A CA 1
ATOM 2173 C C . VAL A 1 284 ? 2.374 -3.443 10.320 1.00 96.69 284 VAL A C 1
ATOM 2175 O O . VAL A 1 284 ? 1.740 -4.407 9.906 1.00 96.69 284 VAL A O 1
ATOM 2178 N N . ILE A 1 285 ? 3.057 -2.659 9.496 1.00 97.75 285 ILE A N 1
ATOM 2179 C CA . ILE A 1 285 ? 3.206 -2.924 8.067 1.00 97.75 285 ILE A CA 1
ATOM 2180 C C . ILE A 1 285 ? 4.688 -2.988 7.745 1.00 97.75 285 ILE A C 1
ATOM 2182 O O . ILE A 1 285 ? 5.414 -2.011 7.922 1.00 97.75 285 ILE A O 1
ATOM 2186 N N . ILE A 1 286 ? 5.141 -4.138 7.261 1.00 96.69 286 ILE A N 1
ATOM 2187 C CA . ILE A 1 286 ? 6.526 -4.349 6.849 1.00 96.69 286 ILE A CA 1
ATOM 2188 C C . ILE A 1 286 ? 6.567 -4.382 5.333 1.00 96.69 286 ILE A C 1
ATOM 2190 O O . ILE A 1 286 ? 6.008 -5.277 4.709 1.00 96.69 286 ILE A O 1
ATOM 2194 N N . VAL A 1 287 ? 7.262 -3.423 4.738 1.00 96.81 287 VAL A N 1
ATOM 2195 C CA . VAL A 1 287 ? 7.556 -3.396 3.311 1.00 96.81 287 VAL A CA 1
ATOM 2196 C C . VAL A 1 287 ? 9.002 -3.825 3.108 1.00 96.81 287 VAL A C 1
ATOM 2198 O O . VAL A 1 287 ? 9.926 -3.038 3.313 1.00 96.81 287 VAL A O 1
ATOM 2201 N N . ALA A 1 288 ? 9.185 -5.075 2.696 1.00 94.88 288 ALA A N 1
ATOM 2202 C CA . ALA A 1 288 ? 10.476 -5.633 2.327 1.00 94.88 288 ALA A CA 1
ATOM 2203 C C . ALA A 1 288 ? 10.776 -5.322 0.849 1.00 94.88 288 ALA A C 1
ATOM 2205 O O . ALA A 1 288 ? 10.451 -6.103 -0.046 1.00 94.88 288 ALA A O 1
ATOM 2206 N N . CYS A 1 289 ? 11.369 -4.160 0.590 1.00 94.19 289 CYS A N 1
ATOM 2207 C CA . CYS A 1 289 ? 11.714 -3.643 -0.728 1.00 94.19 289 CYS A CA 1
ATOM 2208 C C . CYS A 1 289 ? 13.170 -3.966 -1.096 1.00 94.19 289 CYS A C 1
ATOM 2210 O O . CYS A 1 289 ? 14.118 -3.374 -0.586 1.00 94.19 289 CYS A O 1
ATOM 2212 N N . GLY A 1 290 ? 13.356 -4.889 -2.037 1.00 90.19 290 GLY A N 1
ATOM 2213 C CA . GLY A 1 290 ? 14.656 -5.257 -2.598 1.00 90.19 290 GLY A CA 1
ATOM 2214 C C . GLY A 1 290 ? 15.571 -6.044 -1.654 1.00 90.19 290 GLY A C 1
ATOM 2215 O O . GLY A 1 290 ? 16.770 -6.138 -1.931 1.00 90.19 290 GLY A O 1
ATOM 2216 N N . GLU A 1 291 ? 15.029 -6.619 -0.581 1.00 89.56 291 GLU A N 1
ATOM 2217 C CA . GLU A 1 291 ? 15.793 -7.395 0.402 1.00 89.56 291 GLU A CA 1
ATOM 2218 C C . GLU A 1 291 ? 16.059 -8.835 -0.054 1.00 89.56 291 GLU A C 1
ATOM 2220 O O . GLU A 1 291 ? 15.592 -9.306 -1.108 1.00 89.56 291 GLU A O 1
ATOM 2225 N N . ARG A 1 292 ? 16.898 -9.546 0.705 1.00 88.12 292 ARG A N 1
ATOM 2226 C CA . ARG A 1 292 ? 17.224 -10.942 0.402 1.00 88.12 292 ARG A CA 1
ATOM 2227 C C . ARG A 1 292 ? 16.043 -11.829 0.771 1.00 88.12 292 ARG A C 1
ATOM 2229 O O . ARG A 1 292 ? 15.464 -11.696 1.841 1.00 88.12 292 ARG A O 1
ATOM 2236 N N . ALA A 1 293 ? 15.739 -12.806 -0.083 1.00 85.88 293 ALA A N 1
ATOM 2237 C CA . ALA A 1 293 ? 14.635 -13.735 0.160 1.00 85.88 293 ALA A CA 1
ATOM 2238 C C . ALA A 1 293 ? 14.747 -14.451 1.521 1.00 85.88 293 ALA A C 1
ATOM 2240 O O . ALA A 1 293 ? 13.733 -14.665 2.169 1.00 85.88 293 ALA A O 1
ATOM 2241 N N . GLY A 1 294 ? 15.968 -14.764 1.976 1.00 85.31 294 GLY A N 1
ATOM 2242 C CA . GLY A 1 294 ? 16.193 -15.380 3.287 1.00 85.31 294 GLY A CA 1
ATOM 2243 C C . GLY A 1 294 ? 15.688 -14.536 4.463 1.00 85.31 294 GLY A C 1
ATOM 2244 O O . GLY A 1 294 ? 15.005 -15.074 5.323 1.00 85.31 294 GLY A O 1
ATOM 2245 N N . GLU A 1 295 ? 15.950 -13.225 4.462 1.00 83.88 295 GLU A N 1
ATOM 2246 C CA . GLU A 1 295 ? 15.535 -12.294 5.531 1.00 83.88 295 GLU A CA 1
ATOM 2247 C C . GLU A 1 295 ? 14.005 -12.123 5.554 1.00 83.88 295 GLU A C 1
ATOM 2249 O O . GLU A 1 295 ? 13.365 -12.070 6.606 1.00 83.88 295 GLU A O 1
ATOM 2254 N N . VAL A 1 296 ? 13.392 -12.107 4.368 1.00 88.19 296 VAL A N 1
ATOM 2255 C CA . VAL A 1 296 ? 11.932 -12.048 4.222 1.00 88.19 296 VAL A CA 1
ATOM 2256 C C . VAL A 1 296 ? 11.274 -13.341 4.709 1.00 88.19 296 VAL A C 1
ATOM 2258 O O . VAL A 1 296 ? 10.282 -13.293 5.432 1.00 88.19 296 VAL A O 1
ATOM 2261 N N . VAL A 1 297 ? 11.832 -14.503 4.357 1.00 89.88 297 VAL A N 1
ATOM 2262 C CA . VAL A 1 297 ? 11.328 -15.810 4.808 1.00 89.88 297 VAL A CA 1
ATOM 2263 C C . VAL A 1 297 ? 11.464 -15.965 6.321 1.00 89.88 297 VAL A C 1
ATOM 2265 O O . VAL A 1 297 ? 10.537 -16.458 6.959 1.00 89.88 297 VAL A O 1
ATOM 2268 N N . GLU A 1 298 ? 12.575 -15.520 6.906 1.00 88.06 298 GLU A N 1
ATOM 2269 C CA . GLU A 1 298 ? 12.762 -15.482 8.361 1.00 88.06 298 GLU A CA 1
ATOM 2270 C C . GLU A 1 298 ? 11.633 -14.676 9.020 1.00 88.06 298 GLU A C 1
ATOM 2272 O O . GLU A 1 298 ? 10.912 -15.203 9.860 1.00 88.06 298 GLU A O 1
ATOM 2277 N N . THR A 1 299 ? 11.352 -13.470 8.520 1.00 88.06 299 THR A N 1
ATOM 2278 C CA . THR A 1 299 ? 10.242 -12.632 9.011 1.00 88.06 299 THR A CA 1
ATOM 2279 C C . THR A 1 299 ? 8.886 -13.351 8.913 1.00 88.06 299 THR A C 1
ATOM 2281 O O . THR A 1 299 ? 8.157 -13.439 9.899 1.00 88.06 299 THR A O 1
ATOM 2284 N N . ILE A 1 300 ? 8.556 -13.927 7.751 1.00 90.62 300 ILE A N 1
ATOM 2285 C CA . ILE A 1 300 ? 7.275 -14.624 7.519 1.00 90.62 300 ILE A CA 1
ATOM 2286 C C . ILE A 1 300 ? 7.123 -15.862 8.419 1.00 90.62 300 ILE A C 1
ATOM 2288 O O . ILE A 1 300 ? 6.012 -16.199 8.823 1.00 90.62 300 ILE A O 1
ATOM 2292 N N . THR A 1 301 ? 8.217 -16.562 8.722 1.00 90.31 301 THR A N 1
ATOM 2293 C CA . THR A 1 301 ? 8.185 -17.809 9.505 1.00 90.31 301 THR A CA 1
ATOM 2294 C C . THR A 1 301 ? 8.245 -17.578 11.012 1.00 90.31 301 THR A C 1
ATOM 2296 O O . THR A 1 301 ? 7.624 -18.336 11.763 1.00 90.31 301 THR A O 1
ATOM 2299 N N . GLU A 1 302 ? 8.949 -16.540 11.464 1.00 90.38 302 GLU A N 1
ATOM 2300 C CA . GLU A 1 302 ? 9.093 -16.205 12.880 1.00 90.38 302 GLU A CA 1
ATOM 2301 C C . GLU A 1 302 ? 7.877 -15.461 13.432 1.00 90.38 302 GLU A C 1
ATOM 2303 O O . GLU A 1 302 ? 7.421 -15.776 14.529 1.00 90.38 302 GLU A O 1
ATOM 2308 N N . PHE A 1 303 ? 7.313 -14.507 12.686 1.00 91.31 303 PHE A N 1
ATOM 2309 C CA . PHE A 1 303 ? 6.239 -13.635 13.181 1.00 91.31 303 PHE A CA 1
ATOM 2310 C C . PHE A 1 303 ? 5.008 -14.400 13.686 1.00 91.31 303 PHE A C 1
ATOM 2312 O O . PHE A 1 303 ? 4.523 -14.065 14.769 1.00 91.31 303 PHE A O 1
ATOM 2319 N N . PRO A 1 304 ? 4.543 -15.469 13.006 1.00 91.50 304 PRO A N 1
ATOM 2320 C CA . PRO A 1 304 ? 3.481 -16.328 13.520 1.00 91.50 304 PRO A CA 1
ATOM 2321 C C . PRO A 1 304 ? 3.795 -16.965 14.884 1.00 91.50 304 PRO A C 1
ATOM 2323 O O . PRO A 1 304 ? 2.885 -17.179 15.685 1.00 91.50 304 PRO A O 1
ATOM 2326 N N . GLN A 1 305 ? 5.069 -17.255 15.165 1.00 90.19 305 GLN A N 1
ATOM 2327 C CA . GLN A 1 305 ? 5.535 -17.925 16.387 1.00 90.19 305 GLN A CA 1
ATOM 2328 C C . GLN A 1 305 ? 5.809 -16.947 17.537 1.00 90.19 305 GLN A C 1
ATOM 2330 O O . GLN A 1 305 ? 5.875 -17.349 18.702 1.00 90.19 305 GLN A O 1
ATOM 2335 N N . LEU A 1 306 ? 5.995 -15.664 17.227 1.00 89.44 306 LEU A N 1
ATOM 2336 C CA . LEU A 1 306 ? 6.262 -14.630 18.213 1.00 89.44 306 LEU A CA 1
ATOM 2337 C C . LEU A 1 306 ? 4.955 -14.163 18.852 1.00 89.44 306 LEU A C 1
ATOM 2339 O O . LEU A 1 306 ? 4.075 -13.622 18.188 1.00 89.44 306 LEU A O 1
ATOM 2343 N N . ALA A 1 307 ? 4.857 -14.330 20.170 1.00 88.31 307 ALA A N 1
ATOM 2344 C CA . ALA A 1 307 ? 3.773 -13.742 20.942 1.00 88.31 307 ALA A CA 1
ATOM 2345 C C . ALA A 1 307 ? 3.921 -12.216 20.987 1.00 88.31 307 ALA A C 1
ATOM 2347 O O . ALA A 1 307 ? 4.999 -11.696 21.313 1.00 88.31 307 ALA A O 1
ATOM 2348 N N . ASP A 1 308 ? 2.822 -11.529 20.696 1.00 87.44 308 ASP A N 1
ATOM 2349 C CA . ASP A 1 308 ? 2.671 -10.095 20.877 1.00 87.44 308 ASP A CA 1
ATOM 2350 C C . ASP A 1 308 ? 2.496 -9.789 22.378 1.00 87.44 308 ASP A C 1
ATOM 2352 O O . ASP A 1 308 ? 1.504 -10.215 22.980 1.00 87.44 308 ASP A O 1
ATOM 2356 N N . PRO A 1 309 ? 3.436 -9.058 23.007 1.00 82.19 309 PRO A N 1
ATOM 2357 C CA . PRO A 1 309 ? 3.356 -8.714 24.424 1.00 82.19 309 PRO A CA 1
ATOM 2358 C C . PRO A 1 309 ? 2.138 -7.860 24.795 1.00 82.19 309 PRO A C 1
ATOM 2360 O O . PRO A 1 309 ? 1.742 -7.861 25.959 1.00 82.19 309 PRO A O 1
ATOM 2363 N N . HIS A 1 310 ? 1.569 -7.113 23.846 1.00 77.56 310 HIS A N 1
ATOM 2364 C CA . HIS A 1 310 ? 0.466 -6.186 24.100 1.00 77.56 310 HIS A CA 1
ATOM 2365 C C . HIS A 1 310 ? -0.880 -6.860 23.891 1.00 77.56 310 HIS A C 1
ATOM 2367 O O . HIS A 1 310 ? -1.788 -6.734 24.711 1.00 77.56 310 HIS A O 1
ATOM 2373 N N . THR A 1 311 ? -1.006 -7.589 22.787 1.00 77.00 311 THR A N 1
ATOM 2374 C CA . THR A 1 311 ? -2.293 -8.143 22.379 1.00 77.00 311 THR A CA 1
ATOM 2375 C C . THR A 1 311 ? -2.461 -9.610 22.802 1.00 77.00 311 THR A C 1
ATOM 2377 O O . THR A 1 311 ? -3.578 -10.129 22.829 1.00 77.00 311 THR A O 1
ATOM 2380 N N . GLY A 1 312 ? -1.381 -10.301 23.180 1.00 77.12 312 GLY A N 1
ATOM 2381 C CA . GLY A 1 312 ? -1.412 -11.665 23.715 1.00 77.12 312 GLY A CA 1
ATOM 2382 C C . GLY A 1 312 ? -1.694 -12.772 22.691 1.00 77.12 312 GLY A C 1
ATOM 2383 O O . GLY A 1 312 ? -1.784 -13.932 23.089 1.00 77.12 312 GLY A O 1
ATOM 2384 N N . GLY A 1 313 ? -1.837 -12.450 21.397 1.00 85.19 313 GLY A N 1
ATOM 2385 C CA . GLY A 1 313 ? -1.832 -13.451 20.319 1.00 85.19 313 GLY A CA 1
ATOM 2386 C C . GLY A 1 313 ? -0.544 -13.404 19.508 1.00 85.19 313 GLY A C 1
ATOM 2387 O O . GLY A 1 313 ? 0.512 -13.067 20.045 1.00 85.19 313 GLY A O 1
ATOM 2388 N N . SER A 1 314 ? -0.617 -13.772 18.232 1.00 92.00 314 SER A N 1
ATOM 2389 C CA . SER A 1 314 ? 0.557 -13.757 17.365 1.00 92.00 314 SER A CA 1
ATOM 2390 C C . SER A 1 314 ? 0.862 -12.338 16.895 1.00 92.00 314 SER A C 1
ATOM 2392 O O . SER A 1 314 ? -0.053 -11.568 16.605 1.00 92.00 314 SER A O 1
ATOM 2394 N N . LEU A 1 315 ? 2.146 -12.003 16.746 1.00 92.44 315 LEU A N 1
ATOM 2395 C CA . LEU A 1 315 ? 2.558 -10.752 16.109 1.00 92.44 315 LEU A CA 1
ATOM 2396 C C . LEU A 1 315 ? 2.012 -10.647 14.675 1.00 92.44 315 LEU A C 1
ATOM 2398 O O . LEU A 1 315 ? 1.708 -9.547 14.208 1.00 92.44 315 LEU A O 1
ATOM 2402 N N . MET A 1 316 ? 1.830 -11.784 13.994 1.00 94.00 316 MET A N 1
ATOM 2403 C CA . MET A 1 316 ? 1.261 -11.825 12.648 1.00 94.00 316 MET A CA 1
ATOM 2404 C C . MET A 1 316 ? -0.190 -11.316 12.600 1.00 94.00 316 MET A C 1
ATOM 2406 O O . MET A 1 316 ? -0.570 -10.696 11.613 1.00 94.00 316 MET A O 1
ATOM 2410 N N . ASP A 1 317 ? -0.978 -11.472 13.672 1.00 93.50 317 ASP A N 1
ATOM 2411 C CA . ASP A 1 317 ? -2.407 -11.096 13.703 1.00 93.50 317 ASP A CA 1
ATOM 2412 C C . ASP A 1 317 ? -2.649 -9.593 13.485 1.00 93.50 317 ASP A C 1
ATOM 2414 O O . ASP A 1 317 ? -3.752 -9.182 13.132 1.00 93.50 317 ASP A O 1
ATOM 2418 N N . ARG A 1 318 ? -1.632 -8.764 13.740 1.00 94.31 318 ARG A N 1
ATOM 2419 C CA . ARG A 1 318 ? -1.665 -7.306 13.552 1.00 94.31 318 ARG A CA 1
ATOM 2420 C C . ARG A 1 318 ? -0.698 -6.813 12.477 1.00 94.31 318 ARG A C 1
ATOM 2422 O O . ARG A 1 318 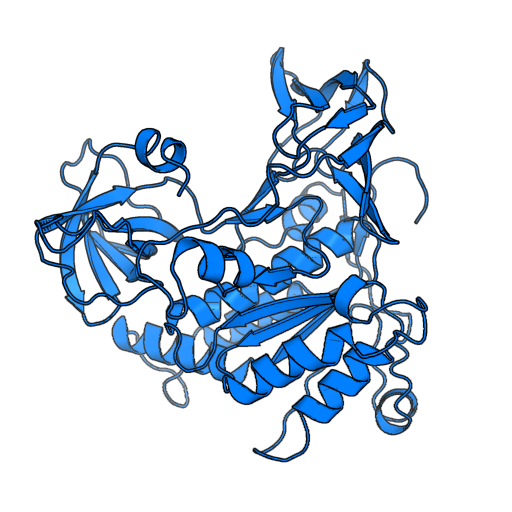? -0.474 -5.608 12.368 1.00 94.31 318 ARG A O 1
ATOM 2429 N N . THR A 1 319 ? -0.075 -7.732 11.739 1.00 96.12 319 THR A N 1
ATOM 2430 C CA . THR A 1 319 ? 0.989 -7.411 10.787 1.00 96.12 319 THR A CA 1
ATOM 2431 C C . THR A 1 319 ? 0.542 -7.662 9.353 1.00 96.12 319 THR A C 1
ATOM 2433 O O . THR A 1 319 ? -0.079 -8.678 9.052 1.00 96.12 319 THR A O 1
ATOM 2436 N N . ILE A 1 320 ? 0.903 -6.748 8.455 1.00 97.75 320 ILE A N 1
ATOM 2437 C CA . ILE A 1 320 ? 0.833 -6.938 7.005 1.00 97.75 320 ILE A CA 1
ATOM 2438 C C . ILE A 1 320 ? 2.254 -6.913 6.467 1.00 97.75 320 ILE A C 1
ATOM 2440 O O . ILE A 1 320 ? 3.011 -5.985 6.756 1.00 97.75 320 ILE A O 1
ATOM 2444 N N . ILE A 1 321 ? 2.619 -7.909 5.667 1.00 97.12 321 ILE A N 1
ATOM 2445 C CA . ILE A 1 321 ? 3.940 -7.954 5.041 1.00 97.12 321 ILE A CA 1
ATOM 2446 C C . ILE A 1 321 ? 3.769 -7.767 3.534 1.00 97.12 321 ILE A C 1
ATOM 2448 O O . ILE A 1 321 ? 3.085 -8.545 2.880 1.00 97.12 321 ILE A O 1
ATOM 2452 N N . VAL A 1 322 ? 4.393 -6.732 2.978 1.00 97.06 322 VAL A N 1
ATOM 2453 C CA . VAL A 1 322 ? 4.492 -6.486 1.537 1.00 97.06 322 VAL A CA 1
ATOM 2454 C C . VAL A 1 322 ? 5.914 -6.821 1.111 1.00 97.06 322 VAL A C 1
ATOM 2456 O O . VAL A 1 322 ? 6.875 -6.173 1.525 1.00 97.06 322 VAL A O 1
ATOM 2459 N N . CYS A 1 323 ? 6.067 -7.851 0.294 1.00 94.56 323 CYS A N 1
ATOM 2460 C CA . CYS A 1 323 ? 7.354 -8.403 -0.089 1.00 94.56 323 CYS A CA 1
ATOM 2461 C C . CYS A 1 323 ? 7.646 -8.133 -1.559 1.00 94.56 323 CYS A C 1
ATOM 2463 O O . CYS A 1 323 ? 6.947 -8.612 -2.444 1.00 94.56 323 CYS A O 1
ATOM 2465 N N . ASN A 1 324 ? 8.757 -7.462 -1.831 1.00 93.31 324 ASN A N 1
ATOM 2466 C CA . ASN A 1 324 ? 9.339 -7.421 -3.160 1.00 93.31 324 ASN A CA 1
ATOM 2467 C C . ASN A 1 324 ? 10.828 -7.743 -3.068 1.00 93.31 324 ASN A C 1
ATOM 2469 O O . ASN A 1 324 ? 11.648 -6.853 -2.852 1.00 93.31 324 ASN A O 1
ATOM 2473 N N . THR A 1 325 ? 11.203 -9.011 -3.228 1.00 91.12 325 THR A N 1
ATOM 2474 C CA . THR A 1 325 ? 12.600 -9.432 -3.046 1.00 91.12 325 THR A CA 1
ATOM 2475 C C . THR A 1 325 ? 13.524 -8.852 -4.124 1.00 91.12 325 THR A C 1
ATOM 2477 O O . THR A 1 325 ? 13.097 -8.378 -5.177 1.00 91.12 325 THR A O 1
ATOM 2480 N N . SER A 1 326 ? 14.833 -8.902 -3.885 1.00 85.31 326 SER A N 1
ATOM 2481 C CA . SER A 1 326 ? 15.857 -8.478 -4.856 1.00 85.31 326 SER A CA 1
ATOM 2482 C C . SER A 1 326 ? 15.790 -9.201 -6.209 1.00 85.31 326 SER A C 1
ATOM 2484 O O . SER A 1 326 ? 16.203 -8.620 -7.210 1.00 85.31 326 SER A O 1
ATOM 2486 N N . SER A 1 327 ? 15.257 -10.426 -6.258 1.00 84.69 327 SER A N 1
ATOM 2487 C CA . SER A 1 327 ? 15.067 -11.193 -7.497 1.00 84.69 327 SER A CA 1
ATOM 2488 C C . SER A 1 327 ? 13.756 -10.885 -8.224 1.00 84.69 327 SER A C 1
ATOM 2490 O O . SER A 1 327 ? 13.576 -11.347 -9.347 1.00 84.69 327 SER A O 1
ATOM 2492 N N . MET A 1 328 ? 12.827 -10.168 -7.585 1.00 88.06 328 MET A N 1
ATOM 2493 C CA . MET A 1 328 ? 11.595 -9.708 -8.224 1.00 88.06 328 MET A CA 1
ATOM 2494 C C . MET A 1 328 ? 11.867 -8.462 -9.087 1.00 88.06 328 MET A C 1
ATOM 2496 O O . MET A 1 328 ? 12.860 -7.759 -8.848 1.00 88.06 328 MET A O 1
ATOM 2500 N N . PRO A 1 329 ? 10.996 -8.174 -10.072 1.00 86.25 329 PRO A N 1
ATOM 2501 C CA . PRO A 1 329 ? 11.133 -7.037 -10.978 1.00 86.25 329 PRO A CA 1
ATOM 2502 C C . PRO A 1 329 ? 11.354 -5.705 -10.259 1.00 86.25 329 PRO A C 1
ATOM 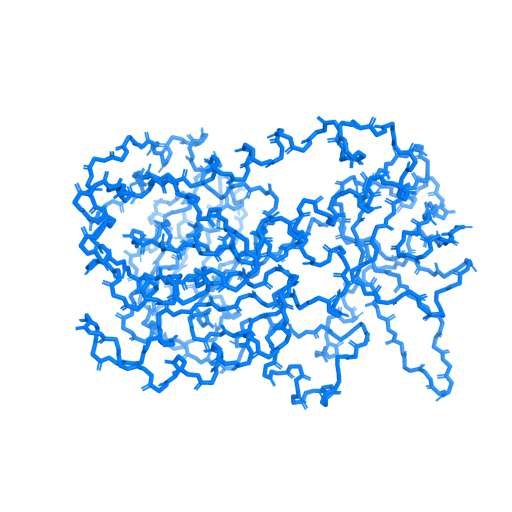2504 O O . PRO A 1 329 ? 10.840 -5.456 -9.164 1.00 86.25 329 PRO A O 1
ATOM 2507 N N . VAL A 1 330 ? 12.141 -4.837 -10.892 1.00 85.62 330 VAL A N 1
ATOM 2508 C CA . VAL A 1 330 ? 12.588 -3.570 -10.302 1.00 85.62 330 VAL A CA 1
ATOM 2509 C C . VAL A 1 330 ? 11.429 -2.592 -10.162 1.00 85.62 330 VAL A C 1
ATOM 2511 O O . VAL A 1 330 ? 11.278 -1.989 -9.103 1.00 85.62 330 VAL A O 1
ATOM 2514 N N . ALA A 1 331 ? 10.552 -2.515 -11.161 1.00 82.56 331 ALA A N 1
ATOM 2515 C CA . ALA A 1 331 ? 9.356 -1.677 -11.130 1.00 82.56 331 ALA A CA 1
ATOM 2516 C C . ALA A 1 331 ? 8.417 -2.005 -9.953 1.00 82.56 331 ALA A C 1
ATOM 2518 O O . ALA A 1 331 ? 7.857 -1.114 -9.314 1.00 82.56 331 ALA A O 1
ATOM 2519 N N . ALA A 1 332 ? 8.297 -3.287 -9.598 1.00 87.56 332 ALA A N 1
ATOM 2520 C CA . ALA A 1 332 ? 7.453 -3.727 -8.490 1.00 87.56 332 ALA A CA 1
ATOM 2521 C C . ALA A 1 332 ? 7.999 -3.292 -7.108 1.00 87.56 332 ALA A C 1
ATOM 2523 O O . ALA A 1 332 ? 7.243 -3.195 -6.138 1.00 87.56 332 ALA A O 1
ATOM 2524 N N . ARG A 1 333 ? 9.289 -2.920 -7.011 1.00 90.38 333 ARG A N 1
ATOM 2525 C CA . ARG A 1 333 ? 9.882 -2.340 -5.789 1.00 90.38 333 ARG A CA 1
ATOM 2526 C C . ARG A 1 333 ? 9.263 -0.993 -5.443 1.00 90.38 333 ARG A C 1
ATOM 2528 O O . ARG A 1 333 ? 8.956 -0.757 -4.276 1.00 90.38 333 ARG A O 1
ATOM 2535 N N . GLU A 1 334 ? 9.069 -0.125 -6.431 1.00 89.19 334 GLU A N 1
ATOM 2536 C CA . GLU A 1 334 ? 8.418 1.171 -6.221 1.00 89.19 334 GLU A CA 1
ATOM 2537 C C . GLU A 1 334 ? 6.948 0.989 -5.837 1.00 89.19 334 GLU A C 1
ATOM 2539 O O . GLU A 1 334 ? 6.489 1.584 -4.859 1.00 89.19 334 GLU A O 1
ATOM 2544 N N . ALA A 1 335 ? 6.244 0.093 -6.534 1.00 92.06 335 ALA A N 1
ATOM 2545 C CA . ALA A 1 335 ? 4.864 -0.246 -6.208 1.00 92.06 335 ALA A CA 1
ATOM 2546 C C . ALA A 1 335 ? 4.718 -0.732 -4.754 1.00 92.06 335 ALA A C 1
ATOM 2548 O O . ALA A 1 335 ? 3.841 -0.249 -4.043 1.00 92.06 335 ALA A O 1
ATOM 2549 N N . SER A 1 336 ? 5.629 -1.587 -4.265 1.00 95.19 336 SER A N 1
ATOM 2550 C CA . SER A 1 336 ? 5.569 -2.154 -2.905 1.00 95.19 336 SER A CA 1
ATOM 2551 C C . SER A 1 336 ? 5.536 -1.098 -1.793 1.00 95.19 336 SER A C 1
ATOM 2553 O O . SER A 1 336 ? 4.777 -1.222 -0.828 1.00 95.19 336 SER A O 1
ATOM 2555 N N . ILE A 1 337 ? 6.307 -0.017 -1.953 1.00 95.25 337 ILE A N 1
ATOM 2556 C CA . ILE A 1 337 ? 6.384 1.088 -0.991 1.00 95.25 337 ILE A CA 1
ATOM 2557 C C . ILE A 1 337 ? 5.064 1.861 -0.963 1.00 95.25 337 ILE A C 1
ATOM 2559 O O . ILE A 1 337 ? 4.535 2.164 0.111 1.00 95.25 337 ILE A O 1
ATOM 2563 N N . HIS A 1 338 ? 4.499 2.147 -2.136 1.00 95.12 338 HIS A N 1
ATOM 2564 C CA . HIS A 1 338 ? 3.221 2.845 -2.249 1.00 95.12 338 HIS A CA 1
ATOM 2565 C C . HIS A 1 338 ? 2.043 1.986 -1.777 1.00 95.12 338 HIS A C 1
ATOM 2567 O O . HIS A 1 338 ? 1.164 2.502 -1.083 1.00 95.12 338 HIS A O 1
ATOM 2573 N N . THR A 1 339 ? 2.059 0.687 -2.076 1.00 96.69 339 THR A N 1
ATOM 2574 C CA . THR A 1 339 ? 1.102 -0.306 -1.578 1.00 96.69 339 THR A CA 1
ATOM 2575 C C . THR A 1 339 ? 1.099 -0.313 -0.053 1.00 96.69 339 THR A C 1
ATOM 2577 O O . THR A 1 339 ? 0.077 0.008 0.550 1.00 96.69 339 THR A O 1
ATOM 2580 N N . GLY A 1 340 ? 2.248 -0.555 0.589 1.00 97.00 340 GLY A N 1
ATOM 2581 C CA . GLY A 1 340 ? 2.338 -0.574 2.052 1.00 97.00 340 GLY A CA 1
ATOM 2582 C C . GLY A 1 340 ? 1.913 0.745 2.701 1.00 97.00 340 GLY A C 1
ATOM 2583 O O . GLY A 1 340 ? 1.179 0.740 3.688 1.00 97.00 340 GLY A O 1
ATOM 2584 N N . THR A 1 341 ? 2.300 1.882 2.110 1.00 96.44 341 THR A N 1
ATOM 2585 C CA . THR A 1 341 ? 1.902 3.209 2.615 1.00 96.44 341 THR A CA 1
ATOM 2586 C C . THR A 1 341 ? 0.392 3.408 2.553 1.00 96.44 341 THR A C 1
ATOM 2588 O O . THR A 1 341 ? -0.203 3.867 3.522 1.00 96.44 341 THR A O 1
ATOM 2591 N N . THR A 1 342 ? -0.243 3.016 1.450 1.00 96.62 342 THR A N 1
ATOM 2592 C CA . THR A 1 342 ? -1.695 3.155 1.265 1.00 96.62 342 THR A CA 1
ATOM 2593 C C . THR A 1 342 ? -2.476 2.257 2.226 1.00 96.62 342 THR A C 1
ATOM 2595 O O . THR A 1 342 ? -3.459 2.701 2.816 1.00 96.62 342 THR A O 1
ATOM 2598 N N . LEU A 1 343 ? -2.006 1.025 2.454 1.00 97.00 343 LEU A N 1
ATOM 2599 C CA . LEU A 1 343 ? -2.578 0.132 3.467 1.00 97.00 343 LEU A CA 1
ATOM 2600 C C . LEU A 1 343 ? -2.472 0.740 4.874 1.00 97.00 343 LEU A C 1
ATOM 2602 O O . LEU A 1 343 ? -3.419 0.666 5.655 1.00 97.00 343 LEU A O 1
ATOM 2606 N N . GLY A 1 344 ? -1.352 1.396 5.187 1.00 95.81 344 GLY A N 1
ATOM 2607 C CA . GLY A 1 344 ? -1.173 2.070 6.473 1.00 95.81 344 GLY A CA 1
ATOM 2608 C C . GLY A 1 344 ? -2.073 3.286 6.645 1.00 95.81 344 GLY A C 1
ATOM 2609 O O . GLY A 1 344 ? -2.664 3.473 7.706 1.00 95.81 344 GLY A O 1
ATOM 2610 N N . GLU A 1 345 ? -2.240 4.088 5.594 1.00 94.56 345 GLU A N 1
ATOM 2611 C CA . GLU A 1 345 ? -3.177 5.212 5.608 1.00 94.56 345 GLU A CA 1
ATOM 2612 C C . GLU A 1 345 ? -4.618 4.753 5.833 1.00 94.56 345 GLU A C 1
ATOM 2614 O O . GLU A 1 345 ? -5.345 5.417 6.568 1.00 94.56 345 GLU A O 1
ATOM 2619 N N . TYR A 1 346 ? -5.017 3.624 5.242 1.00 95.25 346 TYR A N 1
ATOM 2620 C CA . TYR A 1 346 ? -6.354 3.061 5.407 1.00 95.25 346 TYR A CA 1
ATOM 2621 C C . TYR A 1 346 ? -6.666 2.727 6.871 1.00 95.25 346 TYR A C 1
ATOM 2623 O O . TYR A 1 346 ? -7.666 3.201 7.413 1.00 95.25 346 TYR A O 1
ATOM 2631 N N . TYR A 1 347 ? -5.774 1.996 7.544 1.00 95.31 347 TYR A N 1
ATOM 2632 C CA . TYR A 1 347 ? -5.934 1.684 8.966 1.00 95.31 347 TYR A CA 1
ATOM 2633 C C . TYR A 1 347 ? -5.813 2.911 9.867 1.00 95.31 347 TYR A C 1
ATOM 2635 O O . TYR A 1 347 ? -6.553 3.028 10.845 1.00 95.31 347 TYR A O 1
ATOM 2643 N N . ARG A 1 348 ? -4.963 3.878 9.503 1.00 92.69 348 ARG A N 1
ATOM 2644 C CA . ARG A 1 348 ? -4.903 5.168 10.199 1.00 92.69 348 ARG A CA 1
ATOM 2645 C C . ARG A 1 348 ? -6.257 5.885 10.172 1.00 92.69 348 ARG A C 1
ATOM 2647 O O . ARG A 1 348 ? -6.638 6.462 11.186 1.00 92.69 348 ARG A O 1
ATOM 2654 N N . GLN A 1 349 ? -7.024 5.811 9.076 1.00 90.75 349 GLN A N 1
ATOM 2655 C CA . GLN A 1 349 ? -8.368 6.414 9.042 1.00 90.75 349 GLN A CA 1
ATOM 2656 C C . GLN A 1 349 ? -9.388 5.726 9.947 1.00 90.75 349 GLN A C 1
ATOM 2658 O O . GLN A 1 349 ? -10.391 6.338 10.309 1.00 90.75 349 GLN A O 1
ATOM 2663 N N . MET A 1 350 ? -9.141 4.484 10.362 1.00 91.75 350 MET A N 1
ATOM 2664 C CA . MET A 1 350 ? -9.970 3.820 11.373 1.00 91.75 350 MET A CA 1
ATOM 2665 C C . MET A 1 350 ? -9.678 4.311 12.796 1.00 91.75 350 MET A C 1
ATOM 2667 O O . MET A 1 350 ? -10.429 3.972 13.711 1.00 91.75 350 MET A O 1
ATOM 2671 N N . GLY A 1 351 ? -8.628 5.120 12.973 1.00 90.50 351 GLY A N 1
ATOM 2672 C CA . GLY A 1 351 ? -8.160 5.609 14.267 1.00 90.50 351 GLY A CA 1
ATOM 2673 C C . GLY A 1 351 ? -7.073 4.741 14.903 1.00 90.50 351 GLY A C 1
ATOM 2674 O O . GLY A 1 351 ? -6.844 4.873 16.099 1.00 90.50 351 GLY A O 1
ATOM 2675 N N . TYR A 1 352 ? -6.428 3.856 14.137 1.00 93.56 352 TYR A N 1
ATOM 2676 C CA . TYR A 1 352 ? -5.346 3.006 14.638 1.00 93.56 352 TYR A CA 1
ATOM 2677 C C . TYR A 1 352 ? -3.973 3.670 14.519 1.00 93.56 352 TYR A C 1
ATOM 2679 O O . TYR A 1 352 ? -3.667 4.331 13.521 1.00 93.56 352 TYR A O 1
ATOM 2687 N N . ASP A 1 353 ? -3.115 3.420 15.507 1.00 95.00 353 ASP A N 1
ATOM 2688 C CA . ASP A 1 353 ? -1.692 3.733 15.437 1.00 95.00 353 ASP A CA 1
ATOM 2689 C C . ASP A 1 353 ? -0.992 2.704 14.538 1.00 95.00 353 ASP A C 1
ATOM 2691 O O . ASP A 1 353 ? -0.914 1.518 14.866 1.00 95.00 353 ASP A O 1
ATOM 2695 N N . VAL A 1 354 ? -0.464 3.151 13.396 1.00 96.44 354 VAL A N 1
ATOM 2696 C CA . VAL A 1 354 ? 0.177 2.270 12.408 1.00 96.44 354 VAL A CA 1
ATOM 2697 C C . VAL A 1 354 ? 1.679 2.529 12.333 1.00 96.44 354 VAL A C 1
ATOM 2699 O O . VAL A 1 354 ? 2.116 3.650 12.067 1.00 96.44 354 VAL A O 1
ATOM 2702 N N . LEU A 1 355 ? 2.477 1.473 12.493 1.00 97.00 355 LEU A N 1
ATOM 2703 C CA . LEU A 1 355 ? 3.913 1.484 12.226 1.00 97.00 355 LEU A CA 1
ATOM 2704 C C . LEU A 1 355 ? 4.195 0.917 10.835 1.00 97.00 355 LEU A C 1
ATOM 2706 O O . LEU A 1 355 ? 4.006 -0.274 10.606 1.00 97.00 355 LEU A O 1
ATOM 2710 N N . LEU A 1 356 ? 4.725 1.743 9.933 1.00 97.38 356 LEU A N 1
ATOM 2711 C CA . LEU A 1 356 ? 5.240 1.287 8.643 1.00 97.38 356 LEU A CA 1
ATOM 2712 C C . LEU A 1 356 ? 6.769 1.209 8.667 1.00 97.38 356 LEU A C 1
ATOM 2714 O O . LEU A 1 356 ? 7.450 2.208 8.900 1.00 97.38 356 LEU A O 1
ATOM 2718 N N . ILE A 1 357 ? 7.306 0.026 8.384 1.00 96.44 357 ILE A N 1
ATOM 2719 C CA . ILE A 1 357 ? 8.738 -0.232 8.232 1.00 96.44 357 ILE A CA 1
ATOM 2720 C C . ILE A 1 357 ? 9.019 -0.463 6.751 1.00 96.44 357 ILE A C 1
ATOM 2722 O O . ILE A 1 357 ? 8.494 -1.402 6.167 1.00 96.44 357 ILE A O 1
ATOM 2726 N N . ALA A 1 358 ? 9.867 0.368 6.148 1.00 94.81 358 ALA A N 1
ATOM 2727 C CA . ALA A 1 358 ? 10.330 0.192 4.774 1.00 94.81 358 ALA A CA 1
ATOM 2728 C C . ALA A 1 358 ? 11.802 -0.249 4.765 1.00 94.81 358 ALA A C 1
ATOM 2730 O O . ALA A 1 358 ? 12.700 0.583 4.922 1.00 94.81 358 ALA A O 1
ATOM 2731 N N . ASP A 1 359 ? 12.044 -1.548 4.582 1.00 92.69 359 ASP A N 1
ATOM 2732 C CA . ASP A 1 359 ? 13.383 -2.139 4.478 1.00 92.69 359 ASP A CA 1
ATOM 2733 C C . ASP A 1 359 ? 13.602 -2.646 3.041 1.00 92.69 359 ASP A C 1
ATOM 2735 O O . ASP A 1 359 ? 13.016 -3.650 2.671 1.00 92.69 359 ASP A O 1
ATOM 2739 N N . SER A 1 360 ? 14.323 -1.958 2.152 1.00 91.31 360 SER A N 1
ATOM 2740 C CA . SER A 1 360 ? 14.999 -0.676 2.368 1.00 91.31 360 SER A CA 1
ATOM 2741 C C . SER A 1 360 ? 14.644 0.386 1.330 1.00 91.31 360 SER A C 1
ATOM 2743 O O . SER A 1 360 ? 14.571 0.156 0.121 1.00 91.31 360 SER A O 1
ATOM 2745 N N . THR A 1 361 ? 14.501 1.626 1.800 1.00 93.19 361 THR A N 1
ATOM 2746 C CA . THR A 1 361 ? 14.275 2.799 0.940 1.00 93.19 361 THR A CA 1
ATOM 2747 C C . THR A 1 361 ? 15.447 3.072 -0.010 1.00 93.19 361 THR A C 1
ATOM 2749 O O . THR A 1 361 ? 15.255 3.642 -1.082 1.00 93.19 361 THR A O 1
ATOM 2752 N N . SER A 1 362 ? 16.652 2.592 0.313 1.00 92.12 362 SER A N 1
ATOM 2753 C CA . SER A 1 362 ? 17.808 2.632 -0.590 1.00 92.12 362 SER A CA 1
ATOM 2754 C C . SER A 1 362 ? 17.599 1.786 -1.849 1.00 92.12 362 SER A C 1
ATOM 2756 O O . SER A 1 362 ? 18.002 2.199 -2.937 1.00 92.12 362 SER A O 1
ATOM 2758 N N . ARG A 1 363 ? 16.970 0.607 -1.737 1.00 92.25 363 ARG A N 1
ATOM 2759 C CA . ARG A 1 363 ? 16.651 -0.242 -2.899 1.00 92.25 363 ARG A CA 1
ATOM 2760 C C . ARG A 1 363 ? 15.548 0.355 -3.756 1.00 92.25 363 ARG A C 1
ATOM 2762 O O . ARG A 1 363 ? 15.613 0.236 -4.978 1.00 92.25 363 ARG A O 1
ATOM 2769 N N . TRP A 1 364 ? 14.602 1.047 -3.133 1.00 93.88 364 TRP A N 1
ATOM 2770 C CA . TRP A 1 364 ? 13.619 1.855 -3.846 1.00 93.88 364 TRP A CA 1
ATOM 2771 C C . TRP A 1 364 ? 14.279 2.991 -4.644 1.00 93.88 364 TRP A C 1
ATOM 2773 O O . TRP A 1 364 ? 14.060 3.091 -5.848 1.00 93.88 364 TRP A O 1
ATOM 2783 N N . ALA A 1 365 ? 15.180 3.773 -4.039 1.00 94.00 365 ALA A N 1
ATOM 2784 C CA . ALA A 1 365 ? 15.917 4.821 -4.757 1.00 94.00 365 ALA A CA 1
ATOM 2785 C C . ALA A 1 365 ? 16.765 4.260 -5.917 1.00 94.00 365 ALA A C 1
ATOM 2787 O O . ALA A 1 365 ? 16.854 4.865 -6.985 1.00 94.00 365 ALA A O 1
ATOM 2788 N N . GLN A 1 366 ? 17.371 3.080 -5.738 1.00 92.62 366 GLN A N 1
ATOM 2789 C CA . GLN A 1 366 ? 18.089 2.387 -6.814 1.00 92.62 366 GLN A CA 1
ATOM 2790 C C . GLN A 1 366 ? 17.161 1.957 -7.956 1.00 92.62 366 GLN A C 1
ATOM 2792 O O . GLN A 1 366 ? 17.564 2.055 -9.110 1.00 92.62 366 GLN A O 1
ATOM 2797 N N . ALA A 1 367 ? 15.936 1.520 -7.649 1.00 90.56 367 ALA A N 1
ATOM 2798 C CA . ALA A 1 367 ? 14.935 1.187 -8.661 1.00 90.56 367 ALA A CA 1
ATOM 2799 C C . ALA A 1 367 ? 14.535 2.417 -9.489 1.00 90.56 367 ALA A C 1
ATOM 2801 O O . ALA A 1 367 ? 14.473 2.344 -10.715 1.00 90.56 367 ALA A O 1
ATOM 2802 N N . MET A 1 368 ? 14.361 3.570 -8.836 1.00 90.94 368 MET A N 1
ATOM 2803 C CA . MET A 1 368 ? 14.113 4.837 -9.531 1.00 90.94 368 MET A CA 1
ATOM 2804 C C . MET A 1 368 ? 15.288 5.234 -10.431 1.00 90.94 368 MET A C 1
ATOM 2806 O O . MET A 1 368 ? 15.080 5.698 -11.546 1.00 90.94 368 MET A O 1
ATOM 2810 N N . ARG A 1 369 ? 16.530 5.028 -9.971 1.00 92.62 369 ARG A N 1
ATOM 2811 C CA . ARG A 1 369 ? 17.736 5.263 -10.780 1.00 92.62 369 ARG A CA 1
ATOM 2812 C C . ARG A 1 369 ? 17.784 4.387 -12.028 1.00 92.62 369 ARG A C 1
ATOM 2814 O O . ARG A 1 369 ? 18.130 4.875 -13.096 1.00 92.62 369 ARG A O 1
ATOM 2821 N N . GLU A 1 370 ? 17.461 3.108 -11.887 1.00 89.06 370 GLU A N 1
ATOM 2822 C CA . GLU A 1 370 ? 17.432 2.167 -13.008 1.00 89.06 370 GLU A CA 1
ATOM 2823 C C . GLU A 1 370 ? 16.354 2.553 -14.028 1.00 89.06 370 GLU A C 1
ATOM 2825 O O . GLU A 1 370 ? 16.647 2.661 -15.215 1.00 89.06 370 GLU A O 1
ATOM 2830 N N . THR A 1 371 ? 15.151 2.880 -13.549 1.00 86.88 371 THR A N 1
ATOM 2831 C CA . THR A 1 371 ? 14.029 3.334 -14.387 1.00 86.88 371 THR A CA 1
ATOM 2832 C C . THR A 1 371 ? 14.374 4.632 -15.125 1.00 86.88 371 THR A C 1
ATOM 2834 O O . THR A 1 371 ? 14.231 4.715 -16.340 1.00 86.88 371 THR A O 1
ATOM 2837 N N . SER A 1 372 ? 14.916 5.625 -14.414 1.00 89.88 372 SER A N 1
ATOM 2838 C CA . SER A 1 372 ? 15.355 6.911 -14.978 1.00 89.88 372 SER A CA 1
ATOM 2839 C C . SER A 1 372 ? 16.437 6.739 -16.052 1.00 89.88 372 SER A C 1
ATOM 2841 O O . SER A 1 372 ? 16.369 7.358 -17.113 1.00 89.88 372 SER A O 1
ATOM 2843 N N . GLY A 1 373 ? 17.395 5.833 -15.821 1.00 89.56 373 GLY A N 1
ATOM 2844 C CA . GLY A 1 373 ? 18.422 5.487 -16.804 1.00 89.56 373 GLY A CA 1
ATOM 2845 C C . GLY A 1 373 ? 17.857 4.836 -18.069 1.00 89.56 373 GLY A C 1
ATOM 2846 O O . GLY A 1 373 ? 18.327 5.142 -19.162 1.00 89.56 373 GLY A O 1
ATOM 2847 N N . ARG A 1 374 ? 16.831 3.982 -17.942 1.00 85.62 374 ARG A N 1
ATOM 2848 C CA . ARG A 1 374 ? 16.144 3.359 -19.091 1.00 85.62 374 ARG A CA 1
ATOM 2849 C C . ARG A 1 374 ? 15.310 4.344 -19.902 1.00 85.62 374 ARG A C 1
ATOM 2851 O O . ARG A 1 374 ? 15.196 4.178 -21.110 1.00 85.62 374 ARG A O 1
ATOM 2858 N N . LEU A 1 375 ? 14.764 5.363 -19.244 1.00 85.50 375 LEU A N 1
ATOM 2859 C CA . LEU A 1 375 ? 14.066 6.479 -19.886 1.00 85.50 375 LEU A CA 1
ATOM 2860 C C . LEU A 1 375 ? 15.019 7.505 -20.523 1.00 85.50 375 LEU A C 1
ATOM 2862 O O . LEU A 1 375 ? 14.556 8.510 -21.061 1.00 85.50 375 LEU A O 1
ATOM 2866 N N . GLU A 1 376 ? 16.336 7.282 -20.438 1.00 87.75 376 GLU A N 1
ATOM 2867 C CA . GLU A 1 376 ? 17.374 8.200 -20.923 1.00 87.75 376 GLU A CA 1
ATOM 2868 C C . GLU A 1 376 ? 17.239 9.623 -20.346 1.00 87.75 376 GLU A C 1
ATOM 2870 O O . GLU A 1 376 ? 17.577 10.626 -20.981 1.00 87.75 376 GLU A O 1
ATOM 2875 N N . GLU A 1 377 ? 16.746 9.725 -19.109 1.00 88.81 377 GLU A N 1
ATOM 2876 C CA . GLU A 1 377 ? 16.668 10.996 -18.400 1.00 88.81 377 GLU A CA 1
ATOM 2877 C C . GLU A 1 377 ? 18.070 11.501 -18.039 1.00 88.81 377 GLU A C 1
ATOM 2879 O O . GLU A 1 377 ? 19.010 10.734 -17.818 1.00 88.81 377 GLU A O 1
ATOM 2884 N N . ILE A 1 378 ? 18.217 12.824 -17.938 1.00 91.88 378 ILE A N 1
ATOM 2885 C CA . ILE A 1 378 ? 19.489 13.423 -17.532 1.00 91.88 378 ILE A CA 1
ATOM 2886 C C . ILE A 1 378 ? 19.761 13.045 -16.066 1.00 91.88 378 ILE A C 1
ATOM 2888 O O . ILE A 1 378 ? 18.978 13.429 -15.189 1.00 91.88 378 ILE A O 1
ATOM 2892 N N . PRO A 1 379 ? 20.867 12.334 -15.777 1.00 92.25 379 PRO A N 1
ATOM 2893 C CA . PRO A 1 379 ? 21.180 11.911 -14.423 1.00 92.25 379 PRO A CA 1
ATOM 2894 C C . PRO A 1 379 ? 21.548 13.103 -13.537 1.00 92.25 379 PRO A C 1
ATOM 2896 O O . PRO A 1 379 ? 22.250 14.025 -13.959 1.00 92.25 379 PRO A O 1
ATOM 2899 N N . GLY A 1 380 ? 21.109 13.050 -12.283 1.00 91.81 380 GLY A N 1
ATOM 2900 C CA . GLY A 1 380 ? 21.573 13.918 -11.207 1.00 91.81 380 GLY A CA 1
ATOM 2901 C C . GLY A 1 380 ? 22.813 13.358 -10.504 1.00 91.81 380 GLY A C 1
ATOM 2902 O O . GLY A 1 380 ? 23.626 12.632 -11.084 1.00 91.81 380 GLY A O 1
ATOM 2903 N N . GLU A 1 381 ? 22.961 13.692 -9.222 1.00 90.31 381 GLU A N 1
ATOM 2904 C CA . GLU A 1 381 ? 24.059 13.192 -8.389 1.00 90.31 381 GLU A CA 1
ATOM 2905 C C . GLU A 1 381 ? 24.031 11.660 -8.277 1.00 90.31 381 GLU A C 1
ATOM 2907 O O . GLU A 1 381 ? 22.971 11.048 -8.156 1.00 90.31 381 GLU A O 1
ATOM 2912 N N . GLU A 1 382 ? 25.206 11.024 -8.357 1.00 90.12 382 GLU A N 1
ATOM 2913 C CA . GLU A 1 382 ? 25.371 9.555 -8.332 1.00 90.12 382 GLU A CA 1
ATOM 2914 C C . GLU A 1 382 ? 24.465 8.780 -9.318 1.00 90.12 382 GLU A C 1
ATOM 2916 O O . GLU A 1 382 ? 24.132 7.603 -9.112 1.00 90.12 382 GLU A O 1
ATOM 2921 N N . ALA A 1 383 ? 24.092 9.451 -10.411 1.00 92.56 383 ALA A N 1
ATOM 2922 C CA . ALA A 1 383 ? 23.166 8.995 -11.438 1.00 92.56 383 ALA A CA 1
ATOM 2923 C C . ALA A 1 383 ? 21.706 8.809 -10.994 1.00 92.56 383 ALA A C 1
ATOM 2925 O O . ALA A 1 383 ? 20.917 8.271 -11.761 1.00 92.56 383 ALA A O 1
ATOM 2926 N N . PHE A 1 384 ? 21.310 9.260 -9.802 1.00 94.19 384 PHE A N 1
ATOM 2927 C CA . PHE A 1 384 ? 19.898 9.272 -9.410 1.00 94.19 384 PHE A CA 1
ATOM 2928 C C . PHE A 1 384 ? 19.088 10.298 -10.221 1.00 94.19 384 PHE A C 1
ATOM 2930 O O . PHE A 1 384 ? 19.650 11.301 -10.670 1.00 94.19 384 PHE A O 1
ATOM 2937 N N . PRO A 1 385 ? 17.766 10.104 -10.385 1.00 93.19 385 PRO A N 1
ATOM 2938 C CA . PRO A 1 385 ? 16.919 11.096 -11.034 1.00 93.19 385 PRO A CA 1
ATOM 2939 C C . PRO A 1 385 ? 16.906 12.411 -10.253 1.00 93.19 385 PRO A C 1
ATOM 2941 O O . PRO A 1 385 ? 16.867 12.419 -9.020 1.00 93.19 385 PRO A O 1
ATOM 2944 N N . ALA A 1 386 ? 16.815 13.534 -10.969 1.00 92.88 386 ALA A N 1
ATOM 2945 C CA . ALA A 1 386 ? 16.730 14.866 -10.360 1.00 92.88 386 ALA A CA 1
ATOM 2946 C C . ALA A 1 386 ? 15.519 15.033 -9.412 1.00 92.88 386 ALA A C 1
ATOM 2948 O O . ALA A 1 386 ? 15.529 15.882 -8.526 1.00 92.88 386 ALA A O 1
ATOM 2949 N N . TYR A 1 387 ? 14.473 14.213 -9.569 1.00 91.31 387 TYR A N 1
ATOM 2950 C CA . TYR A 1 387 ? 13.266 14.235 -8.737 1.00 91.31 387 TYR A CA 1
ATOM 2951 C C . TYR A 1 387 ? 13.310 13.299 -7.517 1.00 91.31 387 TYR A C 1
ATOM 2953 O O . TYR A 1 387 ? 12.291 13.190 -6.820 1.00 91.31 387 TYR A O 1
ATOM 2961 N N . LEU A 1 388 ? 14.442 12.647 -7.217 1.00 93.25 388 LEU A N 1
ATOM 2962 C CA . LEU A 1 388 ? 14.566 11.726 -6.078 1.00 93.25 388 LEU A CA 1
ATOM 2963 C C . LEU A 1 388 ? 14.152 12.389 -4.754 1.00 93.25 388 LEU A C 1
ATOM 2965 O O . LEU A 1 388 ? 13.286 11.868 -4.052 1.00 93.25 388 LEU A O 1
ATOM 2969 N N . GLU A 1 389 ? 14.696 13.569 -4.448 1.00 92.25 389 GLU A N 1
ATOM 2970 C CA . GLU A 1 389 ? 14.386 14.308 -3.214 1.00 92.25 389 GLU A CA 1
ATOM 2971 C C . GLU A 1 389 ? 12.884 14.599 -3.095 1.00 92.25 389 GLU A C 1
ATOM 2973 O O . GLU A 1 389 ? 12.259 14.354 -2.061 1.00 92.25 389 GLU A O 1
ATOM 2978 N N . SER A 1 390 ? 12.272 15.064 -4.187 1.00 93.19 390 SER A N 1
ATOM 2979 C CA . SER A 1 390 ? 10.843 15.375 -4.212 1.00 93.19 390 SER A CA 1
ATOM 2980 C C . SER A 1 390 ? 9.968 14.137 -3.993 1.00 93.19 390 SER A C 1
ATOM 2982 O O . SER A 1 390 ? 8.905 14.241 -3.379 1.00 93.19 390 SER A O 1
ATOM 2984 N N . SER A 1 391 ? 10.421 12.970 -4.455 1.00 92.00 391 SER A N 1
ATOM 2985 C CA . SER A 1 391 ? 9.707 11.695 -4.329 1.00 92.00 391 SER A CA 1
ATOM 2986 C C . SER A 1 391 ? 9.804 11.150 -2.910 1.00 92.00 391 SER A C 1
ATOM 2988 O O . SER A 1 391 ? 8.788 10.772 -2.329 1.00 92.00 391 SER A O 1
ATOM 2990 N N . ILE A 1 392 ? 10.998 11.214 -2.313 1.00 92.69 392 ILE A N 1
ATOM 2991 C CA . ILE A 1 392 ? 11.225 10.906 -0.898 1.00 92.69 392 ILE A CA 1
ATOM 2992 C C . ILE A 1 392 ? 10.333 11.798 -0.031 1.00 92.69 392 ILE A C 1
ATOM 2994 O O . ILE A 1 392 ? 9.565 11.287 0.781 1.00 92.69 392 ILE A O 1
ATOM 2998 N N . ARG A 1 393 ? 10.350 13.120 -0.247 1.00 92.69 393 ARG A N 1
ATOM 2999 C CA . ARG A 1 393 ? 9.503 14.053 0.509 1.00 92.69 393 ARG A CA 1
ATOM 3000 C C . ARG A 1 393 ? 8.023 13.697 0.390 1.00 92.69 393 ARG A C 1
ATOM 3002 O O . ARG A 1 393 ? 7.347 13.603 1.405 1.00 92.69 393 ARG A O 1
ATOM 3009 N N . LYS A 1 394 ? 7.521 13.466 -0.829 1.00 91.75 394 LYS A N 1
ATOM 3010 C CA . LYS A 1 394 ? 6.117 13.075 -1.054 1.00 91.75 394 LYS A CA 1
ATOM 3011 C C . LYS A 1 394 ? 5.744 11.805 -0.296 1.00 91.75 394 LYS A C 1
ATOM 3013 O O . LYS A 1 394 ? 4.641 11.739 0.227 1.00 91.75 394 LYS A O 1
ATOM 3018 N N . LEU A 1 395 ? 6.640 10.820 -0.234 1.00 91.88 395 LEU A N 1
ATOM 3019 C CA . LEU A 1 395 ? 6.401 9.583 0.502 1.00 91.88 395 LEU A CA 1
ATOM 3020 C C . LEU A 1 395 ? 6.361 9.823 2.017 1.00 91.88 395 LEU A C 1
ATOM 3022 O O . LEU A 1 395 ? 5.386 9.454 2.662 1.00 91.88 395 LEU A O 1
ATOM 3026 N N . TYR A 1 396 ? 7.387 10.457 2.586 1.00 92.56 396 TYR A N 1
ATOM 3027 C CA . TYR A 1 396 ? 7.466 10.676 4.034 1.00 92.56 396 TYR A CA 1
ATOM 3028 C C . TYR A 1 396 ? 6.378 11.630 4.549 1.00 92.56 396 TYR A C 1
ATOM 3030 O O . TYR A 1 396 ? 5.890 11.447 5.658 1.00 92.56 396 TYR A O 1
ATOM 3038 N N . GLU A 1 397 ? 5.925 12.589 3.738 1.00 90.56 397 GLU A N 1
ATOM 3039 C CA . GLU A 1 397 ? 4.829 13.501 4.098 1.00 90.56 397 GLU A CA 1
ATOM 3040 C C . GLU A 1 397 ? 3.451 12.827 4.191 1.00 90.56 397 GLU A C 1
ATOM 3042 O O . GLU A 1 397 ? 2.517 13.418 4.742 1.00 90.56 397 GLU A O 1
ATOM 3047 N N . ARG A 1 398 ? 3.313 11.593 3.691 1.00 92.12 398 ARG A N 1
ATOM 3048 C CA . ARG A 1 398 ? 2.114 10.767 3.910 1.00 92.12 398 ARG A CA 1
ATOM 3049 C C . ARG A 1 398 ? 2.014 10.292 5.357 1.00 92.12 398 ARG A C 1
ATOM 3051 O O . ARG A 1 398 ? 0.908 10.134 5.882 1.00 92.12 398 ARG A O 1
ATOM 3058 N N . ALA A 1 399 ? 3.157 10.122 6.026 1.00 90.88 399 ALA A N 1
ATOM 3059 C CA . ALA A 1 399 ? 3.206 9.849 7.453 1.00 90.88 399 ALA A CA 1
ATOM 3060 C C . ALA A 1 399 ? 2.868 11.113 8.258 1.00 90.88 399 ALA A C 1
ATOM 3062 O O . ALA A 1 399 ? 3.223 12.242 7.910 1.00 90.88 399 ALA A O 1
ATOM 3063 N N . GLY A 1 400 ? 2.139 10.927 9.350 1.00 88.81 400 GLY A N 1
ATOM 3064 C CA . GLY A 1 400 ? 1.654 12.037 10.156 1.00 88.81 400 GLY A CA 1
ATOM 3065 C C . GLY A 1 400 ? 0.513 11.617 11.059 1.00 88.81 400 GLY A C 1
ATOM 3066 O O . GLY A 1 400 ? -0.249 10.708 10.717 1.00 88.81 400 GLY A O 1
ATOM 3067 N N . SER A 1 401 ? 0.386 12.320 12.183 1.00 85.88 401 SER A N 1
ATOM 3068 C CA . SER A 1 401 ? -0.836 12.295 12.977 1.00 85.88 401 SER A CA 1
ATOM 3069 C C . SER A 1 401 ? -1.912 13.098 12.248 1.00 85.88 401 SER A C 1
ATOM 3071 O O . SER A 1 401 ? -1.667 14.209 11.770 1.00 85.88 401 SER A O 1
ATOM 3073 N N . SER A 1 402 ? -3.104 12.528 12.135 1.00 82.19 402 SER A N 1
ATOM 3074 C CA . SER A 1 402 ? -4.263 13.196 11.556 1.00 82.19 402 SER A CA 1
ATOM 3075 C C . SER A 1 402 ? -5.496 12.847 12.363 1.00 82.19 402 SER A C 1
ATOM 3077 O O . SER A 1 402 ? -5.684 11.687 12.717 1.00 82.19 402 SER A O 1
ATOM 3079 N N . THR A 1 403 ? -6.353 13.829 12.608 1.00 77.94 403 THR A N 1
ATOM 3080 C CA . THR A 1 403 ? -7.679 13.579 13.171 1.00 77.94 403 THR A CA 1
ATOM 3081 C C . THR A 1 403 ? -8.711 13.595 12.069 1.00 77.94 403 THR A C 1
ATOM 3083 O O . THR A 1 403 ? -8.817 14.592 11.356 1.00 77.94 403 THR A O 1
ATOM 3086 N N . CYS A 1 404 ? -9.477 12.516 11.945 1.00 67.88 404 CYS A N 1
ATOM 3087 C CA . CYS A 1 404 ? -10.659 12.489 11.095 1.00 67.88 404 CYS A CA 1
ATOM 3088 C C . CYS A 1 404 ? -11.840 13.132 11.828 1.00 67.88 404 CYS A C 1
ATOM 3090 O O . CYS A 1 404 ? -12.118 12.811 12.979 1.00 67.88 404 CYS A O 1
ATOM 3092 N N . THR A 1 405 ? -12.551 14.032 11.154 1.00 56.38 405 THR A N 1
ATOM 3093 C CA . THR A 1 405 ? -13.777 14.680 11.648 1.00 56.38 405 THR A CA 1
ATOM 3094 C C . THR A 1 405 ? -15.044 13.915 11.251 1.00 56.38 405 THR A C 1
ATOM 3096 O O . THR A 1 405 ? -16.152 14.429 11.413 1.00 56.38 405 THR A O 1
ATOM 3099 N N . ALA A 1 406 ? -14.908 12.683 10.749 1.00 47.09 406 ALA A N 1
ATOM 3100 C CA . ALA A 1 406 ? -16.023 11.827 10.365 1.00 47.09 406 ALA A CA 1
ATOM 3101 C C . ALA A 1 406 ? -16.918 11.457 11.565 1.00 47.09 406 ALA A C 1
ATOM 3103 O O . ALA A 1 406 ? -16.626 10.536 12.322 1.00 47.09 406 ALA A O 1
ATOM 3104 N N . GLY A 1 407 ? -17.990 12.236 11.742 1.00 38.00 407 GLY A N 1
ATOM 3105 C CA . GLY A 1 407 ? -19.307 11.806 12.219 1.00 38.00 407 GLY A CA 1
ATOM 3106 C C . GLY A 1 407 ? -19.359 10.911 13.461 1.00 38.00 407 GLY A C 1
ATOM 3107 O O . GLY A 1 407 ? -19.488 9.700 13.358 1.00 38.00 407 GLY A O 1
ATOM 3108 N N . SER A 1 408 ? -19.359 11.532 14.645 1.00 29.33 408 SER A N 1
ATOM 3109 C CA . SER A 1 408 ? -19.976 11.026 15.886 1.00 29.33 408 SER A CA 1
ATOM 3110 C C . SER A 1 408 ? -19.765 9.548 16.266 1.00 29.33 408 SER A C 1
ATOM 3112 O O . SER A 1 408 ? -20.724 8.816 16.496 1.00 29.33 408 SER A O 1
ATOM 3114 N N . ALA A 1 409 ? -18.524 9.133 16.477 1.00 24.97 409 ALA A N 1
ATOM 3115 C CA . ALA A 1 409 ? -18.183 8.239 17.583 1.00 24.97 409 ALA A CA 1
ATOM 3116 C C . ALA A 1 409 ? -16.703 8.440 17.899 1.00 24.97 409 ALA A C 1
ATOM 3118 O O . ALA A 1 409 ? -15.849 8.243 17.043 1.00 24.97 409 ALA A O 1
ATOM 3119 N N . ALA A 1 410 ? -16.434 8.902 19.116 1.00 22.64 410 ALA A N 1
ATOM 3120 C CA . ALA A 1 410 ? -15.104 9.190 19.625 1.00 22.64 410 ALA A CA 1
ATOM 3121 C C . ALA A 1 410 ? -14.078 8.091 19.291 1.00 22.64 410 ALA A C 1
ATOM 3123 O O . ALA A 1 410 ? -14.313 6.919 19.586 1.00 22.64 410 ALA A O 1
ATOM 3124 N N . ALA A 1 411 ? -12.942 8.507 18.734 1.00 23.83 411 ALA A N 1
ATOM 3125 C CA . ALA A 1 411 ? -11.617 7.943 18.973 1.00 23.83 411 ALA A CA 1
ATOM 3126 C C . ALA A 1 411 ? -10.594 9.032 18.638 1.00 23.83 411 ALA A C 1
ATOM 3128 O O . ALA A 1 411 ? -10.559 9.437 17.453 1.00 23.83 411 ALA A O 1
#

Foldseek 3Di:
DPPVVVVPFDDFQWWFAADDWQKTKIFGPDPVSDDDDAQWWKWFWFDADPVGDTATFIWTFHDDDPRMTIIGTQAGCPRRDGGTTMTTPVDHLKDKDFAAQFLFEAALSQATPVVCCVPVNDDRDGRDGDHNHDQPAWWFWAAPDAQFDKFAFLFFGTWTDQPPDTHTQTDHLPDDDIWGWNGADTGIHGQPDFGTWTAHPVGDIDTGGRMDMDRLLDQSVVSCVVVVQKDFDDFDAWWCQVDCCCVPPPIAGQLGDDDDDDDPPPCPLVSVVSSLQRIPWQAEEEQAQAAAPVSVVCCSVVQQVDARPPPRHGSSSRYRYHDDYNPGGLVSSLSSLSNSLNNQSSVVSVVTRYHYHYNPVVSNQVSQLVVCVSVVHDADPVSTDPCSVVVVCSSSVSGGRMDGPHDDDDD